Protein AF-0000000067923723 (afdb_homodimer)

Sequence (464 aa):
MADKTRFGLTALDTVPLHEKVYLELVRALMSGQLQPGQKLTSRKLAKELGTSDMPVRSAFMRLQALRALSPMPNGSVEVPLLSADRFQQLTAVRTVLEGTAAELATKRINGNNLRAIRRLCAELTQAARSGDIDAYLRKNHDFKFGVYRHCGNEQMIFLIETVWMQVGPFLRNLRIGFEDDLAGILGIDYHEEVVAAIEARDGERARAAIVRDIAEGATHILEQIKFPKQRHMADKTRFGLTALDTVPLHEKVYLELVRALMSGQLQPGQKLTSRKLAKELGTSDMPVRSAFMRLQALRALSPMPNGSVEVPLLSADRFQQLTAVRTVLEGTAAELATKRINGNNLRAIRRLCAELTQAARSGDIDAYLRKNHDFKFGVYRHCGNEQMIFLIETVWMQVGPFLRNLRIGFEDDLAGILGIDYHEEVVAAIEARDGERARAAIVRDIAEGATHILEQIKFPKQRH

Foldseek 3Di:
DPDQPPVNPPPPPDDPPLRVLLVVLLLCLLLQVDAAFDKDDLVVVCVVSVHDSVSSLVSQVVLVVLVLWDDDPPSIIGRHADFLVRLVVLLVVLLVLLLLLLLLLLQQQDPVLLVVLVVLVVQLLVCQQVQHLSSNSSSVSVNSCSRSVSSPDVVSVVVNSSSSSNCSNVLSLLCQVQNPGSSVSVVQAQSVQLSVCSVVSNSNSNSVSSSSSSVSSSVSSSVRDDGPDPPD/DPDQDPVNPPPPPDDPPLRVLLVVLLLCLLLQVDAAFDKDDLVVVCVVVVHDSVSSLVSQVVLVVLVLWDDDPPSIIGGHDDFLVRLVVLLVVLLVLLLLLLLLLLQQQDPVLLVVLVVLVVQLLVCQQVQHLSSNSSSVSVNSCSRSVSSPDVVSVVVNSSSSSNCSNVLSLLCQVQNPGSSVSVVQAQSVQLSVCSVVSNSNSNSVSSSSSSVSSSVSSSVRDDGPDPPD

Radius of gyration: 23.79 Å; Cα contacts (8 Å, |Δi|>4): 673; chains: 2; bounding box: 61×70×66 Å

Nearest PDB structures (foldseek):
  4p9f-assembly1_B  TM=8.944E-01  e=9.598E-11  Escherichia coli UMEA 3718-1
  7u5q-assembly2_B  TM=7.574E-01  e=1.714E-09  Brucella melitensis ATCC 23457
  7xp0-assembly1_A-2  TM=7.256E-01  e=1.348E-09  Pseudomonas aeruginosa PAO1
  6za7-assembly1_B  TM=6.908E-01  e=5.976E-09  Agrobacterium fabrum str. C58
  6za7-assembly1_A  TM=6.283E-01  e=1.798E-09  Agrobacterium fabrum str. C58

Organism: Mesorhizobium plurifarium (NCBI:txid69974)

Structure (mmCIF, N/CA/C/O backbone):
data_AF-0000000067923723-model_v1
#
loop_
_entity.id
_entity.type
_entity.pdbx_description
1 polymer 'Transcriptional regulator, GntR family'
#
loop_
_atom_site.group_PDB
_atom_site.id
_atom_site.type_symbol
_atom_site.label_atom_id
_atom_site.label_alt_id
_atom_site.label_comp_id
_atom_site.label_asym_id
_atom_site.label_entity_id
_atom_site.label_seq_id
_atom_site.pdbx_PDB_ins_code
_atom_site.Cartn_x
_atom_site.Cartn_y
_atom_site.Cartn_z
_atom_site.occupancy
_atom_site.B_iso_or_equiv
_atom_site.auth_seq_id
_atom_site.auth_comp_id
_atom_site.auth_asym_id
_atom_site.auth_atom_id
_atom_site.pdbx_PDB_model_num
ATOM 1 N N . MET A 1 1 ? 29.516 20.781 -25.953 1 24.84 1 MET A N 1
ATOM 2 C CA . MET A 1 1 ? 29.891 19.438 -26.359 1 24.84 1 MET A CA 1
ATOM 3 C C . MET A 1 1 ? 29.609 18.438 -25.234 1 24.84 1 MET A C 1
ATOM 5 O O . MET A 1 1 ? 30.219 18.516 -24.156 1 24.84 1 MET A O 1
ATOM 9 N N . ALA A 1 2 ? 28.375 17.984 -25 1 31.97 2 ALA A N 1
ATOM 10 C CA . ALA A 1 2 ? 27.875 17.188 -23.891 1 31.97 2 ALA A CA 1
ATOM 11 C C . ALA A 1 2 ? 28.719 15.93 -23.688 1 31.97 2 ALA A C 1
ATOM 13 O O . ALA A 1 2 ? 29 15.211 -24.656 1 31.97 2 ALA A O 1
ATOM 14 N N . ASP A 1 3 ? 29.578 15.789 -22.75 1 32.69 3 ASP A N 1
ATOM 15 C CA . ASP A 1 3 ? 30.797 14.969 -22.688 1 32.69 3 ASP A CA 1
ATOM 16 C C . ASP A 1 3 ? 30.469 13.492 -22.875 1 32.69 3 ASP A C 1
ATOM 18 O O . ASP A 1 3 ? 29.703 12.914 -22.094 1 32.69 3 ASP A O 1
ATOM 22 N N . LYS A 1 4 ? 30.359 12.82 -24.094 1 34.91 4 LYS A N 1
ATOM 23 C CA . LYS A 1 4 ? 30.5 11.422 -24.5 1 34.91 4 LYS A CA 1
ATOM 24 C C . LYS A 1 4 ? 31.578 10.711 -23.688 1 34.91 4 LYS A C 1
ATOM 26 O O . LYS A 1 4 ? 32.594 11.328 -23.312 1 34.91 4 LYS A O 1
ATOM 31 N N . THR A 1 5 ? 31.188 9.648 -22.797 1 37.78 5 THR A N 1
ATOM 32 C CA . THR A 1 5 ? 32.406 8.984 -22.312 1 37.78 5 THR A CA 1
ATOM 33 C C . THR A 1 5 ? 33.406 8.797 -23.438 1 37.78 5 THR A C 1
ATOM 35 O O . THR A 1 5 ? 33.062 8.906 -24.609 1 37.78 5 THR A O 1
ATOM 38 N N . ARG A 1 6 ? 34.562 8.664 -23.375 1 38.25 6 ARG A N 1
ATOM 39 C CA . ARG A 1 6 ? 35.625 8.609 -24.391 1 38.25 6 ARG A CA 1
ATOM 40 C C . ARG A 1 6 ? 35.25 7.664 -25.516 1 38.25 6 ARG A C 1
ATOM 42 O O . ARG A 1 6 ? 35.656 7.848 -26.656 1 38.25 6 ARG A O 1
ATOM 49 N N . PHE A 1 7 ? 34.969 6.32 -25.281 1 38.5 7 PHE A N 1
ATOM 50 C CA . PHE A 1 7 ? 34.812 5.316 -26.328 1 38.5 7 PHE A CA 1
ATOM 51 C C . PHE A 1 7 ? 33.438 5.434 -27 1 38.5 7 PHE A C 1
ATOM 53 O O . PHE A 1 7 ? 33.031 4.531 -27.734 1 38.5 7 PHE A O 1
ATOM 60 N N . GLY A 1 8 ? 32.781 6.535 -27.078 1 37.16 8 GLY A N 1
ATOM 61 C CA . GLY A 1 8 ? 31.547 6.754 -27.797 1 37.16 8 GLY A CA 1
ATOM 62 C C . GLY A 1 8 ? 30.359 6.07 -27.141 1 37.16 8 GLY A C 1
ATOM 63 O O . GLY A 1 8 ? 29.297 5.949 -27.75 1 37.16 8 GLY A O 1
ATOM 64 N N . LEU A 1 9 ? 30.734 4.945 -26.297 1 36.62 9 LEU A N 1
ATOM 65 C CA . LEU A 1 9 ? 29.594 4.227 -25.75 1 36.62 9 LEU A CA 1
ATOM 66 C C . LEU A 1 9 ? 28.688 5.172 -24.969 1 36.62 9 LEU A C 1
ATOM 68 O O . LEU A 1 9 ? 29.156 6.102 -24.312 1 36.62 9 LEU A O 1
ATOM 72 N N . THR A 1 10 ? 27.734 5.598 -25.609 1 36.81 10 THR A N 1
ATOM 73 C CA . THR A 1 10 ? 26.672 6.273 -24.875 1 36.81 10 THR A CA 1
ATOM 74 C C . THR A 1 10 ? 26.406 5.578 -23.531 1 36.81 10 THR A C 1
ATOM 76 O O . THR A 1 10 ? 26.375 4.348 -23.469 1 36.81 10 THR A O 1
ATOM 79 N N . ALA A 1 11 ? 26.781 6.098 -22.484 1 38.81 11 ALA A N 1
ATOM 80 C CA . ALA A 1 11 ? 26.422 5.488 -21.203 1 38.81 11 ALA A CA 1
ATOM 81 C C . ALA A 1 11 ? 25.078 4.785 -21.281 1 38.81 11 ALA A C 1
ATOM 83 O O . ALA A 1 11 ? 24.047 5.426 -21.516 1 38.81 11 ALA A O 1
ATOM 84 N N . LEU A 1 12 ? 24.766 3.738 -22.031 1 39.03 12 LEU A N 1
ATOM 85 C CA . LEU A 1 12 ? 23.547 2.934 -22.078 1 39.03 12 LEU A CA 1
ATOM 86 C C . LEU A 1 12 ? 22.766 3.039 -20.781 1 39.03 12 LEU A C 1
ATOM 88 O O . LEU A 1 12 ? 23.344 3.074 -19.703 1 39.03 12 LEU A O 1
ATOM 92 N N . ASP A 1 13 ? 21.594 3.736 -20.656 1 46.72 13 ASP A N 1
ATOM 93 C CA . ASP A 1 13 ? 20.547 3.938 -19.672 1 46.72 13 ASP A CA 1
ATOM 94 C C . ASP A 1 13 ? 20.359 2.693 -18.797 1 46.72 13 ASP A C 1
ATOM 96 O O . ASP A 1 13 ? 19.422 1.913 -19.016 1 46.72 13 ASP A O 1
ATOM 100 N N . THR A 1 14 ? 21.266 1.843 -18.484 1 60.44 14 THR A N 1
ATOM 101 C CA . THR A 1 14 ? 21.375 0.565 -17.797 1 60.44 14 THR A CA 1
ATOM 102 C C . THR A 1 14 ? 20.859 0.688 -16.359 1 60.44 14 THR A C 1
ATOM 104 O O . THR A 1 14 ? 21.219 1.621 -15.641 1 60.44 14 THR A O 1
ATOM 107 N N . VAL A 1 15 ? 19.672 0.18 -16.141 1 73.75 15 VAL A N 1
ATOM 108 C CA . VAL A 1 15 ? 19.172 0.048 -14.773 1 73.75 15 VAL A CA 1
ATOM 109 C C . VAL A 1 15 ? 20.297 -0.358 -13.836 1 73.75 15 VAL A C 1
ATOM 111 O O . VAL A 1 15 ? 21.016 -1.324 -14.102 1 73.75 15 VAL A O 1
ATOM 114 N N . PRO A 1 16 ? 20.562 0.562 -12.938 1 82.25 16 PRO A N 1
ATOM 115 C CA . PRO A 1 16 ? 21.594 0.184 -11.961 1 82.25 16 PRO A CA 1
ATOM 116 C C . PRO A 1 16 ? 21.406 -1.235 -11.43 1 82.25 16 PRO A C 1
ATOM 118 O O . PRO A 1 16 ? 20.281 -1.715 -11.32 1 82.25 16 PRO A O 1
ATOM 121 N N . LEU A 1 17 ? 22.438 -1.882 -11.297 1 82 17 LEU A N 1
ATOM 122 C CA . LEU A 1 17 ? 22.453 -3.283 -10.898 1 82 17 LEU A CA 1
ATOM 123 C C . LEU A 1 17 ? 21.562 -3.514 -9.672 1 82 17 LEU A C 1
ATOM 125 O O . LEU A 1 17 ? 20.859 -4.52 -9.594 1 82 17 LEU A O 1
ATOM 129 N N . HIS A 1 18 ? 21.609 -2.555 -8.703 1 84.81 18 HIS A N 1
ATOM 130 C CA . HIS A 1 18 ? 20.781 -2.689 -7.508 1 84.81 18 HIS A CA 1
ATOM 131 C C . HIS A 1 18 ? 19.297 -2.699 -7.863 1 84.81 18 HIS A C 1
ATOM 133 O O . HIS A 1 18 ? 18.516 -3.426 -7.254 1 84.81 18 HIS A O 1
ATOM 139 N N . GLU A 1 19 ? 18.984 -1.975 -8.875 1 91.12 19 GLU A N 1
ATOM 140 C CA . GLU A 1 19 ? 17.594 -1.941 -9.32 1 91.12 19 GLU A CA 1
ATOM 141 C C . GLU A 1 19 ? 17.219 -3.223 -10.062 1 91.12 19 GLU A C 1
ATOM 143 O O . GLU A 1 19 ? 16.109 -3.736 -9.906 1 91.12 19 GLU A O 1
ATOM 148 N N . LYS A 1 20 ? 18.109 -3.736 -10.812 1 92 20 LYS A N 1
ATOM 149 C CA . LYS A 1 20 ? 17.859 -4.984 -11.523 1 92 20 LYS A CA 1
ATOM 150 C C . LYS A 1 20 ? 17.625 -6.137 -10.555 1 92 20 LYS A C 1
ATOM 152 O O . LYS A 1 20 ? 16.688 -6.926 -10.734 1 92 20 LYS A O 1
ATOM 157 N N . VAL A 1 21 ? 18.484 -6.266 -9.531 1 93.88 21 VAL A N 1
ATOM 158 C CA . VAL A 1 21 ? 18.344 -7.309 -8.523 1 93.88 21 VAL A CA 1
ATOM 159 C C . VAL A 1 21 ? 17 -7.172 -7.812 1 93.88 21 VAL A C 1
ATOM 161 O O . VAL A 1 21 ? 16.281 -8.156 -7.637 1 93.88 21 VAL A O 1
ATOM 164 N N . TYR A 1 22 ? 16.734 -5.949 -7.457 1 95.81 22 TYR A N 1
ATOM 165 C CA . TYR A 1 22 ? 15.469 -5.672 -6.781 1 95.81 22 TYR A CA 1
ATOM 166 C C . TYR A 1 22 ? 14.289 -6.109 -7.633 1 95.81 22 TYR A C 1
ATOM 168 O O . TYR A 1 22 ? 13.414 -6.836 -7.164 1 95.81 22 TYR A O 1
ATOM 176 N N . LEU A 1 23 ? 14.289 -5.75 -8.891 1 96.12 23 LEU A N 1
ATOM 177 C CA . LEU A 1 23 ? 13.172 -6.043 -9.781 1 96.12 23 LEU A CA 1
ATOM 178 C C . LEU A 1 23 ? 13.031 -7.543 -10.008 1 96.12 23 LEU A C 1
ATOM 180 O O . LEU A 1 23 ? 11.922 -8.062 -10.125 1 96.12 23 LEU A O 1
ATOM 184 N N . GLU A 1 24 ? 14.102 -8.227 -10.086 1 94.75 24 GLU A N 1
ATOM 185 C CA . GLU A 1 24 ? 14.062 -9.672 -10.242 1 94.75 24 GLU A CA 1
ATOM 186 C C . GLU A 1 24 ? 13.438 -10.352 -9.031 1 94.75 24 GLU A C 1
ATOM 188 O O . GLU A 1 24 ? 12.648 -11.289 -9.172 1 94.75 24 GLU A O 1
ATOM 193 N N . LEU A 1 25 ? 13.812 -9.883 -7.863 1 96.88 25 LEU A N 1
ATOM 194 C CA . LEU A 1 25 ? 13.258 -10.445 -6.641 1 96.88 25 LEU A CA 1
ATOM 195 C C . LEU A 1 25 ? 11.773 -10.125 -6.52 1 96.88 25 LEU A C 1
ATOM 197 O O . LEU A 1 25 ? 10.977 -10.969 -6.094 1 96.88 25 LEU A O 1
ATOM 201 N N . VAL A 1 26 ? 11.445 -8.922 -6.926 1 98.06 26 VAL A N 1
ATOM 202 C CA . VAL A 1 26 ? 10.047 -8.508 -6.926 1 98.06 26 VAL A CA 1
ATOM 203 C C . VAL A 1 26 ? 9.227 -9.453 -7.809 1 98.06 26 VAL A C 1
ATOM 205 O O . VAL A 1 26 ? 8.195 -9.969 -7.379 1 98.06 26 VAL A O 1
ATOM 208 N N . ARG A 1 27 ? 9.727 -9.703 -8.992 1 97.44 27 ARG A N 1
ATOM 209 C CA . ARG A 1 27 ? 9.031 -10.586 -9.914 1 97.44 27 ARG A CA 1
ATOM 210 C C . ARG A 1 27 ? 8.93 -12 -9.359 1 97.44 27 ARG A C 1
ATOM 212 O O . ARG A 1 27 ? 7.883 -12.641 -9.469 1 97.44 27 ARG A O 1
ATOM 219 N N . ALA A 1 28 ? 9.992 -12.461 -8.781 1 97.38 28 ALA A N 1
ATOM 220 C CA . ALA A 1 28 ? 10.008 -13.812 -8.227 1 97.38 28 ALA A CA 1
ATOM 221 C C . ALA A 1 28 ? 9.016 -13.945 -7.074 1 97.38 28 ALA A C 1
ATOM 223 O O . ALA A 1 28 ? 8.312 -14.953 -6.969 1 97.38 28 ALA A O 1
ATOM 224 N N . LEU A 1 29 ? 8.953 -12.922 -6.258 1 98.44 29 LEU A N 1
ATOM 225 C CA . LEU A 1 29 ? 8.008 -12.914 -5.145 1 98.44 29 LEU A CA 1
ATOM 226 C C . LEU A 1 29 ? 6.57 -12.859 -5.648 1 98.44 29 LEU A C 1
ATOM 228 O O . LEU A 1 29 ? 5.754 -13.719 -5.309 1 98.44 29 LEU A O 1
ATOM 232 N N . MET A 1 30 ? 6.277 -11.961 -6.555 1 98.75 30 MET A N 1
ATOM 233 C CA . MET A 1 30 ? 4.91 -11.734 -7.012 1 98.75 30 MET A CA 1
ATOM 234 C C . MET A 1 30 ? 4.398 -12.922 -7.82 1 98.75 30 MET A C 1
ATOM 236 O O . MET A 1 30 ? 3.215 -13.258 -7.75 1 98.75 30 MET A O 1
ATOM 240 N N . SER A 1 31 ? 5.312 -13.578 -8.508 1 98.25 31 SER A N 1
ATOM 241 C CA . SER A 1 31 ? 4.898 -14.68 -9.375 1 98.25 31 SER A CA 1
ATOM 242 C C . SER A 1 31 ? 5.02 -16.016 -8.664 1 98.25 31 SER A C 1
ATOM 244 O O . SER A 1 31 ? 4.902 -17.078 -9.289 1 98.25 31 SER A O 1
ATOM 246 N N . GLY A 1 32 ? 5.336 -15.992 -7.406 1 97.94 32 GLY A N 1
ATOM 247 C CA . GLY A 1 32 ? 5.32 -17.203 -6.594 1 97.94 32 GLY A CA 1
ATOM 248 C C . GLY A 1 32 ? 6.492 -18.125 -6.871 1 97.94 32 GLY A C 1
ATOM 249 O O . GLY A 1 32 ? 6.371 -19.344 -6.738 1 97.94 32 GLY A O 1
ATOM 250 N N . GLN A 1 33 ? 7.574 -17.578 -7.324 1 97.19 33 GLN A N 1
ATOM 251 C CA . GLN A 1 33 ? 8.727 -18.406 -7.664 1 97.19 33 GLN A CA 1
ATOM 252 C C . GLN A 1 33 ? 9.625 -18.609 -6.449 1 97.19 33 GLN A C 1
ATOM 254 O O . GLN A 1 33 ? 10.562 -19.422 -6.496 1 97.19 33 GLN A O 1
ATOM 259 N N . LEU A 1 34 ? 9.398 -17.922 -5.332 1 97.25 34 LEU A N 1
ATOM 260 C CA . LEU A 1 34 ? 10.008 -18.172 -4.027 1 97.25 34 LEU A CA 1
ATOM 261 C C . LEU A 1 34 ? 9 -18.812 -3.08 1 97.25 34 LEU A C 1
ATOM 263 O O . LEU A 1 34 ? 7.816 -18.484 -3.092 1 97.25 34 LEU A O 1
ATOM 267 N N . GLN A 1 35 ? 9.477 -19.688 -2.25 1 95.88 35 GLN A N 1
ATOM 268 C CA . GLN A 1 35 ? 8.586 -20.469 -1.396 1 95.88 35 GLN A CA 1
ATOM 269 C C . GLN A 1 35 ? 8.422 -19.812 -0.026 1 95.88 35 GLN A C 1
ATOM 271 O O . GLN A 1 35 ? 9.375 -19.234 0.51 1 95.88 35 GLN A O 1
ATOM 276 N N . PRO A 1 36 ? 7.195 -19.953 0.518 1 95.44 36 PRO A N 1
ATOM 277 C CA . PRO A 1 36 ? 7.066 -19.531 1.912 1 95.44 36 PRO A CA 1
ATOM 278 C C . PRO A 1 36 ? 8.086 -20.188 2.832 1 95.44 36 PRO A C 1
ATOM 280 O O . PRO A 1 36 ? 8.328 -21.391 2.729 1 95.44 36 PRO A O 1
ATOM 283 N N . GLY A 1 37 ? 8.758 -19.422 3.637 1 96.06 37 GLY A N 1
ATOM 284 C CA . GLY A 1 37 ? 9.727 -19.938 4.586 1 96.06 37 GLY A CA 1
ATOM 285 C C . GLY A 1 37 ? 11.125 -20.062 4.004 1 96.06 37 GLY A C 1
ATOM 286 O O . GLY A 1 37 ? 12.086 -20.344 4.727 1 96.06 37 GLY A O 1
ATOM 287 N N . GLN A 1 38 ? 11.25 -19.828 2.73 1 96.88 38 GLN A N 1
ATOM 288 C CA . GLN A 1 38 ? 12.555 -19.938 2.076 1 96.88 38 GLN A CA 1
ATOM 289 C C . GLN A 1 38 ? 13.531 -18.906 2.617 1 96.88 38 GLN A C 1
ATOM 291 O O . GLN A 1 38 ? 13.203 -17.719 2.705 1 96.88 38 GLN A O 1
ATOM 296 N N . LYS A 1 39 ? 14.672 -19.312 2.959 1 96.81 39 LYS A N 1
ATOM 297 C CA . LYS A 1 39 ? 15.734 -18.438 3.428 1 96.81 39 LYS A CA 1
ATOM 298 C C . LYS A 1 39 ? 16.625 -18 2.275 1 96.81 39 LYS A C 1
ATOM 300 O O . LYS A 1 39 ? 16.953 -18.797 1.394 1 96.81 39 LYS A O 1
ATOM 305 N N . LEU A 1 40 ? 16.922 -16.766 2.266 1 96.31 40 LEU A N 1
ATOM 306 C CA . LEU A 1 40 ? 17.797 -16.188 1.249 1 96.31 40 LEU A CA 1
ATOM 307 C C . LEU A 1 40 ? 19.016 -15.516 1.889 1 96.31 40 LEU A C 1
ATOM 309 O O . LEU A 1 40 ? 18.859 -14.742 2.84 1 96.31 40 LEU A O 1
ATOM 313 N N . THR A 1 41 ? 20.125 -15.797 1.375 1 95.62 41 THR A N 1
ATOM 314 C CA . THR A 1 41 ? 21.344 -15.125 1.803 1 95.62 41 THR A CA 1
ATOM 315 C C . TH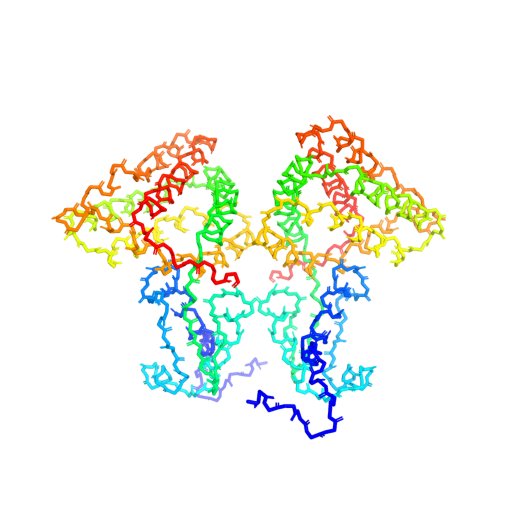R A 1 41 ? 21.891 -14.242 0.688 1 95.62 41 THR A C 1
ATOM 317 O O . THR A 1 41 ? 21.781 -14.578 -0.492 1 95.62 41 THR A O 1
ATOM 320 N N . SER A 1 42 ? 22.438 -13.109 1.127 1 94.44 42 SER A N 1
ATOM 321 C CA . SER A 1 42 ? 22.953 -12.156 0.146 1 94.44 42 SER A CA 1
ATOM 322 C C . SER A 1 42 ? 24.109 -12.75 -0.649 1 94.44 42 SER A C 1
ATOM 324 O O . SER A 1 42 ? 24.203 -12.555 -1.863 1 94.44 42 SER A O 1
ATOM 326 N N . ARG A 1 43 ? 24.922 -13.539 -0.058 1 93.12 43 ARG A N 1
ATOM 327 C CA . ARG A 1 43 ? 26.094 -14.109 -0.698 1 93.12 43 ARG A CA 1
ATOM 328 C C . ARG A 1 43 ? 25.703 -15.078 -1.805 1 93.12 43 ARG A C 1
ATOM 330 O O . ARG A 1 43 ? 26.203 -14.984 -2.93 1 93.12 43 ARG A O 1
ATOM 337 N N . LYS A 1 44 ? 24.859 -15.961 -1.497 1 92.56 44 LYS A N 1
ATOM 338 C CA . LYS A 1 44 ? 24.422 -16.953 -2.471 1 92.56 44 LYS A CA 1
ATOM 339 C C . LYS A 1 44 ? 23.719 -16.297 -3.652 1 92.56 44 LYS A C 1
ATOM 341 O O . LYS A 1 44 ? 23.984 -16.641 -4.809 1 92.56 44 LYS A O 1
ATOM 346 N N . LEU A 1 45 ? 22.844 -15.398 -3.357 1 92.75 45 LEU A N 1
ATOM 347 C CA . LEU A 1 45 ? 22.094 -14.742 -4.422 1 92.75 45 LEU A CA 1
ATOM 348 C C . LEU A 1 45 ? 23.016 -13.875 -5.281 1 92.75 45 LEU A C 1
ATOM 350 O O . LEU A 1 45 ? 22.844 -13.797 -6.5 1 92.75 45 LEU A O 1
ATOM 354 N N . ALA A 1 46 ? 23.906 -13.234 -4.629 1 93.62 46 ALA A N 1
ATOM 355 C CA . ALA A 1 46 ? 24.875 -12.43 -5.367 1 93.62 46 ALA A CA 1
ATOM 356 C C . ALA A 1 46 ? 25.656 -13.289 -6.367 1 93.62 46 ALA A C 1
ATOM 358 O O . ALA A 1 46 ? 25.828 -12.906 -7.523 1 93.62 46 ALA A O 1
ATOM 359 N N . LYS A 1 47 ? 26.031 -14.43 -5.938 1 92.69 47 LYS A N 1
ATOM 360 C CA . LYS A 1 47 ? 26.75 -15.367 -6.793 1 92.69 47 LYS A CA 1
ATOM 361 C C . LYS A 1 47 ? 25.875 -15.82 -7.961 1 92.69 47 LYS A C 1
ATOM 363 O O . LYS A 1 47 ? 26.328 -15.828 -9.109 1 92.69 47 LYS A O 1
ATOM 368 N N . GLU A 1 48 ? 24.672 -16.109 -7.645 1 88.81 48 GLU A N 1
ATOM 369 C CA . GLU A 1 48 ? 23.734 -16.578 -8.656 1 88.81 48 GLU A CA 1
ATOM 370 C C . GLU A 1 48 ? 23.453 -15.5 -9.695 1 88.81 48 GLU A C 1
ATOM 372 O O . GLU A 1 48 ? 23.234 -15.797 -10.875 1 88.81 48 GLU A O 1
ATOM 377 N N . LEU A 1 49 ? 23.5 -14.281 -9.234 1 87.88 49 LEU A N 1
ATOM 378 C CA . LEU A 1 49 ? 23.125 -13.18 -10.117 1 87.88 49 LEU A CA 1
ATOM 379 C C . LEU A 1 49 ? 24.359 -12.523 -10.727 1 87.88 49 LEU A C 1
ATOM 381 O O . LEU A 1 49 ? 24.234 -11.617 -11.555 1 87.88 49 LEU A O 1
ATOM 385 N N . GLY A 1 50 ? 25.5 -12.93 -10.367 1 88.25 50 GLY A N 1
ATOM 386 C CA . GLY A 1 50 ? 26.734 -12.391 -10.914 1 88.25 50 GLY A CA 1
ATOM 387 C C . GLY A 1 50 ? 26.984 -10.953 -10.5 1 88.25 50 GLY A C 1
ATOM 388 O O . GLY A 1 50 ? 27.375 -10.117 -11.328 1 88.25 50 GLY A O 1
ATOM 389 N N . THR A 1 51 ? 26.719 -10.625 -9.305 1 91.19 51 THR A N 1
ATOM 390 C CA . THR A 1 51 ? 26.906 -9.273 -8.789 1 91.19 51 THR A CA 1
ATOM 391 C C . THR A 1 51 ? 27.562 -9.305 -7.41 1 91.19 51 THR A C 1
ATOM 393 O O . THR A 1 51 ? 27.906 -10.375 -6.902 1 91.19 51 THR A O 1
ATOM 396 N N . SER A 1 52 ? 27.891 -8.18 -6.902 1 91.38 52 SER A N 1
ATOM 397 C 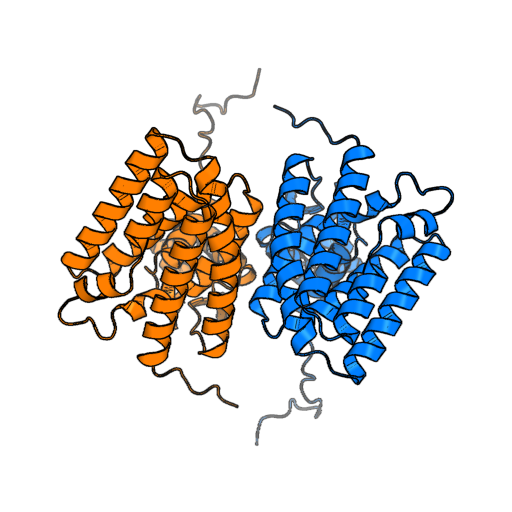CA . SER A 1 52 ? 28.438 -8.094 -5.551 1 91.38 52 SER A CA 1
ATOM 398 C C . SER A 1 52 ? 27.328 -8.195 -4.504 1 91.38 52 SER A C 1
ATOM 400 O O . SER A 1 52 ? 26.141 -8.164 -4.844 1 91.38 52 SER A O 1
ATOM 402 N N . ASP A 1 53 ? 27.734 -8.297 -3.264 1 92.88 53 ASP A N 1
ATOM 403 C CA . ASP A 1 53 ? 26.828 -8.484 -2.133 1 92.88 53 ASP A CA 1
ATOM 404 C C . ASP A 1 53 ? 26 -7.227 -1.878 1 92.88 53 ASP A C 1
ATOM 406 O O . ASP A 1 53 ? 24.828 -7.312 -1.485 1 92.88 53 ASP A O 1
ATOM 410 N N . MET A 1 54 ? 26.5 -6.121 -2.135 1 91.81 54 MET A N 1
ATOM 411 C CA . MET A 1 54 ? 25.922 -4.836 -1.744 1 91.81 54 MET A CA 1
ATOM 412 C C . MET A 1 54 ? 24.594 -4.602 -2.434 1 91.81 54 MET A C 1
ATOM 414 O O . MET A 1 54 ? 23.594 -4.262 -1.782 1 91.81 54 MET A O 1
ATOM 418 N N . PRO A 1 55 ? 24.453 -4.855 -3.777 1 93.81 55 PRO A N 1
ATOM 419 C CA . PRO A 1 55 ? 23.156 -4.645 -4.422 1 93.81 55 PRO A CA 1
ATOM 420 C C . PRO A 1 55 ? 22.078 -5.598 -3.9 1 93.81 55 PRO A C 1
ATOM 422 O O . PRO A 1 55 ? 20.906 -5.227 -3.832 1 93.81 55 PRO A O 1
ATOM 425 N N . VAL A 1 56 ? 22.484 -6.777 -3.512 1 95.38 56 VAL A N 1
ATOM 426 C CA . VAL A 1 56 ? 21.531 -7.754 -2.992 1 95.38 56 VAL A CA 1
ATOM 427 C C . VAL A 1 56 ? 21.047 -7.32 -1.607 1 95.38 56 VAL A C 1
ATOM 429 O O . VAL A 1 56 ? 19.859 -7.348 -1.319 1 95.38 56 VAL A O 1
ATOM 432 N N . ARG A 1 57 ? 21.953 -6.871 -0.815 1 93.56 57 ARG A N 1
ATOM 433 C CA . ARG A 1 57 ? 21.609 -6.406 0.523 1 93.56 57 ARG A CA 1
ATOM 434 C C . ARG A 1 57 ? 20.672 -5.195 0.456 1 93.56 57 ARG A C 1
ATOM 436 O O . ARG A 1 57 ? 19.75 -5.07 1.257 1 93.56 57 ARG A O 1
ATOM 443 N N . SER A 1 58 ? 20.938 -4.355 -0.499 1 93.19 58 SER A N 1
ATOM 444 C CA . SER A 1 58 ? 20.078 -3.199 -0.7 1 93.19 58 SER A CA 1
ATOM 445 C C . SER A 1 58 ? 18.672 -3.625 -1.085 1 93.19 58 SER A C 1
ATOM 447 O O . SER A 1 58 ? 17.688 -3.094 -0.555 1 93.19 58 SER A O 1
ATOM 449 N N . ALA A 1 59 ? 18.594 -4.582 -1.94 1 96.06 59 ALA A N 1
ATOM 450 C CA . ALA A 1 59 ? 17.297 -5.109 -2.354 1 96.06 59 ALA A CA 1
ATOM 451 C C . ALA A 1 59 ? 16.578 -5.754 -1.18 1 96.06 59 ALA A C 1
ATOM 453 O O . ALA A 1 59 ? 15.367 -5.559 -1.012 1 96.06 59 ALA A O 1
ATOM 454 N N . PHE A 1 60 ? 17.328 -6.457 -0.361 1 96.5 60 PHE A N 1
ATOM 455 C CA . PHE A 1 60 ? 16.75 -7.082 0.821 1 96.5 60 PHE A CA 1
ATOM 456 C C . PHE A 1 60 ? 16.156 -6.035 1.749 1 96.5 60 PHE A C 1
ATOM 458 O O . PHE A 1 60 ? 15.031 -6.203 2.244 1 96.5 60 PHE A O 1
ATOM 465 N N . MET A 1 61 ? 16.828 -4.965 1.927 1 94.56 61 MET A N 1
ATOM 466 C CA . MET A 1 61 ? 16.375 -3.91 2.822 1 94.56 61 MET A CA 1
ATOM 467 C C . MET A 1 61 ? 15.086 -3.273 2.293 1 94.56 61 MET A C 1
ATOM 469 O O . MET A 1 61 ? 14.148 -3.039 3.051 1 94.56 61 MET A O 1
ATOM 473 N N . ARG A 1 62 ? 15.07 -3.033 1.046 1 96.88 62 ARG A N 1
ATOM 474 C CA . ARG A 1 62 ? 13.875 -2.459 0.43 1 96.88 62 ARG A CA 1
ATOM 475 C C . ARG A 1 62 ? 12.68 -3.398 0.568 1 96.88 62 ARG A C 1
ATOM 477 O O . ARG A 1 62 ? 11.586 -2.969 0.931 1 96.88 62 ARG A O 1
ATOM 484 N N . LEU A 1 63 ? 12.93 -4.641 0.327 1 98.19 63 LEU A N 1
ATOM 485 C CA . LEU A 1 63 ? 11.852 -5.625 0.343 1 98.19 63 LEU A CA 1
ATOM 486 C C . LEU A 1 63 ? 11.383 -5.895 1.768 1 98.19 63 LEU A C 1
ATOM 488 O O . LEU A 1 63 ? 10.219 -6.246 1.985 1 98.19 63 LEU A O 1
ATOM 492 N N . GLN A 1 64 ? 12.273 -5.695 2.756 1 97.38 64 GLN A N 1
ATOM 493 C CA . GLN A 1 64 ? 11.867 -5.766 4.156 1 97.38 64 GLN A CA 1
ATOM 494 C C . GLN A 1 64 ? 10.961 -4.598 4.523 1 97.38 64 GLN A C 1
ATOM 496 O O . GLN A 1 64 ? 9.953 -4.781 5.207 1 97.38 64 GLN A O 1
ATOM 501 N N . ALA A 1 65 ? 11.312 -3.441 4.031 1 96.94 65 ALA A N 1
ATOM 502 C CA . ALA A 1 65 ? 10.508 -2.252 4.297 1 96.94 65 ALA A CA 1
ATOM 503 C C . ALA A 1 65 ? 9.094 -2.41 3.74 1 96.94 65 ALA A C 1
ATOM 505 O O . ALA A 1 65 ? 8.133 -1.882 4.305 1 96.94 65 ALA A O 1
ATOM 506 N N . LEU A 1 66 ? 9 -3.182 2.676 1 98.06 66 LEU A N 1
ATOM 507 C CA . LEU A 1 66 ? 7.727 -3.404 2 1 98.06 66 LEU A CA 1
ATOM 508 C C . LEU A 1 66 ? 7.031 -4.648 2.547 1 98.06 66 LEU A C 1
ATOM 510 O O . LEU A 1 66 ? 6.012 -5.082 2.006 1 98.06 66 LEU A O 1
ATOM 514 N N . ARG A 1 67 ? 7.59 -5.301 3.553 1 97.81 67 ARG A N 1
ATOM 515 C CA . ARG A 1 67 ? 7.059 -6.445 4.285 1 97.81 67 ARG A CA 1
ATOM 516 C C . ARG A 1 67 ? 7.027 -7.691 3.406 1 97.81 67 ARG A C 1
ATOM 518 O O . ARG A 1 67 ? 6.262 -8.617 3.664 1 97.81 67 ARG A O 1
ATOM 525 N N . ALA A 1 68 ? 7.836 -7.652 2.355 1 98.38 68 ALA A N 1
ATOM 526 C CA . ALA A 1 68 ? 7.898 -8.789 1.438 1 98.38 68 ALA A CA 1
ATOM 527 C C . ALA A 1 68 ? 8.836 -9.867 1.965 1 98.38 68 ALA A C 1
ATOM 529 O O . ALA A 1 68 ? 8.664 -11.055 1.661 1 98.38 68 ALA A O 1
ATOM 530 N N . LEU A 1 69 ? 9.852 -9.43 2.711 1 98.38 69 LEU A N 1
ATOM 531 C CA . LEU A 1 69 ? 10.82 -10.32 3.342 1 98.38 69 LEU A CA 1
ATOM 532 C C . LEU A 1 69 ? 10.969 -10 4.828 1 98.38 69 LEU A C 1
ATOM 534 O O . LEU A 1 69 ? 10.781 -8.852 5.242 1 98.38 69 LEU A O 1
ATOM 538 N N . SER A 1 70 ? 11.258 -10.977 5.633 1 97.5 70 SER A N 1
ATOM 539 C CA . SER A 1 70 ? 11.508 -10.812 7.059 1 97.5 70 SER A CA 1
ATOM 540 C C . SER A 1 70 ? 13 -10.898 7.367 1 97.5 70 SER A C 1
ATOM 542 O O . SER A 1 70 ? 13.711 -11.727 6.797 1 97.5 70 SER A O 1
ATOM 544 N N . PRO A 1 71 ? 13.406 -10.102 8.289 1 94.38 71 PRO A N 1
ATOM 545 C CA . PRO A 1 71 ? 14.828 -10.164 8.648 1 94.38 71 PRO A CA 1
ATOM 546 C C . PRO A 1 71 ? 15.18 -11.414 9.453 1 94.38 71 PRO A C 1
ATOM 548 O O . PRO A 1 71 ? 14.383 -11.867 10.273 1 94.38 71 PRO A O 1
ATOM 551 N N . MET A 1 72 ? 16.297 -11.938 9.172 1 93.31 72 MET A N 1
ATOM 552 C CA . MET A 1 72 ? 16.906 -13.031 9.93 1 93.31 72 MET A CA 1
ATOM 553 C C . MET A 1 72 ? 18.281 -12.617 10.461 1 93.31 72 MET A C 1
ATOM 555 O O . MET A 1 72 ? 18.828 -11.602 10.047 1 93.31 72 MET A O 1
ATOM 559 N N . PRO A 1 73 ? 18.734 -13.414 11.367 1 88 73 PRO A N 1
ATOM 560 C CA . PRO A 1 73 ? 20.109 -13.141 11.828 1 88 73 PRO A CA 1
ATOM 561 C C . PRO A 1 73 ? 21.125 -13.141 10.688 1 88 73 PRO A C 1
ATOM 563 O O . PRO A 1 73 ? 20.875 -13.758 9.641 1 88 73 PRO A O 1
ATOM 566 N N . ASN A 1 74 ? 22.203 -12.359 10.781 1 85.19 74 ASN A N 1
ATOM 567 C CA . ASN A 1 74 ? 23.375 -12.328 9.914 1 85.19 74 ASN A CA 1
ATOM 568 C C . ASN A 1 74 ? 23.047 -11.664 8.578 1 85.19 74 ASN A C 1
ATOM 570 O O . ASN A 1 74 ? 23.672 -11.984 7.559 1 85.19 74 ASN A O 1
ATOM 574 N N . GLY A 1 75 ? 21.906 -11 8.562 1 86.19 75 GLY A N 1
ATOM 575 C CA . GLY A 1 75 ? 21.609 -10.227 7.363 1 86.19 75 GLY A CA 1
ATOM 576 C C . GLY A 1 75 ? 20.844 -11.023 6.32 1 86.19 75 GLY A C 1
ATOM 577 O O . GLY A 1 75 ? 20.469 -10.492 5.273 1 86.19 75 GLY A O 1
ATOM 578 N N . SER A 1 76 ? 20.594 -12.289 6.629 1 93.81 76 SER A N 1
ATOM 579 C CA . SER A 1 76 ? 19.734 -13.078 5.758 1 93.81 76 SER A CA 1
ATOM 580 C C . SER A 1 76 ? 18.266 -12.672 5.914 1 93.81 76 SER A C 1
ATOM 582 O O . SER A 1 76 ? 17.938 -11.836 6.75 1 93.81 76 SER A O 1
ATOM 584 N N . VAL A 1 77 ? 17.531 -13.125 4.918 1 97.44 77 VAL A N 1
ATOM 585 C CA . VAL A 1 77 ? 16.109 -12.836 4.973 1 97.44 77 VAL A CA 1
ATOM 586 C C . VAL A 1 77 ? 15.305 -14.109 4.691 1 97.44 77 VAL A C 1
ATOM 588 O O . VAL A 1 77 ? 15.867 -15.117 4.242 1 97.44 77 VAL A O 1
ATOM 591 N N . GLU A 1 78 ? 14.078 -14.047 4.996 1 98.12 78 GLU A N 1
ATOM 592 C CA . GLU A 1 78 ? 13.18 -15.172 4.754 1 98.12 78 GLU A CA 1
ATOM 593 C C . GLU A 1 78 ? 11.875 -14.711 4.121 1 98.12 78 GLU A C 1
ATOM 595 O O . GLU A 1 78 ? 11.367 -13.633 4.445 1 98.12 78 GLU A O 1
ATOM 600 N N . VAL A 1 79 ? 11.391 -15.484 3.188 1 98.19 79 VAL A N 1
ATOM 601 C CA . VAL A 1 79 ? 10.016 -15.297 2.736 1 98.19 79 VAL A CA 1
ATOM 602 C C . VAL A 1 79 ? 9.047 -15.633 3.867 1 98.19 79 VAL A C 1
ATOM 604 O O . VAL A 1 79 ? 9.031 -16.766 4.363 1 98.19 79 VAL A O 1
ATOM 607 N N . PRO A 1 80 ? 8.219 -14.734 4.285 1 96.44 80 PRO A N 1
ATOM 608 C CA . PRO A 1 80 ? 7.414 -14.945 5.488 1 96.44 80 PRO A CA 1
ATOM 609 C C . PRO A 1 80 ? 6.391 -16.062 5.32 1 96.44 80 PRO A C 1
ATOM 611 O O . PRO A 1 80 ? 5.82 -16.234 4.242 1 96.44 80 PRO A O 1
ATOM 614 N N . LEU A 1 81 ? 6.199 -16.75 6.449 1 94.75 81 LEU A N 1
ATOM 615 C CA . LEU A 1 81 ? 5.008 -17.594 6.559 1 94.75 81 LEU A CA 1
ATOM 616 C C . LEU A 1 81 ? 3.791 -16.766 6.949 1 94.75 81 LEU A C 1
ATOM 618 O O . LEU A 1 81 ? 3.893 -15.859 7.781 1 94.75 81 LEU A O 1
ATOM 622 N N . LEU A 1 82 ? 2.773 -17.016 6.301 1 95.81 82 LEU A N 1
ATOM 623 C CA . LEU A 1 82 ? 1.575 -16.25 6.613 1 95.81 82 LEU A CA 1
ATOM 624 C C . LEU A 1 82 ? 0.654 -17.016 7.547 1 95.81 82 LEU A C 1
ATOM 626 O O . LEU A 1 82 ? 0.437 -18.219 7.359 1 95.81 82 LEU A O 1
ATOM 630 N N . SER A 1 83 ? 0.215 -16.312 8.609 1 96.19 83 SER A N 1
ATOM 631 C CA . SER A 1 83 ? -0.909 -16.844 9.375 1 96.19 83 SER A CA 1
ATOM 632 C C . SER A 1 83 ? -2.217 -16.703 8.609 1 96.19 83 SER A C 1
ATOM 634 O O . SER A 1 83 ? -2.287 -15.977 7.613 1 96.19 83 SER A O 1
ATOM 636 N N . ALA A 1 84 ? -3.264 -17.438 9.062 1 96.69 84 ALA A N 1
ATOM 637 C CA . ALA A 1 84 ? -4.586 -17.328 8.453 1 96.69 84 ALA A CA 1
ATOM 638 C C . ALA A 1 84 ? -5.098 -15.883 8.523 1 96.69 84 ALA A C 1
ATOM 640 O O . ALA A 1 84 ? -5.645 -15.367 7.547 1 96.69 84 ALA A O 1
ATOM 641 N N . ASP A 1 85 ? -4.828 -15.289 9.641 1 97.12 85 ASP A N 1
ATOM 642 C CA . ASP A 1 85 ? -5.297 -13.922 9.844 1 97.12 85 ASP A CA 1
ATOM 643 C C . ASP A 1 85 ? -4.602 -12.953 8.891 1 97.12 85 ASP A C 1
ATOM 645 O O . ASP A 1 85 ? -5.254 -12.117 8.258 1 97.12 85 ASP A O 1
ATOM 649 N N . ARG A 1 86 ? -3.311 -13.055 8.781 1 97.19 86 ARG A N 1
ATOM 650 C CA . ARG A 1 86 ? -2.568 -12.164 7.891 1 97.19 86 ARG A CA 1
ATOM 651 C C . ARG A 1 86 ? -2.965 -12.398 6.434 1 97.19 86 ARG A C 1
ATOM 653 O O . ARG A 1 86 ? -3.102 -11.445 5.668 1 97.19 86 ARG A O 1
ATOM 660 N N . PHE A 1 87 ? -3.158 -13.656 6.098 1 97.88 87 PHE A N 1
ATOM 661 C CA . PHE A 1 87 ? -3.57 -13.984 4.738 1 97.88 87 PHE A CA 1
ATOM 662 C C . PHE A 1 87 ? -4.938 -13.383 4.43 1 97.88 87 PHE A C 1
ATOM 664 O O . PHE A 1 87 ? -5.148 -12.828 3.35 1 97.88 87 PHE A O 1
ATOM 671 N N . GLN A 1 88 ? -5.848 -13.438 5.391 1 98.19 88 GLN A N 1
ATOM 672 C CA . GLN A 1 88 ? -7.18 -12.867 5.211 1 98.19 88 GLN A CA 1
ATOM 673 C C . GLN A 1 88 ? -7.113 -11.352 5.078 1 98.19 88 GLN A C 1
ATOM 675 O O . GLN A 1 88 ? -7.832 -10.758 4.27 1 98.19 88 GLN A O 1
ATOM 680 N N . GLN A 1 89 ? -6.301 -10.742 5.832 1 98.62 89 GLN A N 1
ATOM 681 C CA . GLN A 1 89 ? -6.137 -9.297 5.758 1 98.62 89 GLN A CA 1
ATOM 682 C C . GLN A 1 89 ? -5.57 -8.883 4.402 1 98.62 89 GLN A C 1
ATOM 684 O O . GLN A 1 89 ? -6.039 -7.91 3.799 1 98.62 89 GLN A O 1
ATOM 689 N N . LEU A 1 90 ? -4.586 -9.609 3.916 1 98.75 90 LEU A N 1
ATOM 690 C CA . LEU A 1 90 ? -4.02 -9.352 2.596 1 98.75 90 LEU A CA 1
ATOM 691 C C . LEU A 1 90 ? -5.07 -9.539 1.507 1 98.75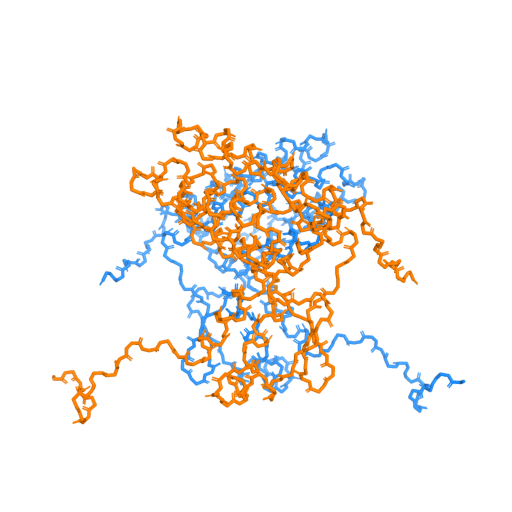 90 LEU A C 1
ATOM 693 O O . LEU A 1 90 ? -5.152 -8.742 0.573 1 98.75 90 LEU A O 1
ATOM 697 N N . THR A 1 91 ? -5.859 -10.578 1.639 1 98.75 91 THR A N 1
ATOM 698 C CA . THR A 1 91 ? -6.902 -10.867 0.664 1 98.75 91 THR A CA 1
ATOM 699 C C . THR A 1 91 ? -7.914 -9.719 0.599 1 98.75 91 THR A C 1
ATOM 701 O O . THR A 1 91 ? -8.289 -9.281 -0.489 1 98.75 91 THR A O 1
ATOM 704 N N . ALA A 1 92 ? -8.281 -9.211 1.77 1 98.75 92 ALA A N 1
ATOM 705 C CA . ALA A 1 92 ? -9.242 -8.109 1.823 1 98.75 92 ALA A CA 1
ATOM 706 C C . ALA A 1 92 ? -8.695 -6.871 1.12 1 98.75 92 ALA A C 1
ATOM 708 O O . ALA A 1 92 ? -9.414 -6.223 0.354 1 98.75 92 ALA A O 1
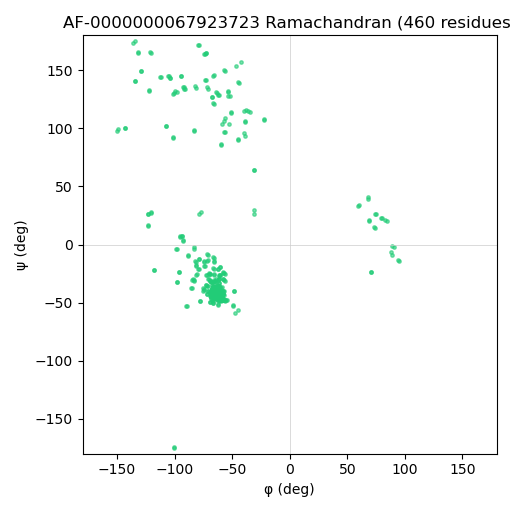ATOM 709 N N . VAL A 1 93 ? -7.48 -6.57 1.34 1 98.81 93 VAL A N 1
ATOM 710 C CA . VAL A 1 93 ? -6.863 -5.398 0.729 1 98.81 93 VAL A CA 1
ATOM 711 C C . VAL A 1 93 ? -6.738 -5.605 -0.779 1 98.81 93 VAL A C 1
ATOM 713 O O . VAL A 1 93 ? -6.941 -4.672 -1.56 1 98.81 93 VAL A O 1
ATOM 716 N N . ARG A 1 94 ? -6.391 -6.801 -1.228 1 98.94 94 ARG A N 1
ATOM 717 C CA . ARG A 1 94 ? -6.312 -7.109 -2.652 1 98.94 94 ARG A CA 1
ATOM 718 C C . ARG A 1 94 ? -7.637 -6.828 -3.348 1 98.94 94 ARG A C 1
ATOM 720 O O . ARG A 1 94 ? -7.672 -6.184 -4.398 1 98.94 94 ARG A O 1
ATOM 727 N N . THR A 1 95 ? -8.719 -7.328 -2.725 1 98.88 95 THR A N 1
ATOM 728 C CA . THR A 1 95 ? -10.016 -7.164 -3.381 1 98.88 95 THR A CA 1
ATOM 729 C C . THR A 1 95 ? -10.352 -5.684 -3.545 1 98.88 95 THR A C 1
ATOM 731 O O . THR A 1 95 ? -10.891 -5.277 -4.574 1 98.88 95 THR A O 1
ATOM 734 N N . VAL A 1 96 ? -9.969 -4.867 -2.57 1 98.88 96 VAL A N 1
ATOM 735 C CA . VAL A 1 96 ? -10.258 -3.439 -2.604 1 98.88 96 VAL A CA 1
ATOM 736 C C . VAL A 1 96 ? -9.438 -2.77 -3.703 1 98.88 96 VAL A C 1
ATOM 738 O O . VAL A 1 96 ? -9.984 -2.086 -4.57 1 98.88 96 VAL A O 1
ATOM 741 N N . LEU A 1 97 ? -8.188 -3.01 -3.74 1 98.94 97 LEU A N 1
ATOM 742 C CA . LEU A 1 97 ? -7.285 -2.318 -4.648 1 98.94 97 LEU A CA 1
ATOM 743 C C . LEU A 1 97 ? -7.391 -2.887 -6.059 1 98.94 97 LEU A C 1
ATOM 745 O O . LEU A 1 97 ? -7.52 -2.135 -7.027 1 98.94 97 LEU A O 1
ATOM 749 N N . GLU A 1 98 ? -7.332 -4.219 -6.164 1 98.94 98 GLU A N 1
ATOM 750 C CA . GLU A 1 98 ? -7.293 -4.855 -7.477 1 98.94 98 GLU A CA 1
ATOM 751 C C . GLU A 1 98 ? -8.641 -4.746 -8.18 1 98.94 98 GLU A C 1
ATOM 753 O O . GLU A 1 98 ? -8.695 -4.621 -9.406 1 98.94 98 GLU A O 1
ATOM 758 N N . GLY A 1 99 ? -9.758 -4.828 -7.352 1 98.94 99 GLY A N 1
ATOM 759 C CA . GLY A 1 99 ? -11.055 -4.551 -7.949 1 98.94 99 GLY A CA 1
ATOM 760 C C . GLY A 1 99 ? -11.148 -3.154 -8.531 1 98.94 99 GLY A C 1
ATOM 761 O O . GLY A 1 99 ? -11.625 -2.979 -9.656 1 98.94 99 GLY A O 1
ATOM 762 N N . THR A 1 100 ? -10.656 -2.176 -7.801 1 98.94 100 THR A N 1
ATOM 763 C CA . THR A 1 100 ? -10.68 -0.792 -8.258 1 98.94 100 THR A CA 1
ATOM 764 C C . THR A 1 100 ? -9.812 -0.623 -9.5 1 98.94 100 THR A C 1
ATOM 766 O O . THR A 1 100 ? -10.219 0.018 -10.477 1 98.94 100 THR A O 1
ATOM 769 N N . ALA A 1 101 ? -8.641 -1.21 -9.508 1 98.94 101 ALA A N 1
ATOM 770 C CA . ALA A 1 101 ? -7.73 -1.115 -10.641 1 98.94 101 ALA A CA 1
ATOM 771 C C . ALA A 1 101 ? -8.352 -1.713 -11.898 1 98.94 101 ALA A C 1
ATOM 773 O O . ALA A 1 101 ? -8.242 -1.143 -12.984 1 98.94 101 ALA A O 1
ATOM 774 N N . ALA A 1 102 ? -9.008 -2.844 -11.734 1 98.94 102 ALA A N 1
ATOM 775 C CA . ALA A 1 102 ? -9.641 -3.504 -12.875 1 98.94 102 ALA A CA 1
ATOM 776 C C . ALA A 1 102 ? -10.758 -2.645 -13.453 1 98.94 102 ALA A C 1
ATOM 778 O O . ALA A 1 102 ? -10.898 -2.533 -14.672 1 98.94 102 ALA A O 1
ATOM 779 N N . GLU A 1 103 ? -11.539 -2.051 -12.562 1 98.94 103 GLU A N 1
ATOM 780 C CA . GLU A 1 103 ? -12.625 -1.176 -13 1 98.94 103 GLU A CA 1
ATOM 781 C C . GLU A 1 103 ? -12.094 0.017 -13.789 1 98.94 103 GLU A C 1
ATOM 783 O O . GLU A 1 103 ? -12.586 0.328 -14.867 1 98.94 103 GLU A O 1
ATOM 788 N N . LEU A 1 104 ? -11.078 0.664 -13.258 1 98.81 104 LEU A N 1
ATOM 789 C CA . LEU A 1 104 ? -10.484 1.822 -13.914 1 98.81 104 LEU A CA 1
ATOM 790 C C . LEU A 1 104 ? -9.836 1.424 -15.234 1 98.81 104 LEU A C 1
ATOM 792 O O . LEU A 1 104 ? -9.945 2.141 -16.234 1 98.81 104 LEU A O 1
ATOM 796 N N . ALA A 1 105 ? -9.164 0.289 -15.258 1 98.88 105 ALA A N 1
ATOM 797 C CA . ALA A 1 105 ? -8.477 -0.193 -16.453 1 98.88 105 ALA A CA 1
ATOM 798 C C . ALA A 1 105 ? -9.461 -0.447 -17.594 1 98.88 105 ALA A C 1
ATOM 800 O O . ALA A 1 105 ? -9.148 -0.181 -18.75 1 98.88 105 ALA A O 1
ATOM 801 N N . THR A 1 106 ? -10.617 -0.988 -17.234 1 98.81 106 THR A N 1
ATOM 802 C CA . THR A 1 106 ? -11.625 -1.344 -18.219 1 98.81 106 THR A CA 1
ATOM 803 C C . THR A 1 106 ? -12.008 -0.13 -19.062 1 98.81 106 THR A C 1
ATOM 805 O O . THR A 1 106 ? -12.281 -0.256 -20.266 1 98.81 106 THR A O 1
ATOM 808 N N . LYS A 1 107 ? -11.945 1.047 -18.484 1 97.31 107 LYS A N 1
ATOM 809 C CA . LYS A 1 107 ? -12.312 2.283 -19.172 1 97.31 107 LYS A CA 1
ATOM 810 C C . LYS A 1 107 ? -11.195 2.748 -20.094 1 97.31 107 LYS A C 1
ATOM 812 O O . LYS A 1 107 ? -11.422 3.59 -20.969 1 97.31 107 LYS A O 1
ATOM 817 N N . ARG A 1 108 ? -10.016 2.166 -19.969 1 98.31 108 ARG A N 1
ATOM 818 C CA . ARG A 1 108 ? -8.844 2.707 -20.656 1 98.31 108 ARG A CA 1
ATOM 819 C C . ARG A 1 108 ? -8.281 1.701 -21.656 1 98.31 108 ARG A C 1
ATOM 821 O O . ARG A 1 108 ? -7.52 2.07 -22.562 1 98.31 108 ARG A O 1
ATOM 828 N N . ILE A 1 109 ? -8.562 0.455 -21.5 1 98.44 109 ILE A N 1
ATOM 829 C CA . ILE A 1 109 ? -8.031 -0.612 -22.328 1 98.44 109 ILE A CA 1
ATOM 830 C C . ILE A 1 109 ? -8.602 -0.488 -23.75 1 98.44 109 ILE A C 1
ATOM 832 O O . ILE A 1 109 ? -9.812 -0.388 -23.922 1 98.44 109 ILE A O 1
ATOM 836 N N . ASN A 1 110 ? -7.699 -0.463 -24.734 1 97.75 110 ASN A N 1
ATOM 837 C CA . ASN A 1 110 ? -8.102 -0.409 -26.141 1 97.75 110 ASN A CA 1
ATOM 838 C C . ASN A 1 110 ? -8.031 -1.783 -26.797 1 97.75 110 ASN A C 1
ATOM 840 O O . ASN A 1 110 ? -7.777 -2.785 -26.125 1 97.75 110 ASN A O 1
ATOM 844 N N . GLY A 1 111 ? -8.281 -1.816 -28.078 1 96.94 111 GLY A N 1
ATOM 845 C CA . GLY A 1 111 ? -8.336 -3.074 -28.812 1 96.94 111 GLY A CA 1
ATOM 846 C C . GLY A 1 111 ? -7.027 -3.842 -28.781 1 96.94 111 GLY A C 1
ATOM 847 O O . GLY A 1 111 ? -7.023 -5.062 -28.594 1 96.94 111 GLY A O 1
ATOM 848 N N . ASN A 1 112 ? -5.93 -3.152 -28.875 1 97.44 112 ASN A N 1
ATOM 849 C CA . ASN A 1 112 ? -4.625 -3.805 -28.844 1 97.44 112 ASN A CA 1
ATOM 850 C C . ASN A 1 112 ? -4.328 -4.379 -27.453 1 97.44 112 ASN A C 1
ATOM 852 O O . ASN A 1 112 ? -3.857 -5.516 -27.344 1 97.44 112 ASN A O 1
ATOM 856 N N . ASN A 1 113 ? -4.609 -3.604 -26.453 1 97.94 113 ASN A N 1
ATOM 857 C CA . ASN A 1 113 ? -4.453 -4.086 -25.078 1 97.94 113 ASN A CA 1
ATOM 858 C C . ASN A 1 113 ? -5.305 -5.324 -24.812 1 97.94 113 ASN A C 1
ATOM 860 O O . ASN A 1 113 ? -4.836 -6.289 -24.219 1 97.94 113 ASN A O 1
ATOM 864 N N . LEU A 1 114 ? -6.531 -5.238 -25.312 1 98.56 114 LEU A N 1
ATOM 865 C CA . LEU A 1 114 ? -7.461 -6.336 -25.078 1 98.56 114 LEU A CA 1
ATOM 866 C C . LEU A 1 114 ? -6.961 -7.621 -25.734 1 98.56 114 LEU A C 1
ATOM 868 O O . LEU A 1 114 ? -7.086 -8.703 -25.156 1 98.56 114 LEU A O 1
ATOM 872 N N . ARG A 1 115 ? -6.398 -7.578 -26.906 1 98.5 115 ARG A N 1
ATOM 873 C CA . ARG A 1 115 ? -5.844 -8.75 -27.578 1 98.5 115 ARG A CA 1
ATOM 874 C C . ARG A 1 115 ? -4.719 -9.367 -26.766 1 98.5 115 ARG A C 1
ATOM 876 O O . ARG A 1 115 ? -4.652 -10.594 -26.625 1 98.5 115 ARG A O 1
ATOM 883 N N . ALA A 1 116 ? -3.822 -8.516 -26.234 1 98.75 116 ALA A N 1
ATOM 884 C CA . ALA A 1 116 ? -2.725 -9 -25.391 1 98.75 116 ALA A CA 1
ATOM 885 C C . ALA A 1 116 ? -3.25 -9.648 -24.125 1 98.75 116 ALA A C 1
ATOM 887 O O . ALA A 1 116 ? -2.75 -10.695 -23.703 1 98.75 116 ALA A O 1
ATOM 888 N N . ILE A 1 117 ? -4.258 -9.062 -23.562 1 98.81 117 ILE A N 1
ATOM 889 C CA . ILE A 1 117 ? -4.844 -9.562 -22.328 1 98.81 117 ILE A CA 1
ATOM 890 C C . ILE A 1 117 ? -5.496 -10.922 -22.578 1 98.81 117 ILE A C 1
ATOM 892 O O . ILE A 1 117 ? -5.352 -11.852 -21.781 1 98.81 117 ILE A O 1
ATOM 896 N N . ARG A 1 118 ? -6.191 -11.062 -23.719 1 98.69 118 ARG A N 1
ATOM 897 C CA . ARG A 1 118 ? -6.801 -12.328 -24.094 1 98.69 118 ARG A CA 1
ATOM 898 C C . ARG A 1 118 ? -5.746 -13.422 -24.266 1 98.69 118 ARG A C 1
ATOM 900 O O . ARG A 1 118 ? -5.953 -14.562 -23.844 1 98.69 118 ARG A O 1
ATOM 907 N N . ARG A 1 119 ? -4.695 -13.023 -24.859 1 98.75 119 ARG A N 1
ATOM 908 C CA . ARG A 1 119 ? -3.602 -13.969 -25.031 1 98.75 119 ARG A CA 1
ATOM 909 C C . ARG A 1 119 ? -3.043 -14.43 -23.688 1 98.75 119 ARG A C 1
ATOM 911 O O . ARG A 1 119 ? -2.818 -15.625 -23.484 1 98.75 119 ARG A O 1
ATOM 918 N N . LEU A 1 120 ? -2.805 -13.516 -22.797 1 98.75 120 LEU A N 1
ATOM 919 C CA . LEU A 1 120 ? -2.303 -13.844 -21.469 1 98.75 120 LEU A CA 1
ATOM 920 C C . LEU A 1 120 ? -3.27 -14.773 -20.734 1 98.75 120 LEU A C 1
ATOM 922 O O . LEU A 1 120 ? -2.844 -15.711 -20.062 1 98.75 120 LEU A O 1
ATOM 926 N N . CYS A 1 121 ? -4.578 -14.508 -20.891 1 98.69 121 CYS A N 1
ATOM 927 C CA . CYS A 1 121 ? -5.594 -15.336 -20.266 1 98.69 121 CYS A CA 1
ATOM 928 C C . CYS A 1 121 ? -5.555 -16.766 -20.812 1 98.69 121 CYS A C 1
ATOM 930 O O . CYS A 1 121 ? -5.609 -17.719 -20.047 1 98.69 121 CYS A O 1
ATOM 932 N N . ALA A 1 122 ? -5.426 -16.875 -22.141 1 98.69 122 ALA A N 1
ATOM 933 C CA . ALA A 1 122 ? -5.34 -18.172 -22.781 1 98.69 122 ALA A CA 1
ATOM 934 C C . ALA A 1 122 ? -4.102 -18.938 -22.312 1 98.69 122 ALA A C 1
ATOM 936 O O . ALA A 1 122 ? -4.164 -20.141 -22.062 1 98.69 122 ALA A O 1
ATOM 937 N N . GLU A 1 123 ? -3.006 -18.266 -22.172 1 98.62 123 GLU A N 1
ATOM 938 C CA . GLU A 1 123 ? -1.767 -18.875 -21.688 1 98.62 123 GLU A CA 1
ATOM 939 C C . GLU A 1 123 ? -1.904 -19.359 -20.25 1 98.62 123 GLU A C 1
ATOM 941 O O . GLU A 1 123 ? -1.354 -20.406 -19.891 1 98.62 123 GLU A O 1
ATOM 946 N N . LEU A 1 124 ? -2.609 -18.594 -19.469 1 98.44 124 LEU A N 1
ATOM 947 C CA . LEU A 1 124 ? -2.875 -18.969 -18.078 1 98.44 124 LEU A CA 1
ATOM 948 C C . LEU A 1 124 ? -3.693 -20.25 -18.016 1 98.44 124 LEU A C 1
ATOM 950 O O . LEU A 1 124 ? -3.354 -21.172 -17.281 1 98.44 124 LEU A O 1
ATOM 954 N N . THR A 1 125 ? -4.73 -20.281 -18.844 1 98.12 125 THR A N 1
ATOM 955 C CA . THR A 1 125 ? -5.578 -21.469 -18.906 1 98.12 125 THR A CA 1
ATOM 956 C C . THR A 1 125 ? -4.77 -22.688 -19.359 1 98.12 125 THR A C 1
ATOM 958 O O . THR A 1 125 ? -4.895 -23.766 -18.766 1 98.12 125 THR A O 1
ATOM 961 N N . GLN A 1 126 ? -3.9 -22.516 -20.328 1 98.25 126 GLN A N 1
ATOM 962 C CA . GLN A 1 126 ? -3.068 -23.594 -20.828 1 98.25 126 GLN A CA 1
ATOM 963 C C . GLN A 1 126 ? -2.088 -24.078 -19.766 1 98.25 126 GLN A C 1
ATOM 965 O O . GLN A 1 126 ? -1.799 -25.266 -19.672 1 98.25 126 GLN A O 1
ATOM 970 N N . ALA A 1 127 ? -1.547 -23.172 -18.984 1 98.12 127 ALA A N 1
ATOM 971 C CA . ALA A 1 127 ? -0.632 -23.531 -17.906 1 98.12 127 ALA A CA 1
ATOM 972 C C . ALA A 1 127 ? -1.329 -24.406 -16.875 1 98.12 127 ALA A C 1
ATOM 974 O O . ALA A 1 127 ? -0.749 -25.375 -16.375 1 98.12 127 ALA A O 1
ATOM 975 N N . ALA A 1 128 ? -2.557 -24.062 -16.578 1 97.75 128 ALA A N 1
ATOM 976 C CA . ALA A 1 128 ? -3.328 -24.891 -15.656 1 97.75 128 ALA A CA 1
ATOM 977 C C . ALA A 1 128 ? -3.508 -26.297 -16.203 1 97.75 128 ALA A C 1
ATOM 979 O O . ALA A 1 128 ? -3.312 -27.281 -15.484 1 97.75 128 ALA A O 1
ATOM 980 N N . ARG A 1 129 ? -3.826 -26.422 -17.469 1 97.88 129 ARG A N 1
ATOM 981 C CA . ARG A 1 129 ? -4.098 -27.703 -18.109 1 97.88 129 ARG A CA 1
ATOM 982 C C . ARG A 1 129 ? -2.83 -28.547 -18.219 1 97.88 129 ARG A C 1
ATOM 984 O O . ARG A 1 129 ? -2.891 -29.766 -18.219 1 97.88 129 ARG A O 1
ATOM 991 N N . SER A 1 130 ? -1.716 -27.891 -18.234 1 97 130 SER A N 1
ATOM 992 C CA . SER A 1 130 ? -0.447 -28.609 -18.344 1 97 130 SER A CA 1
ATOM 993 C C . SER A 1 130 ? 0.002 -29.141 -16.984 1 97 130 SER A C 1
ATOM 995 O O . SER A 1 130 ? 0.957 -29.922 -16.906 1 97 130 SER A O 1
ATOM 997 N N . GLY A 1 131 ? -0.604 -28.672 -15.945 1 96.19 131 GLY A N 1
ATOM 998 C CA . GLY A 1 131 ? -0.325 -29.172 -14.609 1 96.19 131 GLY A CA 1
ATOM 999 C C . GLY A 1 131 ? 0.901 -28.547 -13.977 1 96.19 131 GLY A C 1
ATOM 1000 O O . GLY A 1 131 ? 1.464 -29.078 -13.023 1 96.19 131 GLY A O 1
ATOM 1001 N N . ASP A 1 132 ? 1.312 -27.406 -14.43 1 95.31 132 ASP A N 1
ATOM 1002 C CA . ASP A 1 132 ? 2.514 -26.734 -13.961 1 95.31 132 ASP A CA 1
ATOM 1003 C C . ASP A 1 132 ? 2.156 -25.516 -13.109 1 95.31 132 ASP A C 1
ATOM 1005 O O . ASP A 1 132 ? 1.897 -24.422 -13.648 1 95.31 132 ASP A O 1
ATOM 1009 N N . ILE A 1 133 ? 2.268 -25.719 -11.789 1 97.19 133 ILE A N 1
ATOM 1010 C CA . ILE A 1 133 ? 1.833 -24.656 -10.883 1 97.19 133 ILE A CA 1
ATOM 1011 C C . ILE A 1 133 ? 2.748 -23.453 -11.023 1 97.19 133 ILE A C 1
ATOM 1013 O O . ILE A 1 133 ? 2.297 -22.297 -10.906 1 97.19 133 ILE A O 1
ATOM 1017 N N . ASP A 1 134 ? 4.023 -23.625 -11.258 1 97.5 134 ASP A N 1
ATOM 1018 C CA . ASP A 1 134 ? 4.945 -22.516 -11.445 1 97.5 134 ASP A CA 1
ATOM 1019 C C . ASP A 1 134 ? 4.57 -21.703 -12.68 1 97.5 134 ASP A C 1
ATOM 1021 O O . ASP A 1 134 ? 4.52 -20.469 -12.625 1 97.5 134 ASP A O 1
ATOM 1025 N N . ALA A 1 135 ? 4.273 -22.422 -13.734 1 97.94 135 ALA A N 1
ATOM 1026 C CA . ALA A 1 135 ? 3.85 -21.734 -14.953 1 97.94 135 ALA A CA 1
ATOM 1027 C C . ALA A 1 135 ? 2.516 -21.031 -14.75 1 97.94 135 ALA A C 1
ATOM 1029 O O . ALA A 1 135 ? 2.334 -19.891 -15.203 1 97.94 135 ALA A O 1
ATOM 1030 N N . TYR A 1 136 ? 1.601 -21.656 -14.055 1 98.31 136 TYR A N 1
ATOM 1031 C CA . TYR A 1 136 ? 0.299 -21.062 -13.789 1 98.31 136 TYR A CA 1
ATOM 1032 C C . TYR A 1 136 ? 0.449 -19.766 -13.008 1 98.31 136 TYR A C 1
ATOM 1034 O O . TYR A 1 136 ? -0.157 -18.75 -13.359 1 98.31 136 TYR A O 1
ATOM 1042 N N . LEU A 1 137 ? 1.298 -19.797 -11.977 1 98.5 137 LEU A N 1
ATOM 1043 C CA . LEU A 1 137 ? 1.476 -18.625 -11.133 1 98.5 137 LEU A CA 1
ATOM 1044 C C . LEU A 1 137 ? 2.143 -17.5 -11.914 1 98.5 137 LEU A C 1
ATOM 1046 O O . LEU A 1 137 ? 1.785 -16.328 -11.75 1 98.5 137 LEU A O 1
ATOM 1050 N N . ARG A 1 138 ? 3.117 -17.781 -12.789 1 98.56 138 ARG A N 1
ATOM 1051 C CA . ARG A 1 138 ? 3.729 -16.781 -13.648 1 98.56 138 ARG A CA 1
ATOM 1052 C C . ARG A 1 138 ? 2.689 -16.125 -14.562 1 98.56 138 ARG A C 1
ATOM 1054 O O . ARG A 1 138 ? 2.641 -14.906 -14.688 1 98.56 138 ARG A O 1
ATOM 1061 N N . LYS A 1 139 ? 1.866 -16.938 -15.141 1 98.69 139 LYS A N 1
ATOM 1062 C CA . LYS A 1 139 ? 0.866 -16.438 -16.078 1 98.69 139 LYS A CA 1
ATOM 1063 C C . LYS A 1 139 ? -0.242 -15.688 -15.352 1 98.69 139 LYS A C 1
ATOM 1065 O O . LYS A 1 139 ? -0.793 -14.719 -15.891 1 98.69 139 LYS A O 1
ATOM 1070 N N . ASN A 1 140 ? -0.569 -16.156 -14.148 1 98.75 140 ASN A N 1
ATOM 1071 C CA . ASN A 1 140 ? -1.526 -15.438 -13.312 1 98.75 140 ASN A CA 1
ATOM 1072 C C . ASN A 1 140 ? -1.058 -14.016 -13.023 1 98.75 140 ASN A C 1
ATOM 1074 O O . ASN A 1 140 ? -1.828 -13.062 -13.156 1 98.75 140 ASN A O 1
ATOM 1078 N N . HIS A 1 141 ? 0.167 -13.922 -12.648 1 98.69 141 HIS A N 1
ATOM 1079 C CA . HIS A 1 141 ? 0.778 -12.617 -12.422 1 98.69 141 HIS A CA 1
ATOM 1080 C C . HIS A 1 141 ? 0.757 -11.773 -13.695 1 98.69 141 HIS A C 1
ATOM 1082 O O . HIS A 1 141 ? 0.345 -10.609 -13.664 1 98.69 141 HIS A O 1
ATOM 1088 N N . ASP A 1 142 ? 1.171 -12.359 -14.805 1 98.81 142 ASP A N 1
ATOM 1089 C CA . ASP A 1 142 ? 1.24 -11.633 -16.078 1 98.81 142 ASP A CA 1
ATOM 1090 C C . ASP A 1 142 ? -0.138 -11.133 -16.5 1 98.81 142 ASP A C 1
ATOM 1092 O O . ASP A 1 142 ? -0.278 -9.992 -16.938 1 98.81 142 ASP A O 1
ATOM 1096 N N . PHE A 1 143 ? -1.121 -12 -16.375 1 98.94 143 PHE A N 1
ATOM 1097 C CA . PHE A 1 143 ? -2.48 -11.633 -16.75 1 98.94 143 PHE A CA 1
ATOM 1098 C C . PHE A 1 143 ? -3 -10.492 -15.891 1 98.94 143 PHE A C 1
ATOM 1100 O O . PHE A 1 143 ? -3.463 -9.477 -16.422 1 98.94 143 PHE A O 1
ATOM 1107 N N . LYS A 1 144 ? -2.895 -10.656 -14.578 1 98.81 144 LYS A N 1
ATOM 1108 C CA . LYS A 1 144 ? -3.457 -9.688 -13.648 1 98.81 144 LYS A CA 1
ATOM 1109 C C . LYS A 1 144 ? -2.814 -8.312 -13.828 1 98.81 144 LYS A C 1
ATOM 1111 O O . LYS A 1 144 ? -3.516 -7.309 -13.969 1 98.81 144 LYS A O 1
ATOM 1116 N N . PHE A 1 145 ? -1.518 -8.289 -13.938 1 98.75 145 PHE A N 1
ATOM 1117 C CA . PHE A 1 145 ? -0.836 -7.008 -14.07 1 98.75 145 PHE A CA 1
ATOM 1118 C C . PHE A 1 145 ? -0.93 -6.488 -15.5 1 98.75 145 PHE A C 1
ATOM 1120 O O . PHE A 1 145 ? -0.795 -5.289 -15.742 1 98.75 145 PHE A O 1
ATOM 1127 N N . GLY A 1 146 ? -1.194 -7.434 -16.5 1 98.75 146 GLY A N 1
ATOM 1128 C CA . GLY A 1 146 ? -1.55 -6.977 -17.844 1 98.75 146 GLY A CA 1
ATOM 1129 C C . GLY A 1 146 ? -2.816 -6.145 -17.875 1 98.75 146 GLY A C 1
ATOM 1130 O O . GLY A 1 146 ? -2.984 -5.293 -18.75 1 98.75 146 GLY A O 1
ATOM 1131 N N . VAL A 1 147 ? -3.676 -6.383 -16.891 1 98.94 147 VAL A N 1
ATOM 1132 C CA . VAL A 1 147 ? -4.914 -5.617 -16.766 1 98.94 147 VAL A CA 1
ATOM 1133 C C . VAL A 1 147 ? -4.668 -4.391 -15.891 1 98.94 147 VAL A C 1
ATOM 1135 O O . VAL A 1 147 ? -4.914 -3.258 -16.312 1 98.94 147 VAL A O 1
ATOM 1138 N N . TYR A 1 148 ? -4.113 -4.551 -14.68 1 98.88 148 TYR A N 1
ATOM 1139 C CA . TYR A 1 148 ? -4.039 -3.52 -13.648 1 98.88 148 TYR A CA 1
ATOM 1140 C C . TYR A 1 148 ? -3.24 -2.316 -14.141 1 98.88 148 TYR A C 1
ATOM 1142 O O . TYR A 1 148 ? -3.543 -1.177 -13.781 1 98.88 148 TYR A O 1
ATOM 1150 N N . ARG A 1 149 ? -2.221 -2.539 -14.906 1 98.44 149 ARG A N 1
ATOM 1151 C CA . ARG A 1 149 ? -1.291 -1.479 -15.281 1 98.44 149 ARG A CA 1
ATOM 1152 C C . ARG A 1 149 ? -1.973 -0.448 -16.172 1 98.44 149 ARG A C 1
ATOM 1154 O O . ARG A 1 149 ? -1.438 0.64 -16.406 1 98.44 149 ARG A O 1
ATOM 1161 N N . HIS A 1 150 ? -3.17 -0.763 -16.641 1 98.75 150 HIS A N 1
ATOM 1162 C CA . HIS A 1 150 ? -3.916 0.169 -17.469 1 98.75 150 HIS A CA 1
ATOM 1163 C C . HIS A 1 150 ? -4.863 1.024 -16.641 1 98.75 150 HIS A C 1
ATOM 1165 O O . HIS A 1 150 ? -5.652 1.797 -17.172 1 98.75 150 HIS A O 1
ATOM 1171 N N . CYS A 1 151 ? -4.82 0.963 -15.344 1 98.69 151 CYS A N 1
ATOM 1172 C CA . CYS A 1 151 ? -5.789 1.652 -14.5 1 98.69 151 CYS A CA 1
ATOM 1173 C C . CYS A 1 151 ? -5.516 3.15 -14.461 1 98.69 151 CYS A C 1
ATOM 1175 O O . CYS A 1 151 ? -6.352 3.928 -14 1 98.69 151 CYS A O 1
ATOM 1177 N N . GLY A 1 152 ? -4.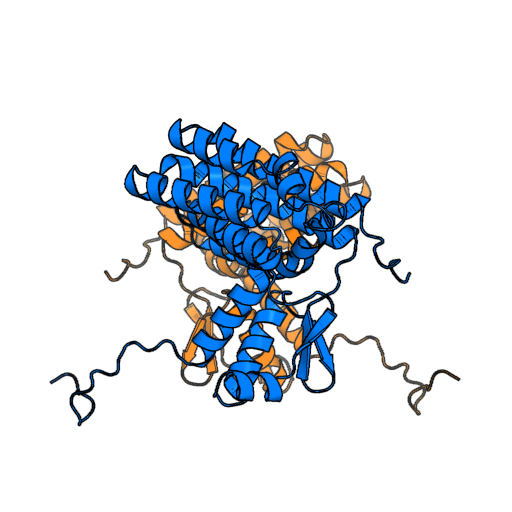316 3.639 -14.914 1 98.31 152 GLY A N 1
ATOM 1178 C CA . GLY A 1 152 ? -3.998 5.055 -14.984 1 98.31 152 GLY A CA 1
ATOM 1179 C C . GLY A 1 152 ? -3.596 5.637 -13.641 1 98.31 152 GLY A C 1
ATOM 1180 O O . GLY A 1 152 ? -3.715 6.844 -13.422 1 98.31 152 GLY A O 1
ATOM 1181 N N . ASN A 1 153 ? -3.141 4.832 -12.75 1 98.75 153 ASN A N 1
ATOM 1182 C CA . ASN A 1 153 ? -2.742 5.258 -11.414 1 98.75 153 ASN A CA 1
ATOM 1183 C C . ASN A 1 153 ? -1.523 4.484 -10.914 1 98.75 153 ASN A C 1
ATOM 1185 O O . ASN A 1 153 ? -1.658 3.393 -10.359 1 98.75 153 ASN A O 1
ATOM 1189 N N . GLU A 1 154 ? -0.344 5.062 -10.992 1 98.38 154 GLU A N 1
ATOM 1190 C CA . GLU A 1 154 ? 0.916 4.402 -10.656 1 98.38 154 GLU A CA 1
ATOM 1191 C C . GLU A 1 154 ? 1.03 4.168 -9.148 1 98.38 154 GLU A C 1
ATOM 1193 O O . GLU A 1 154 ? 1.68 3.219 -8.711 1 98.38 154 GLU A O 1
ATOM 1198 N N . GLN A 1 155 ? 0.404 5.047 -8.375 1 98.5 155 GLN A N 1
ATOM 1199 C CA . GLN A 1 155 ? 0.41 4.844 -6.934 1 98.5 155 GLN A CA 1
ATOM 1200 C C . GLN A 1 155 ? -0.396 3.607 -6.547 1 98.5 155 GLN A C 1
ATOM 1202 O O . GLN A 1 155 ? -0.005 2.861 -5.648 1 98.5 155 GLN A O 1
ATOM 1207 N N . MET A 1 156 ? -1.518 3.387 -7.227 1 98.81 156 MET A N 1
ATOM 1208 C CA . MET A 1 156 ? -2.324 2.193 -6.996 1 98.81 156 MET A CA 1
ATOM 1209 C C . MET A 1 156 ? -1.553 0.933 -7.371 1 98.81 156 MET A C 1
ATOM 1211 O O . MET A 1 156 ? -1.565 -0.053 -6.629 1 98.81 156 MET A O 1
ATOM 1215 N N . ILE A 1 157 ? -0.822 0.984 -8.5 1 98.88 157 ILE A N 1
ATOM 1216 C CA . ILE A 1 157 ? -0.036 -0.159 -8.953 1 98.88 157 ILE A CA 1
ATOM 1217 C C . ILE A 1 157 ? 1.056 -0.469 -7.93 1 98.88 157 ILE A C 1
ATOM 1219 O O . ILE A 1 157 ? 1.289 -1.634 -7.594 1 98.88 157 ILE A O 1
ATOM 1223 N N . PHE A 1 158 ? 1.653 0.595 -7.383 1 98.75 158 PHE A N 1
ATOM 1224 C CA . PHE A 1 158 ? 2.689 0.422 -6.371 1 98.75 158 PHE A CA 1
ATOM 1225 C C . PHE A 1 158 ? 2.143 -0.315 -5.156 1 98.75 158 PHE A C 1
ATOM 1227 O O . PHE A 1 158 ? 2.781 -1.238 -4.645 1 98.75 158 PHE A O 1
ATOM 1234 N N . LEU A 1 159 ? 0.986 0.007 -4.695 1 98.88 159 LEU A N 1
ATOM 1235 C CA . LEU A 1 159 ? 0.399 -0.629 -3.521 1 98.88 159 LEU A CA 1
ATOM 1236 C C . LEU A 1 159 ? -0.016 -2.064 -3.83 1 98.88 159 LEU A C 1
ATOM 1238 O O . LEU A 1 159 ? 0.161 -2.957 -3 1 98.88 159 LEU A O 1
ATOM 1242 N N . ILE A 1 160 ? -0.57 -2.26 -5.023 1 98.94 160 ILE A N 1
ATOM 1243 C CA . ILE A 1 160 ? -0.937 -3.613 -5.426 1 98.94 160 ILE A CA 1
ATOM 1244 C C . ILE A 1 160 ? 0.307 -4.5 -5.453 1 98.94 160 ILE A C 1
ATOM 1246 O O . ILE A 1 160 ? 0.285 -5.625 -4.945 1 98.94 160 ILE A O 1
ATOM 1250 N N . GLU A 1 161 ? 1.417 -3.998 -6.023 1 98.81 161 GLU A N 1
ATOM 1251 C CA . GLU A 1 161 ? 2.67 -4.746 -6.043 1 98.81 161 GLU A CA 1
ATOM 1252 C C . GLU A 1 161 ? 3.158 -5.043 -4.629 1 98.81 161 GLU A C 1
ATOM 1254 O O . GLU A 1 161 ? 3.643 -6.141 -4.352 1 98.81 161 GLU A O 1
ATOM 1259 N N . THR A 1 162 ? 3.023 -4.047 -3.754 1 98.75 162 THR A N 1
ATOM 1260 C CA . THR A 1 162 ? 3.432 -4.207 -2.363 1 98.75 162 THR A CA 1
ATOM 1261 C C . THR A 1 162 ? 2.693 -5.375 -1.715 1 98.75 162 THR A C 1
ATOM 1263 O O . THR A 1 162 ? 3.299 -6.188 -1.013 1 98.75 162 THR A O 1
ATOM 1266 N N . VAL A 1 163 ? 1.443 -5.547 -1.999 1 98.88 163 VAL A N 1
ATOM 1267 C CA . VAL A 1 163 ? 0.635 -6.629 -1.442 1 98.88 163 VAL A CA 1
ATOM 1268 C C . VAL A 1 163 ? 0.993 -7.945 -2.123 1 98.88 163 VAL A C 1
ATOM 1270 O O . VAL A 1 163 ? 1.142 -8.977 -1.46 1 98.88 163 VAL A O 1
ATOM 1273 N N . TRP A 1 164 ? 1.21 -7.887 -3.439 1 98.88 164 TRP A N 1
ATOM 1274 C CA . TRP A 1 164 ? 1.482 -9.094 -4.211 1 98.88 164 TRP A CA 1
ATOM 1275 C C . TRP A 1 164 ? 2.826 -9.703 -3.82 1 98.88 164 TRP A C 1
ATOM 1277 O O . TRP A 1 164 ? 2.996 -10.922 -3.844 1 98.88 164 TRP A O 1
ATOM 1287 N N . MET A 1 165 ? 3.773 -8.891 -3.439 1 98.69 165 MET A N 1
ATOM 1288 C CA . MET A 1 165 ? 5.074 -9.406 -3.018 1 98.69 165 MET A CA 1
ATOM 1289 C C . MET A 1 165 ? 4.945 -10.219 -1.733 1 98.69 165 MET A C 1
ATOM 1291 O O . MET A 1 165 ? 5.758 -11.109 -1.473 1 98.69 165 MET A O 1
ATOM 1295 N N . GLN A 1 166 ? 3.922 -9.883 -0.969 1 98.5 166 GLN A N 1
ATOM 1296 C CA . GLN A 1 166 ? 3.695 -10.602 0.282 1 98.5 166 GLN A CA 1
ATOM 1297 C C . GLN A 1 166 ? 2.893 -11.875 0.049 1 98.5 166 GLN A C 1
ATOM 1299 O O . GLN A 1 166 ? 3.209 -12.93 0.61 1 98.5 166 GLN A O 1
ATOM 1304 N N . VAL A 1 167 ? 1.919 -11.844 -0.856 1 98.38 167 VAL A N 1
ATOM 1305 C CA . VAL A 1 167 ? 0.971 -12.945 -0.972 1 98.38 167 VAL A CA 1
ATOM 1306 C C . VAL A 1 167 ? 1.422 -13.906 -2.074 1 98.38 167 VAL A C 1
ATOM 1308 O O . VAL A 1 167 ? 1.04 -15.078 -2.08 1 98.38 167 VAL A O 1
ATOM 1311 N N . GLY A 1 168 ? 2.227 -13.43 -3.055 1 98.38 168 GLY A N 1
ATOM 1312 C CA . GLY A 1 168 ? 2.629 -14.195 -4.223 1 98.38 168 GLY A CA 1
ATOM 1313 C C . GLY A 1 168 ? 3.158 -15.578 -3.873 1 98.38 168 GLY A C 1
ATOM 1314 O O . GLY A 1 168 ? 2.654 -16.578 -4.375 1 98.38 168 GLY A O 1
ATOM 1315 N N . PRO A 1 169 ? 4.121 -15.633 -2.979 1 97.81 169 PRO A N 1
ATOM 1316 C CA . PRO A 1 169 ? 4.676 -16.938 -2.6 1 97.81 169 PRO A CA 1
ATOM 1317 C C . PRO A 1 169 ? 3.617 -17.891 -2.049 1 97.81 169 PRO A C 1
ATOM 1319 O O . PRO A 1 169 ? 3.693 -19.094 -2.277 1 97.81 169 PRO A O 1
ATOM 1322 N N . PHE A 1 170 ? 2.629 -17.375 -1.452 1 96.75 170 PHE A N 1
ATOM 1323 C CA . PHE A 1 170 ? 1.628 -18.188 -0.763 1 96.75 170 PHE A CA 1
ATOM 1324 C C . PHE A 1 170 ? 0.603 -18.734 -1.748 1 96.75 170 PHE A C 1
ATOM 1326 O O . PHE A 1 170 ? -0.106 -19.688 -1.442 1 96.75 170 PHE A O 1
ATOM 1333 N N . LEU A 1 171 ? 0.495 -18.172 -2.934 1 97.5 171 LEU A N 1
ATOM 1334 C CA . LEU A 1 171 ? -0.516 -18.547 -3.914 1 97.5 171 LEU A CA 1
ATOM 1335 C C . LEU A 1 171 ? -0.211 -19.922 -4.508 1 97.5 171 LEU A C 1
ATOM 1337 O O . LEU A 1 171 ? -1.078 -20.547 -5.125 1 97.5 171 LEU A O 1
ATOM 1341 N N . ARG A 1 172 ? 1.006 -20.438 -4.297 1 96.25 172 ARG A N 1
ATOM 1342 C CA . ARG A 1 172 ? 1.336 -21.781 -4.758 1 96.25 172 ARG A CA 1
ATOM 1343 C C . ARG A 1 172 ? 0.463 -22.828 -4.074 1 96.25 172 ARG A C 1
ATOM 1345 O O . ARG A 1 172 ? 0.297 -23.938 -4.586 1 96.25 172 ARG A O 1
ATOM 1352 N N . ASN A 1 173 ? -0.099 -22.469 -2.947 1 95.75 173 ASN A N 1
ATOM 1353 C CA . ASN A 1 173 ? -0.957 -23.375 -2.197 1 95.75 173 ASN A CA 1
ATOM 1354 C C . ASN A 1 173 ? -2.297 -23.594 -2.896 1 95.75 173 ASN A C 1
ATOM 1356 O O . ASN A 1 173 ? -3.068 -24.469 -2.516 1 95.75 173 ASN A O 1
ATOM 1360 N N . LEU A 1 174 ? -2.564 -22.844 -3.926 1 96.69 174 LEU A N 1
ATOM 1361 C CA . LEU A 1 174 ? -3.738 -23.094 -4.758 1 96.69 174 LEU A CA 1
ATOM 1362 C C . LEU A 1 174 ? -3.73 -24.516 -5.309 1 96.69 174 LEU A C 1
ATOM 1364 O O . LEU A 1 174 ? -4.785 -25.062 -5.613 1 96.69 174 LEU A O 1
ATOM 1368 N N . ARG A 1 175 ? -2.582 -25.078 -5.414 1 96.19 175 ARG A N 1
ATOM 1369 C CA . ARG A 1 175 ? -2.439 -26.406 -6.02 1 96.19 175 ARG A CA 1
ATOM 1370 C C . ARG A 1 175 ? -3.037 -27.484 -5.125 1 96.19 175 ARG A C 1
ATOM 1372 O O . ARG A 1 175 ? -3.367 -28.578 -5.594 1 96.19 175 ARG A O 1
ATOM 1379 N N . ILE A 1 176 ? -3.09 -27.156 -3.822 1 94.75 176 ILE A N 1
ATOM 1380 C CA . ILE A 1 176 ? -3.553 -28.172 -2.881 1 94.75 176 ILE A CA 1
ATOM 1381 C C . ILE A 1 176 ? -4.992 -28.547 -3.209 1 94.75 176 ILE A C 1
ATOM 1383 O O . ILE A 1 176 ? -5.852 -27.688 -3.383 1 94.75 176 ILE A O 1
ATOM 1387 N N . GLY A 1 177 ? -5.289 -29.844 -3.357 1 93.5 177 GLY A N 1
ATOM 1388 C CA . GLY A 1 177 ? -6.598 -30.328 -3.773 1 93.5 177 GLY A CA 1
ATOM 1389 C C . GLY A 1 177 ? -6.695 -30.578 -5.266 1 93.5 177 GLY A C 1
ATOM 1390 O O . GLY A 1 177 ? -7.621 -31.25 -5.73 1 93.5 177 GLY A O 1
ATOM 1391 N N . PHE A 1 178 ? -5.641 -30 -5.977 1 95.44 178 PHE A N 1
ATOM 1392 C CA . PHE A 1 178 ? -5.617 -30.188 -7.422 1 95.44 178 PHE A CA 1
ATOM 1393 C C . PHE A 1 178 ? -4.34 -30.906 -7.855 1 95.44 178 PHE A C 1
ATOM 1395 O O . PHE A 1 178 ? -3.838 -30.672 -8.953 1 95.44 178 PHE A O 1
ATOM 1402 N N . GLU A 1 179 ? -3.762 -31.703 -7.039 1 90.56 179 GLU A N 1
ATOM 1403 C CA . GLU A 1 179 ? -2.467 -32.344 -7.273 1 90.56 179 GLU A CA 1
ATOM 1404 C C . GLU A 1 179 ? -2.518 -33.281 -8.469 1 90.56 179 GLU A C 1
ATOM 1406 O O . GLU A 1 179 ? -1.557 -33.375 -9.234 1 90.56 179 GLU A O 1
ATOM 1411 N N . ASP A 1 180 ? -3.633 -33.906 -8.641 1 93.38 180 ASP A N 1
ATOM 1412 C CA . ASP A 1 180 ? -3.752 -34.906 -9.711 1 93.38 180 ASP A CA 1
ATOM 1413 C C . ASP A 1 180 ? -4.113 -34.25 -11.031 1 93.38 180 ASP A C 1
ATOM 1415 O O . ASP A 1 180 ? -3.773 -34.75 -12.102 1 93.38 180 ASP A O 1
ATOM 1419 N N . ASP A 1 181 ? -4.855 -33.125 -10.914 1 96.5 181 ASP A N 1
ATOM 1420 C CA . ASP A 1 181 ? -5.281 -32.406 -12.102 1 96.5 181 ASP A CA 1
ATOM 1421 C C . ASP A 1 181 ? -5.406 -30.906 -11.797 1 96.5 181 ASP A C 1
ATOM 1423 O O . ASP A 1 181 ? -6.473 -30.438 -11.391 1 96.5 181 ASP A O 1
ATOM 1427 N N . LEU A 1 182 ? -4.352 -30.156 -12.148 1 97.31 182 LEU A N 1
ATOM 1428 C CA . LEU A 1 182 ? -4.301 -28.734 -11.836 1 97.31 182 LEU A CA 1
ATOM 1429 C C . LEU A 1 182 ? -5.379 -27.969 -12.602 1 97.31 182 LEU A C 1
ATOM 1431 O O . LEU A 1 182 ? -5.777 -26.875 -12.195 1 97.31 182 LEU A O 1
ATOM 1435 N N . ALA A 1 183 ? -5.879 -28.547 -13.688 1 97.44 183 ALA A N 1
ATOM 1436 C CA . ALA A 1 183 ? -6.918 -27.875 -14.469 1 97.44 183 ALA A CA 1
ATOM 1437 C C . ALA A 1 183 ? -8.156 -27.625 -13.617 1 97.44 183 ALA A C 1
ATOM 1439 O O . ALA A 1 183 ? -8.984 -26.766 -13.953 1 97.44 183 ALA A O 1
ATOM 1440 N N . GLY A 1 184 ? -8.297 -28.359 -12.508 1 97.38 184 GLY A N 1
ATOM 1441 C CA . GLY A 1 184 ? -9.398 -28.141 -11.578 1 97.38 184 GLY A CA 1
ATOM 1442 C C . GLY A 1 184 ? -9.445 -26.734 -11.031 1 97.38 184 GLY A C 1
ATOM 1443 O O . GLY A 1 184 ? -10.508 -26.25 -10.633 1 97.38 184 GLY A O 1
ATOM 1444 N N . ILE A 1 185 ? -8.305 -26.031 -11.023 1 97.25 185 ILE A N 1
ATOM 1445 C CA . ILE A 1 185 ? -8.211 -24.656 -10.516 1 97.25 185 ILE A CA 1
ATOM 1446 C C . ILE A 1 185 ? -9.117 -23.75 -11.336 1 97.25 185 ILE A C 1
ATOM 1448 O O . ILE A 1 185 ? -9.586 -22.719 -10.844 1 97.25 185 ILE A O 1
ATOM 1452 N N . LEU A 1 186 ? -9.359 -24.125 -12.57 1 97.56 186 LEU A N 1
ATOM 1453 C CA . LEU A 1 186 ? -10.156 -23.297 -13.477 1 97.56 186 LEU A CA 1
ATOM 1454 C C . LEU A 1 186 ? -11.602 -23.188 -12.992 1 97.56 186 LEU A C 1
ATOM 1456 O O . LEU A 1 186 ? -12.344 -22.312 -13.43 1 97.56 186 LEU A O 1
ATOM 1460 N N . GLY A 1 187 ? -11.953 -24.047 -12.055 1 97.31 187 GLY A N 1
ATOM 1461 C CA . GLY A 1 187 ? -13.273 -23.984 -11.445 1 97.31 187 GLY A CA 1
ATOM 1462 C C . GLY A 1 187 ? -13.422 -22.828 -10.477 1 97.31 187 GLY A C 1
ATOM 1463 O O . GLY A 1 187 ? -14.539 -22.453 -10.109 1 97.31 187 GLY A O 1
ATOM 1464 N N . ILE A 1 188 ? -12.336 -22.281 -10.023 1 96.94 188 ILE A N 1
ATOM 1465 C CA . ILE A 1 188 ? -12.367 -21.141 -9.102 1 96.94 188 ILE A CA 1
ATOM 1466 C C . ILE A 1 188 ? -11.578 -19.984 -9.695 1 96.94 188 ILE A C 1
ATOM 1468 O O . ILE A 1 188 ? -11.117 -19.109 -8.961 1 96.94 188 ILE A O 1
ATOM 1472 N N . ASP A 1 189 ? -11.312 -20.016 -10.93 1 95.25 189 ASP A N 1
ATOM 1473 C CA . ASP A 1 189 ? -10.641 -19 -11.734 1 95.25 189 ASP A CA 1
ATOM 1474 C C . ASP A 1 189 ? -11.656 -18.188 -12.539 1 95.25 189 ASP A C 1
ATOM 1476 O O . ASP A 1 189 ? -12.539 -18.766 -13.18 1 95.25 189 ASP A O 1
ATOM 1480 N N . TYR A 1 190 ? -11.617 -16.875 -12.5 1 98.5 190 TYR A N 1
ATOM 1481 C CA . TYR A 1 190 ? -12.609 -16.031 -13.164 1 98.5 190 TYR A CA 1
ATOM 1482 C C . TYR A 1 190 ? -11.938 -15.078 -14.141 1 98.5 190 TYR A C 1
ATOM 1484 O O . TYR A 1 190 ? -12.422 -13.961 -14.359 1 98.5 190 TYR A O 1
ATOM 1492 N N . HIS A 1 191 ? -10.789 -15.438 -14.656 1 98.69 191 HIS A N 1
ATOM 1493 C CA . HIS A 1 191 ? -10.023 -14.586 -15.555 1 98.69 191 HIS A CA 1
ATOM 1494 C C . HIS A 1 191 ? -10.758 -14.375 -16.875 1 98.69 191 HIS A C 1
ATOM 1496 O O . HIS A 1 191 ? -10.742 -13.281 -17.438 1 98.69 191 HIS A O 1
ATOM 1502 N N . GLU A 1 192 ? -11.438 -15.398 -17.359 1 98.62 192 GLU A N 1
ATOM 1503 C CA . GLU A 1 192 ? -12.219 -15.242 -18.578 1 98.62 192 GLU A CA 1
ATOM 1504 C C . GLU A 1 192 ? -13.375 -14.273 -18.375 1 98.62 192 GLU A C 1
ATOM 1506 O O . GLU A 1 192 ? -13.727 -13.523 -19.297 1 98.62 192 GLU A O 1
ATOM 1511 N N . GLU A 1 193 ? -13.977 -14.312 -17.219 1 98.81 193 GLU A N 1
ATOM 1512 C CA . GLU A 1 193 ? -15.039 -13.367 -16.891 1 98.81 193 GLU A CA 1
ATOM 1513 C C . GLU A 1 193 ? -14.516 -11.93 -16.859 1 98.81 193 GLU A C 1
ATOM 1515 O O . GLU A 1 193 ? -15.219 -11 -17.266 1 98.81 193 GLU A O 1
ATOM 1520 N N . VAL A 1 194 ? -13.305 -11.766 -16.391 1 98.94 194 VAL A N 1
ATOM 1521 C CA . VAL A 1 194 ? -12.672 -10.453 -16.391 1 98.94 194 VAL A CA 1
ATOM 1522 C C . VAL A 1 194 ? -12.492 -9.969 -17.828 1 98.94 194 VAL A C 1
ATOM 1524 O O . VAL A 1 194 ? -12.852 -8.836 -18.156 1 98.94 194 VAL A O 1
ATOM 1527 N N . VAL A 1 195 ? -11.977 -10.859 -18.688 1 98.88 195 VAL A N 1
ATOM 1528 C CA . VAL A 1 195 ? -11.75 -10.508 -20.094 1 98.88 195 VAL A CA 1
ATOM 1529 C C . VAL A 1 195 ? -13.07 -10.125 -20.75 1 98.88 195 VAL A C 1
ATOM 1531 O O . VAL A 1 195 ? -13.156 -9.109 -21.453 1 98.88 195 VAL A O 1
ATOM 1534 N N . ALA A 1 196 ? -14.125 -10.906 -20.484 1 98.88 196 ALA A N 1
ATOM 1535 C CA . ALA A 1 196 ? -15.445 -10.641 -21.062 1 98.88 196 ALA A CA 1
ATOM 1536 C C . ALA A 1 196 ? -15.984 -9.289 -20.609 1 98.88 196 ALA A C 1
ATOM 1538 O O . ALA A 1 196 ? -16.578 -8.547 -21.406 1 98.88 196 ALA A O 1
ATOM 1539 N N . ALA A 1 197 ? -15.773 -8.992 -19.359 1 98.94 197 ALA A N 1
ATOM 1540 C CA . ALA A 1 197 ? -16.234 -7.715 -18.812 1 98.94 197 ALA A CA 1
ATOM 1541 C C . ALA A 1 197 ? -15.484 -6.547 -19.438 1 98.94 197 ALA A C 1
ATOM 1543 O O . ALA A 1 197 ? -16.094 -5.523 -19.781 1 98.94 197 ALA A O 1
ATOM 1544 N N . ILE A 1 198 ? -14.172 -6.688 -19.656 1 98.88 198 ILE A N 1
ATOM 1545 C CA . ILE A 1 198 ? -13.359 -5.652 -20.281 1 98.88 198 ILE A CA 1
ATOM 1546 C C . ILE A 1 198 ? -13.805 -5.453 -21.719 1 98.88 198 ILE A C 1
ATOM 1548 O O . ILE A 1 198 ? -13.938 -4.316 -22.188 1 98.88 198 ILE A O 1
ATOM 1552 N N . GLU A 1 199 ? -14.023 -6.5 -22.406 1 98.62 199 GLU A N 1
ATOM 1553 C CA . GLU A 1 199 ? -14.484 -6.438 -23.781 1 98.62 199 GLU A CA 1
ATOM 1554 C C . GLU A 1 199 ? -15.805 -5.691 -23.891 1 98.62 199 GLU A C 1
ATOM 1556 O O . GLU A 1 199 ? -16.031 -4.934 -24.844 1 98.62 199 GLU A O 1
ATOM 1561 N N . ALA A 1 200 ? -16.656 -5.879 -22.906 1 98.62 200 ALA A N 1
ATOM 1562 C CA . ALA A 1 200 ? -17.969 -5.242 -22.875 1 98.62 200 ALA A CA 1
ATOM 1563 C C . ALA A 1 200 ? -17.875 -3.824 -22.328 1 98.62 200 ALA A C 1
ATOM 1565 O O . ALA A 1 200 ? -18.891 -3.135 -22.188 1 98.62 200 ALA A O 1
ATOM 1566 N N . ARG A 1 201 ? -16.719 -3.432 -21.922 1 98.56 201 ARG A N 1
ATOM 1567 C CA . ARG A 1 201 ? -16.469 -2.127 -21.312 1 98.56 201 ARG A CA 1
ATOM 1568 C C . ARG A 1 201 ? -17.297 -1.948 -20.047 1 98.56 201 ARG A C 1
ATOM 1570 O O . ARG A 1 201 ? -17.812 -0.86 -19.781 1 98.56 201 ARG A O 1
ATOM 1577 N N . ASP A 1 202 ? -17.484 -3.004 -19.391 1 98.81 202 ASP A N 1
ATOM 1578 C CA . ASP A 1 202 ? -18.25 -3.006 -18.141 1 98.81 202 ASP A CA 1
ATOM 1579 C C . ASP A 1 202 ? -17.328 -3.053 -16.922 1 98.81 202 ASP A C 1
ATOM 1581 O O . ASP A 1 202 ? -17.016 -4.133 -16.422 1 98.81 202 ASP A O 1
ATOM 1585 N N . GLY A 1 203 ? -16.984 -1.9 -16.438 1 98.81 203 GLY A N 1
ATOM 1586 C CA . GLY A 1 203 ? -16.031 -1.788 -15.336 1 98.81 203 GLY A CA 1
ATOM 1587 C C . GLY A 1 203 ? -16.516 -2.434 -14.055 1 98.81 203 GLY A C 1
ATOM 1588 O O . GLY A 1 203 ? -15.734 -3.057 -13.328 1 98.81 203 GLY A O 1
ATOM 1589 N N . GLU A 1 204 ? -17.781 -2.285 -13.758 1 98.81 204 GLU A N 1
ATOM 1590 C CA . GLU A 1 204 ? -18.344 -2.875 -12.547 1 98.81 204 GLU A CA 1
ATOM 1591 C C . GLU A 1 204 ? -18.266 -4.398 -12.586 1 98.81 204 GLU A C 1
ATOM 1593 O O . GLU A 1 204 ? -17.938 -5.035 -11.586 1 98.81 204 GLU A O 1
ATOM 1598 N N . ARG A 1 205 ? -18.562 -4.957 -13.703 1 98.88 205 ARG A N 1
ATOM 1599 C CA . ARG A 1 205 ? -18.484 -6.406 -13.859 1 98.88 205 ARG A CA 1
ATOM 1600 C C . ARG A 1 205 ? -17.031 -6.883 -13.789 1 98.88 205 ARG A C 1
ATOM 1602 O O . ARG A 1 205 ? -16.766 -7.965 -13.258 1 98.88 205 ARG A O 1
ATOM 1609 N N . ALA A 1 206 ? -16.062 -6.141 -14.328 1 98.94 206 ALA A N 1
ATOM 1610 C CA . ALA A 1 206 ? -14.641 -6.492 -14.234 1 98.94 206 ALA A CA 1
ATOM 1611 C C . ALA A 1 206 ? -14.18 -6.508 -12.781 1 98.94 206 ALA A C 1
ATOM 1613 O O . ALA A 1 206 ? -13.492 -7.441 -12.352 1 98.94 206 ALA A O 1
ATOM 1614 N N . ARG A 1 207 ? -14.617 -5.508 -12.047 1 98.94 207 ARG A N 1
ATOM 1615 C CA . ARG A 1 207 ? -14.32 -5.457 -10.625 1 98.94 207 ARG A CA 1
ATOM 1616 C C . ARG A 1 207 ? -14.875 -6.68 -9.898 1 98.94 207 ARG A C 1
ATOM 1618 O O . ARG A 1 207 ? -14.164 -7.34 -9.141 1 98.94 207 ARG A O 1
ATOM 1625 N N . ALA A 1 208 ? -16.078 -6.961 -10.164 1 98.94 208 ALA A N 1
ATOM 1626 C CA . ALA A 1 208 ? -16.734 -8.078 -9.484 1 98.94 208 ALA A CA 1
ATOM 1627 C C . ALA A 1 208 ? -16.031 -9.398 -9.805 1 98.94 208 ALA A C 1
ATOM 1629 O O . ALA A 1 208 ? -15.883 -10.258 -8.93 1 98.94 208 ALA A O 1
ATOM 1630 N N . ALA A 1 209 ? -15.594 -9.57 -11.047 1 98.94 209 ALA A N 1
ATOM 1631 C CA . ALA A 1 209 ? -14.922 -10.797 -11.461 1 98.94 209 ALA A CA 1
ATOM 1632 C C . ALA A 1 209 ? -13.57 -10.938 -10.773 1 98.94 209 ALA A C 1
ATOM 1634 O O . ALA A 1 209 ? -13.211 -12.023 -10.312 1 98.94 209 ALA A O 1
ATOM 1635 N N . ILE A 1 210 ? -12.805 -9.844 -10.68 1 98.94 210 ILE A N 1
ATOM 1636 C CA . ILE A 1 210 ? -11.516 -9.867 -10 1 98.94 210 ILE A CA 1
ATOM 1637 C C . ILE A 1 210 ? -11.719 -10.18 -8.523 1 98.94 210 ILE A C 1
ATOM 1639 O O . ILE A 1 210 ? -11.008 -11.016 -7.953 1 98.94 210 ILE A O 1
ATOM 1643 N N . VAL A 1 211 ? -12.68 -9.555 -7.914 1 98.94 211 VAL A N 1
ATOM 1644 C CA . VAL A 1 211 ? -12.953 -9.742 -6.492 1 98.94 211 VAL A CA 1
ATOM 1645 C C . VAL A 1 211 ? -13.344 -11.195 -6.227 1 98.94 211 VAL A C 1
ATOM 1647 O O . VAL A 1 211 ? -12.852 -11.812 -5.277 1 98.94 211 VAL A O 1
ATOM 1650 N N . ARG A 1 212 ? -14.188 -11.727 -7.062 1 98.88 212 ARG A N 1
ATOM 1651 C CA . ARG A 1 212 ? -14.602 -13.117 -6.914 1 98.88 212 ARG A CA 1
ATOM 1652 C C . ARG A 1 212 ? -13.422 -14.07 -7.098 1 98.88 212 ARG A C 1
ATOM 1654 O O . ARG A 1 212 ? -13.273 -15.031 -6.344 1 98.88 212 ARG A O 1
ATOM 1661 N N . ASP A 1 213 ? -12.602 -13.828 -8.117 1 98.88 213 ASP A N 1
ATOM 1662 C CA . ASP A 1 213 ? -11.414 -14.633 -8.383 1 98.88 213 ASP A CA 1
ATOM 1663 C C . ASP A 1 213 ? -10.508 -14.703 -7.156 1 98.88 213 ASP A C 1
ATOM 1665 O O . ASP A 1 213 ? -10.102 -15.789 -6.742 1 98.88 213 ASP A O 1
ATOM 1669 N N . ILE A 1 214 ? -10.25 -13.555 -6.559 1 98.88 214 ILE A N 1
ATOM 1670 C CA . ILE A 1 214 ? -9.367 -13.445 -5.398 1 98.88 214 ILE A CA 1
ATOM 1671 C C . ILE A 1 214 ? -10.023 -14.125 -4.195 1 98.88 214 ILE A C 1
ATOM 1673 O O . ILE A 1 214 ? -9.375 -14.906 -3.492 1 98.88 214 ILE A O 1
ATOM 1677 N N . ALA A 1 215 ? -11.297 -13.898 -3.986 1 98.75 215 ALA A N 1
ATOM 1678 C CA . ALA A 1 215 ? -12.008 -14.398 -2.811 1 98.75 215 ALA A CA 1
ATOM 1679 C C . ALA A 1 215 ? -12.133 -15.922 -2.85 1 98.75 215 ALA A C 1
ATOM 1681 O O . ALA A 1 215 ? -11.914 -16.594 -1.84 1 98.75 215 ALA A O 1
ATOM 1682 N N . GLU A 1 216 ? -12.508 -16.469 -3.988 1 98.5 216 GLU A N 1
ATOM 1683 C CA . GLU A 1 216 ? -12.688 -17.906 -4.086 1 98.5 216 GLU A CA 1
ATOM 1684 C C . GLU A 1 216 ? -11.344 -18.641 -3.988 1 98.5 216 GLU A C 1
ATOM 1686 O O . GLU A 1 216 ? -11.25 -19.703 -3.383 1 98.5 216 GLU A O 1
ATOM 1691 N N . GLY A 1 217 ? -10.305 -18.062 -4.652 1 98.19 217 GLY A N 1
ATOM 1692 C CA . GLY A 1 217 ? -8.977 -18.625 -4.457 1 98.19 217 GLY A CA 1
ATOM 1693 C C . GLY A 1 217 ? -8.539 -18.625 -3.004 1 98.19 217 GLY A C 1
ATOM 1694 O O . GLY A 1 217 ? -8 -19.625 -2.516 1 98.19 217 GLY A O 1
ATOM 1695 N N . ALA A 1 218 ? -8.805 -17.531 -2.297 1 98.19 218 ALA A N 1
ATOM 1696 C CA . ALA A 1 218 ? -8.43 -17.422 -0.888 1 98.19 218 ALA A CA 1
ATOM 1697 C C . ALA A 1 218 ? -9.211 -18.422 -0.038 1 98.19 218 ALA A C 1
ATOM 1699 O O . ALA A 1 218 ? -8.648 -19.062 0.859 1 98.19 218 ALA A O 1
ATOM 1700 N N . THR A 1 219 ? -10.477 -18.547 -0.31 1 98 219 THR A N 1
ATOM 1701 C CA . THR A 1 219 ? -11.305 -19.5 0.405 1 98 219 THR A CA 1
ATOM 1702 C C . THR A 1 219 ? -10.758 -20.922 0.236 1 98 219 THR A C 1
ATOM 1704 O O . THR A 1 219 ? -10.656 -21.672 1.207 1 98 219 THR A O 1
ATOM 1707 N N . HIS A 1 220 ? -10.398 -21.281 -1.01 1 97.62 220 HIS A N 1
ATOM 1708 C CA . HIS A 1 220 ? -9.836 -22.594 -1.296 1 97.62 220 HIS A CA 1
ATOM 1709 C C . HIS A 1 220 ? -8.578 -22.844 -0.468 1 97.62 220 HIS A C 1
ATOM 1711 O O . HIS A 1 220 ? -8.461 -23.875 0.184 1 97.62 220 HIS A O 1
ATOM 1717 N N . ILE A 1 221 ? -7.68 -21.875 -0.44 1 97.12 221 ILE A N 1
ATOM 1718 C CA . ILE A 1 221 ? -6.426 -22 0.291 1 97.12 221 ILE A CA 1
ATOM 1719 C C . ILE A 1 221 ? -6.711 -22.156 1.784 1 97.12 221 ILE A C 1
ATOM 1721 O O . ILE A 1 221 ? -6.156 -23.031 2.447 1 97.12 221 ILE A O 1
ATOM 1725 N N . LEU A 1 222 ? -7.57 -21.328 2.35 1 96.69 222 LEU A N 1
ATOM 1726 C CA . LEU A 1 222 ? -7.871 -21.328 3.777 1 96.69 222 LEU A CA 1
ATOM 1727 C C . LEU A 1 222 ? -8.492 -22.656 4.207 1 96.69 222 LEU A C 1
ATOM 1729 O O . LEU A 1 222 ? -8.266 -23.109 5.332 1 96.69 222 LEU A O 1
ATOM 1733 N N . GLU A 1 223 ? -9.203 -23.297 3.324 1 95.38 223 GLU A N 1
ATOM 1734 C CA . GLU A 1 223 ? -9.867 -24.562 3.637 1 95.38 223 GLU A CA 1
ATOM 1735 C C . GLU A 1 223 ? -8.898 -25.734 3.557 1 95.38 223 GLU A C 1
ATOM 1737 O O . GLU A 1 223 ? -9.109 -26.766 4.191 1 95.38 223 GLU A O 1
ATOM 1742 N N . GLN A 1 224 ? -7.875 -25.594 2.785 1 90.94 224 GLN A N 1
ATOM 1743 C CA . GLN A 1 224 ? -6.996 -26.719 2.508 1 90.94 224 GLN A CA 1
ATOM 1744 C C . GLN A 1 224 ? -5.758 -26.688 3.4 1 90.94 224 GLN A C 1
ATOM 1746 O O . GLN A 1 224 ? -5.191 -27.734 3.719 1 90.94 224 GLN A O 1
ATOM 1751 N N . ILE A 1 225 ? -5.301 -25.516 3.752 1 85.06 225 ILE A N 1
ATOM 1752 C CA . ILE A 1 225 ? -4.027 -25.391 4.449 1 85.06 225 ILE A CA 1
ATOM 1753 C C . ILE A 1 225 ? -4.258 -25.422 5.961 1 85.06 225 ILE A C 1
ATOM 1755 O O . ILE A 1 225 ? -5.227 -24.844 6.461 1 85.06 225 ILE A O 1
ATOM 1759 N N . LYS A 1 226 ? -3.428 -26.219 6.574 1 77.5 226 LYS A N 1
ATOM 1760 C CA . LYS A 1 226 ? -3.309 -26.125 8.023 1 77.5 226 LYS A CA 1
ATOM 1761 C C . LYS A 1 226 ? -2.344 -25 8.43 1 77.5 226 LYS A C 1
ATOM 1763 O O . LYS A 1 226 ? -1.137 -25.109 8.203 1 77.5 226 LYS A O 1
ATOM 1768 N N . PHE A 1 227 ? -2.861 -23.906 8.766 1 76.06 227 PHE A N 1
ATOM 1769 C CA . PHE A 1 227 ? -2.055 -22.75 9.141 1 76.06 227 PHE A CA 1
ATOM 1770 C C . PHE A 1 227 ? -1.399 -22.969 10.5 1 76.06 227 PHE A C 1
ATOM 1772 O O . PHE A 1 227 ? -1.949 -23.672 11.352 1 76.06 227 PHE A O 1
ATOM 1779 N N . PRO A 1 228 ? -0.123 -22.625 10.555 1 63.47 228 PRO A N 1
ATOM 1780 C CA . PRO A 1 228 ? 0.518 -22.75 11.867 1 63.47 228 PRO A CA 1
ATOM 1781 C C . PRO A 1 228 ? -0.247 -22 12.961 1 63.47 228 PRO A C 1
ATOM 1783 O O . PRO A 1 228 ? -0.915 -21 12.688 1 63.47 228 PRO A O 1
ATOM 1786 N N . LYS A 1 229 ? -0.552 -22.75 14.078 1 53.03 229 LYS A N 1
ATOM 1787 C CA . LYS A 1 229 ? -1.187 -22.125 15.234 1 53.03 229 LYS A CA 1
ATOM 1788 C C . LYS A 1 229 ? -0.426 -20.875 15.672 1 53.03 229 LYS A C 1
ATOM 1790 O O . LYS A 1 229 ? 0.802 -20.812 15.578 1 53.03 229 LYS A O 1
ATOM 1795 N N . GLN A 1 230 ? -1.019 -19.719 15.562 1 48.62 230 GLN A N 1
ATOM 1796 C CA . GLN A 1 230 ? -0.422 -18.531 16.141 1 48.62 230 GLN A CA 1
ATOM 1797 C C . GLN A 1 230 ? 0.208 -18.844 17.5 1 48.62 230 GLN A C 1
ATOM 1799 O O . GLN A 1 230 ? -0.423 -19.453 18.359 1 48.62 230 GLN A O 1
ATOM 1804 N N . ARG A 1 231 ? 1.467 -19.109 17.578 1 36.94 231 ARG A N 1
ATOM 1805 C CA . ARG A 1 231 ? 1.939 -19.25 18.953 1 36.94 231 ARG A CA 1
ATOM 1806 C C . ARG A 1 231 ? 1.398 -18.141 19.828 1 36.94 231 ARG A C 1
ATOM 1808 O O . ARG A 1 231 ? 1.582 -16.953 19.531 1 36.94 231 ARG A O 1
ATOM 1815 N N . HIS A 1 232 ? 0.286 -18.281 20.469 1 32.09 232 HIS A N 1
ATOM 1816 C CA . HIS A 1 232 ? -0.044 -17.391 21.578 1 32.09 232 HIS A CA 1
ATOM 1817 C C . HIS A 1 232 ? 1.113 -17.297 22.562 1 32.09 232 HIS A C 1
ATOM 1819 O O . HIS A 1 232 ? 1.819 -18.281 22.797 1 32.09 232 HIS A O 1
ATOM 1825 N N . MET B 1 1 ? 16.781 -21.562 33.719 1 25.19 1 MET B N 1
ATOM 1826 C CA . MET B 1 1 ? 16.969 -20.25 34.344 1 25.19 1 MET B CA 1
ATOM 1827 C C . MET B 1 1 ? 17.156 -19.172 33.281 1 25.19 1 MET B C 1
ATOM 1829 O O . MET B 1 1 ? 18.109 -19.234 32.5 1 25.19 1 MET B O 1
ATOM 1833 N N . ALA B 1 2 ? 16.109 -18.484 32.75 1 31.73 2 ALA B N 1
ATOM 1834 C CA . ALA B 1 2 ? 16.141 -17.625 31.562 1 31.73 2 ALA B CA 1
ATOM 1835 C C . ALA B 1 2 ? 17.188 -16.531 31.703 1 31.73 2 ALA B C 1
ATOM 1837 O O . ALA B 1 2 ? 17.281 -15.883 32.75 1 31.73 2 ALA B O 1
ATOM 1838 N N . ASP B 1 3 ? 18.266 -16.5 31.062 1 32.16 3 ASP B N 1
ATOM 1839 C CA . ASP B 1 3 ? 19.516 -15.836 31.422 1 32.16 3 ASP B CA 1
ATOM 1840 C C . ASP B 1 3 ? 19.312 -14.328 31.594 1 32.16 3 ASP B C 1
ATOM 1842 O O . ASP B 1 3 ? 18.875 -13.648 30.672 1 32.16 3 ASP B O 1
ATOM 1846 N N . LYS B 1 4 ? 18.891 -13.695 32.75 1 34.41 4 LYS B N 1
ATOM 1847 C CA . LYS B 1 4 ? 18.969 -12.344 33.281 1 34.41 4 LYS B CA 1
ATOM 1848 C C . LYS B 1 4 ? 20.297 -11.688 32.906 1 34.41 4 LYS B C 1
ATOM 1850 O O . LYS B 1 4 ? 21.344 -12.344 32.938 1 34.41 4 LYS B O 1
ATOM 1855 N N . THR B 1 5 ? 20.25 -10.562 32.031 1 38.75 5 THR B N 1
ATOM 1856 C CA . THR B 1 5 ? 21.578 -9.945 31.953 1 38.75 5 THR B CA 1
ATOM 1857 C C . THR B 1 5 ? 22.172 -9.789 33.344 1 38.75 5 THR B C 1
ATOM 1859 O O . THR B 1 5 ? 21.469 -9.891 34.344 1 38.75 5 THR B O 1
ATOM 1862 N N . ARG B 1 6 ? 23.297 -9.75 33.656 1 39.62 6 ARG B N 1
ATOM 1863 C CA . ARG B 1 6 ? 24 -9.711 34.938 1 39.62 6 ARG B CA 1
ATOM 1864 C C . ARG B 1 6 ? 23.344 -8.711 35.906 1 39.62 6 ARG B C 1
ATOM 1866 O O . ARG B 1 6 ? 23.422 -8.875 37.125 1 39.62 6 ARG B O 1
ATOM 1873 N N . PHE B 1 7 ? 23.188 -7.406 35.562 1 38.97 7 PHE B N 1
ATOM 1874 C CA . PHE B 1 7 ? 22.766 -6.379 36.5 1 38.97 7 PHE B CA 1
ATOM 1875 C C . PHE B 1 7 ? 21.266 -6.426 36.719 1 38.97 7 PHE B C 1
ATOM 1877 O O . PHE B 1 7 ? 20.688 -5.508 37.312 1 38.97 7 PHE B O 1
ATOM 1884 N N . GLY B 1 8 ? 20.594 -7.516 36.562 1 37.69 8 GLY B N 1
ATOM 1885 C CA . GLY B 1 8 ? 19.188 -7.648 36.844 1 37.69 8 GLY B CA 1
ATOM 1886 C C . GLY B 1 8 ? 18.281 -6.91 35.875 1 37.69 8 GLY B C 1
ATOM 1887 O O . GLY B 1 8 ? 17.094 -6.738 36.125 1 37.69 8 GLY B O 1
ATOM 1888 N N . LEU B 1 9 ? 18.984 -5.816 35.219 1 37 9 LEU B N 1
ATOM 1889 C CA . LEU B 1 9 ? 18.125 -5.043 34.344 1 37 9 LEU B CA 1
ATOM 1890 C C . LEU B 1 9 ? 17.469 -5.941 33.281 1 37 9 LEU B C 1
ATOM 1892 O O . LEU B 1 9 ? 18.094 -6.906 32.844 1 37 9 LEU B O 1
ATOM 1896 N N . THR B 1 10 ? 16.344 -6.297 33.562 1 37.03 10 THR B N 1
ATOM 1897 C CA . THR B 1 10 ? 15.562 -6.922 32.5 1 37.03 10 THR B CA 1
ATOM 1898 C C . THR B 1 10 ? 15.805 -6.227 31.156 1 37.03 10 THR B C 1
ATOM 1900 O O . THR B 1 10 ? 15.891 -4.996 31.094 1 37.03 10 THR B O 1
ATOM 1903 N N . ALA B 1 11 ? 16.5 -6.754 30.266 1 39.06 11 ALA B N 1
ATOM 1904 C CA . ALA B 1 11 ? 16.641 -6.141 28.953 1 39.06 11 ALA B CA 1
ATOM 1905 C C . ALA B 1 11 ? 15.375 -5.371 28.578 1 39.06 11 ALA B C 1
ATOM 1907 O O . ALA B 1 11 ? 14.289 -5.957 28.469 1 39.06 11 ALA B O 1
ATOM 1908 N N . LEU B 1 12 ? 14.883 -4.309 29.188 1 39.03 12 LEU B N 1
ATOM 1909 C CA . LEU B 1 12 ? 13.75 -3.447 28.828 1 39.03 12 LEU B CA 1
ATOM 1910 C C . LEU B 1 12 ? 13.445 -3.529 27.344 1 39.03 12 LEU B C 1
ATOM 1912 O O . LEU B 1 12 ? 14.359 -3.605 26.516 1 39.03 12 LEU B O 1
ATOM 1916 N N . ASP B 1 13 ? 12.367 -4.145 26.828 1 47 13 ASP B N 1
ATOM 1917 C CA . ASP B 1 13 ? 11.68 -4.285 25.547 1 47 13 ASP B CA 1
ATOM 1918 C C . ASP B 1 13 ? 11.836 -3.027 24.688 1 47 13 ASP B C 1
ATOM 1920 O O . ASP B 1 13 ? 10.914 -2.221 24.578 1 47 13 ASP B O 1
ATOM 1924 N N . THR B 1 14 ? 12.82 -2.18 24.766 1 60.66 14 THR B N 1
ATOM 1925 C CA . THR B 1 14 ? 13.18 -0.896 24.172 1 60.66 14 THR B CA 1
ATOM 1926 C C . THR B 1 14 ? 13.227 -0.999 22.641 1 60.66 14 THR B C 1
ATOM 1928 O O . THR B 1 14 ? 13.789 -1.948 22.094 1 60.66 14 THR B O 1
ATOM 1931 N N . VAL B 1 15 ? 12.242 -0.446 22.016 1 73.88 15 VAL B N 1
ATOM 1932 C CA . VAL B 1 15 ? 12.281 -0.297 20.562 1 73.88 15 VAL B CA 1
ATOM 1933 C C . VAL B 1 15 ? 13.688 0.084 20.125 1 73.88 15 VAL B C 1
ATOM 1935 O O . VAL B 1 15 ? 14.281 1.031 20.641 1 73.88 15 VAL B O 1
ATOM 1938 N N . PRO B 1 16 ? 14.25 -0.839 19.391 1 82.19 16 PRO B N 1
ATOM 1939 C CA . PRO B 1 16 ? 15.578 -0.49 18.875 1 82.19 16 PRO B CA 1
ATOM 1940 C C . PRO B 1 16 ? 15.641 0.932 18.328 1 82.19 16 PRO B C 1
ATOM 1942 O O . PRO B 1 16 ? 14.641 1.439 17.797 1 82.19 16 PRO B O 1
ATOM 1945 N N . LEU B 1 17 ? 16.656 1.554 18.594 1 82.06 17 LEU B N 1
ATOM 1946 C CA . LEU B 1 17 ? 16.859 2.953 18.234 1 82.06 17 LEU B CA 1
ATOM 1947 C C . LEU B 1 17 ? 16.516 3.197 16.766 1 82.06 17 LEU B C 1
ATOM 1949 O O . LEU B 1 17 ? 15.906 4.223 16.438 1 82.06 17 LEU B O 1
ATOM 1953 N N . HIS B 1 18 ? 16.891 2.246 15.875 1 84.88 18 HIS B N 1
ATOM 1954 C CA . HIS B 1 18 ? 16.578 2.395 14.453 1 84.88 18 HIS B CA 1
ATOM 1955 C C . HIS B 1 18 ? 15.062 2.443 14.227 1 84.88 18 HIS B C 1
ATOM 1957 O O . HIS B 1 18 ? 14.586 3.186 13.367 1 84.88 18 HIS B O 1
ATOM 1963 N N . GLU B 1 19 ? 14.383 1.728 15.047 1 91.19 19 GLU B N 1
ATOM 1964 C CA . GLU B 1 19 ? 12.922 1.733 14.938 1 91.19 19 GLU B CA 1
ATOM 1965 C C . GLU B 1 19 ? 12.336 3.027 15.484 1 91.19 19 GLU B C 1
ATOM 1967 O O . GLU B 1 19 ? 11.375 3.568 14.93 1 91.19 19 GLU B O 1
ATOM 1972 N N . LYS B 1 20 ? 12.883 3.523 16.531 1 91.88 20 LYS B N 1
ATOM 1973 C CA . LYS B 1 20 ? 12.414 4.785 17.094 1 91.88 20 LYS B CA 1
ATOM 1974 C C . LYS B 1 20 ? 12.594 5.934 16.109 1 91.88 20 LYS B C 1
ATOM 1976 O O . LYS B 1 20 ? 11.688 6.746 15.93 1 91.88 20 LYS B O 1
ATOM 1981 N N . VAL B 1 21 ? 13.781 6.035 15.484 1 93.75 21 VAL B N 1
ATOM 1982 C CA . VAL B 1 21 ? 14.062 7.07 14.5 1 93.75 21 VAL B CA 1
ATOM 1983 C C . VAL B 1 21 ? 13.086 6.965 13.336 1 93.75 21 VAL B C 1
ATOM 1985 O O . VAL B 1 21 ? 12.508 7.969 12.898 1 93.75 21 VAL B O 1
ATOM 1988 N N . TYR B 1 22 ? 12.93 5.746 12.906 1 95.81 22 TYR B N 1
ATOM 1989 C CA . TYR B 1 22 ? 12.008 5.492 11.805 1 95.81 22 TYR B CA 1
ATOM 1990 C C . TYR B 1 22 ? 10.602 5.965 12.148 1 95.81 22 TYR B C 1
ATOM 1992 O O . TYR B 1 22 ? 9.984 6.715 11.391 1 95.81 22 TYR B O 1
ATOM 2000 N N . LEU B 1 23 ? 10.125 5.621 13.32 1 96.06 23 LEU B N 1
ATOM 2001 C CA . LEU B 1 23 ? 8.758 5.945 13.727 1 96.06 23 LEU B CA 1
ATOM 2002 C C . LEU B 1 23 ? 8.586 7.453 13.891 1 96.06 23 LEU B C 1
ATOM 2004 O O . LEU B 1 23 ? 7.527 8 13.57 1 96.06 23 LEU B O 1
ATOM 2008 N N . GLU B 1 24 ? 9.57 8.102 14.359 1 94.62 24 GLU B N 1
ATOM 2009 C CA . GLU B 1 24 ? 9.516 9.555 14.508 1 94.62 24 GLU B CA 1
ATOM 2010 C C . GLU B 1 24 ? 9.414 10.242 13.148 1 94.62 24 GLU B C 1
ATOM 2012 O O . GLU B 1 24 ? 8.656 11.195 12.984 1 94.62 24 GLU B O 1
ATOM 2017 N N . LEU B 1 25 ? 10.188 9.758 12.203 1 96.75 25 LEU B N 1
ATOM 2018 C CA . LEU B 1 25 ? 10.141 10.328 10.859 1 96.75 25 LEU B CA 1
ATOM 2019 C C . LEU B 1 25 ? 8.805 10.039 10.188 1 96.75 25 LEU B C 1
ATOM 2021 O O . LEU B 1 25 ? 8.25 10.906 9.5 1 96.75 25 LEU B O 1
ATOM 2025 N N . VAL B 1 26 ? 8.32 8.852 10.445 1 98.06 26 VAL B N 1
ATOM 2026 C CA . VAL B 1 26 ? 7.012 8.477 9.914 1 98.06 26 VAL B CA 1
ATOM 2027 C C . VAL B 1 26 ? 5.945 9.445 10.422 1 98.06 26 VAL B C 1
ATOM 2029 O O . VAL B 1 26 ? 5.164 9.984 9.641 1 98.06 26 VAL B O 1
ATOM 2032 N N . ARG B 1 27 ? 5.965 9.688 11.711 1 97.38 27 ARG B N 1
ATOM 2033 C CA . ARG B 1 27 ? 4.988 10.594 12.305 1 97.38 27 ARG B CA 1
ATOM 2034 C C . ARG B 1 27 ? 5.145 12 11.758 1 97.38 27 ARG B C 1
ATOM 2036 O O . ARG B 1 27 ? 4.148 12.672 11.469 1 97.38 27 ARG B O 1
ATOM 2043 N N . ALA B 1 28 ? 6.363 12.438 11.625 1 97.38 28 ALA B N 1
ATOM 2044 C CA . ALA B 1 28 ? 6.629 13.781 11.125 1 97.38 28 ALA B CA 1
ATOM 2045 C C . ALA B 1 28 ? 6.141 13.938 9.688 1 97.38 28 ALA B C 1
ATOM 2047 O O . ALA B 1 28 ? 5.559 14.961 9.328 1 97.38 28 ALA B O 1
ATOM 2048 N N . LEU B 1 29 ? 6.355 12.906 8.898 1 98.44 29 LEU B N 1
ATOM 2049 C CA . LEU B 1 29 ? 5.902 12.922 7.512 1 98.44 29 LEU B CA 1
ATOM 2050 C C . LEU B 1 29 ? 4.379 12.906 7.438 1 98.44 29 LEU B C 1
ATOM 2052 O O . LEU B 1 29 ? 3.771 13.789 6.824 1 98.44 29 LEU B O 1
ATOM 2056 N N . MET B 1 30 ? 3.75 12.016 8.164 1 98.75 30 MET B N 1
ATOM 2057 C CA . MET B 1 30 ? 2.305 11.82 8.07 1 98.75 30 MET B CA 1
ATOM 2058 C C . MET B 1 30 ? 1.56 13.031 8.633 1 98.75 30 MET B C 1
ATOM 2060 O O . MET B 1 30 ? 0.5 13.406 8.125 1 98.75 30 MET B O 1
ATOM 2064 N N . SER B 1 31 ? 2.16 13.68 9.625 1 98.25 31 SER B N 1
ATOM 2065 C CA . SER B 1 31 ? 1.479 14.789 10.273 1 98.25 31 SER B CA 1
ATOM 2066 C C . SER B 1 31 ? 1.9 16.125 9.672 1 98.25 31 SER B C 1
ATOM 2068 O O . SER B 1 31 ? 1.591 17.188 10.219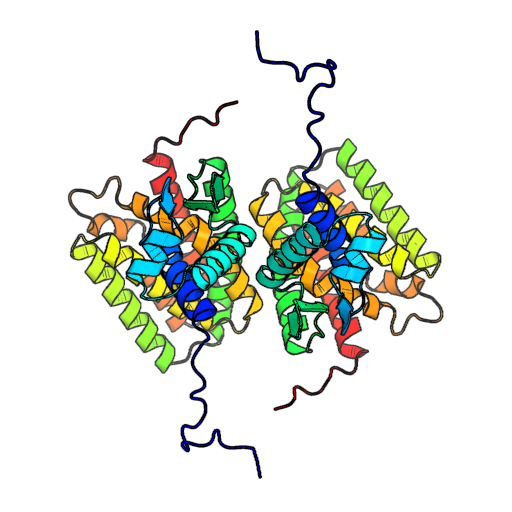 1 98.25 31 SER B O 1
ATOM 2070 N N . GLY B 1 32 ? 2.662 16.094 8.617 1 97.94 32 GLY B N 1
ATOM 2071 C CA . GLY B 1 32 ? 2.986 17.297 7.863 1 97.94 32 GLY B CA 1
ATOM 2072 C C . GLY B 1 32 ? 3.988 18.188 8.562 1 97.94 32 GLY B C 1
ATOM 2073 O O . GLY B 1 32 ? 3.957 19.406 8.406 1 97.94 32 GLY B O 1
ATOM 2074 N N . GLN B 1 33 ? 4.809 17.609 9.391 1 97.19 33 GLN B N 1
ATOM 2075 C CA . GLN B 1 33 ? 5.77 18.406 10.148 1 97.19 33 GLN B CA 1
ATOM 2076 C C . GLN B 1 33 ? 7.066 18.594 9.367 1 97.19 33 GLN B C 1
ATOM 2078 O O . GLN B 1 33 ? 7.938 19.375 9.766 1 97.19 33 GLN B O 1
ATOM 2083 N N . LEU B 1 34 ? 7.258 17.891 8.242 1 97.19 34 LEU B N 1
ATOM 2084 C CA . LEU B 1 34 ? 8.32 18.125 7.266 1 97.19 34 LEU B CA 1
ATOM 2085 C C . LEU B 1 34 ? 7.77 18.797 6.016 1 97.19 34 LEU B C 1
ATOM 2087 O O . LEU B 1 34 ? 6.656 18.484 5.578 1 97.19 34 LEU B O 1
ATOM 2091 N N . GLN B 1 35 ? 8.547 19.641 5.43 1 95.94 35 GLN B N 1
ATOM 2092 C CA . GLN B 1 35 ? 8.07 20.438 4.305 1 95.94 35 GLN B CA 1
ATOM 2093 C C . GLN B 1 35 ? 8.414 19.781 2.973 1 95.94 35 GLN B C 1
ATOM 2095 O O . GLN B 1 35 ? 9.484 19.172 2.832 1 95.94 35 GLN B O 1
ATOM 2100 N N . PRO B 1 36 ? 7.484 19.953 2.006 1 95.5 36 PRO B N 1
ATOM 2101 C CA . PRO B 1 36 ? 7.879 19.516 0.662 1 95.5 36 PRO B CA 1
ATOM 2102 C C . PRO B 1 36 ? 9.188 20.141 0.199 1 95.5 36 PRO B C 1
ATOM 2104 O O . PRO B 1 36 ? 9.406 21.344 0.394 1 95.5 36 PRO B O 1
ATOM 2107 N N . GLY B 1 37 ? 10.086 19.359 -0.306 1 96.06 37 GLY B N 1
ATOM 2108 C CA . GLY B 1 37 ? 11.352 19.859 -0.813 1 96.06 37 GLY B CA 1
ATOM 2109 C C . GLY B 1 37 ? 12.43 19.922 0.251 1 96.06 37 GLY B C 1
ATOM 2110 O O . GLY B 1 37 ? 13.602 20.172 -0.057 1 96.06 37 GLY B O 1
ATOM 2111 N N . GLN B 1 38 ? 12.062 19.703 1.479 1 96.88 38 GLN B N 1
ATOM 2112 C CA . GLN B 1 38 ? 13.023 19.781 2.572 1 96.88 38 GLN B CA 1
ATOM 2113 C C . GLN B 1 38 ? 14.109 18.719 2.436 1 96.88 38 GLN B C 1
ATOM 2115 O O . GLN B 1 38 ? 13.805 17.531 2.221 1 96.88 38 GLN B O 1
ATOM 2120 N N . LYS B 1 39 ? 15.289 19.094 2.545 1 96.75 39 LYS B N 1
ATOM 2121 C CA . LYS B 1 39 ? 16.438 18.188 2.506 1 96.75 39 LYS B CA 1
ATOM 2122 C C . LYS B 1 39 ? 16.812 17.734 3.91 1 96.75 39 LYS B C 1
ATOM 2124 O O . LYS B 1 39 ? 16.797 18.516 4.855 1 96.75 39 LYS B O 1
ATOM 2129 N N . LEU B 1 40 ? 17.062 16.484 4.027 1 96.19 40 LEU B N 1
ATOM 2130 C CA . LEU B 1 40 ? 17.469 15.891 5.293 1 96.19 40 LEU B CA 1
ATOM 2131 C C . LEU B 1 40 ? 18.812 15.188 5.152 1 96.19 40 LEU B C 1
ATOM 2133 O O . LEU B 1 40 ? 19.016 14.414 4.211 1 96.19 40 LEU B O 1
ATOM 2137 N N . THR B 1 41 ? 19.672 15.445 6.047 1 95.56 41 THR B N 1
ATOM 2138 C CA . THR B 1 41 ? 20.938 14.734 6.105 1 95.56 41 THR B CA 1
ATOM 2139 C C . THR B 1 41 ? 21 13.836 7.34 1 95.56 41 THR B C 1
ATOM 2141 O O . THR B 1 41 ? 20.469 14.188 8.398 1 95.56 41 THR B O 1
ATOM 2144 N N . SER B 1 42 ? 21.641 12.68 7.129 1 94.31 42 SER B N 1
ATOM 2145 C CA . SER B 1 42 ? 21.719 11.719 8.219 1 94.31 42 SER B CA 1
ATOM 2146 C C . SER B 1 42 ? 22.516 12.281 9.398 1 94.31 42 SER B C 1
ATOM 2148 O O . SER B 1 42 ? 22.141 12.086 10.555 1 94.31 42 SER B O 1
ATOM 2150 N N . ARG B 1 43 ? 23.516 13.039 9.156 1 93.06 43 ARG B N 1
ATOM 2151 C CA . ARG B 1 43 ? 24.375 13.578 10.195 1 93.06 43 ARG B CA 1
ATOM 2152 C C . ARG B 1 43 ? 23.625 14.57 11.078 1 93.06 43 ARG B C 1
ATOM 2154 O O . ARG B 1 43 ? 23.672 14.469 12.305 1 93.06 43 ARG B O 1
ATOM 2161 N N . LYS B 1 44 ? 22.984 15.477 10.477 1 92.69 44 LYS B N 1
ATOM 2162 C CA . LYS B 1 44 ? 22.25 16.484 11.219 1 92.69 44 LYS B CA 1
ATOM 2163 C C . LYS B 1 44 ? 21.125 15.867 12.047 1 92.69 44 LYS B C 1
ATOM 2165 O O . LYS B 1 44 ? 20.953 16.203 13.219 1 92.69 44 LYS B O 1
ATOM 2170 N N . LEU B 1 45 ? 20.422 14.984 11.445 1 92.75 45 LEU B N 1
ATOM 2171 C CA . LEU B 1 45 ? 19.297 14.352 12.148 1 92.75 45 LEU B CA 1
ATOM 2172 C C . LEU B 1 45 ? 19.797 13.469 13.289 1 92.75 45 LEU B C 1
ATOM 2174 O O . LEU B 1 45 ? 19.188 13.406 14.352 1 92.75 45 LEU B O 1
ATOM 2178 N N . ALA B 1 46 ? 20.859 12.789 13.008 1 93.5 46 ALA B N 1
ATOM 2179 C CA . ALA B 1 46 ? 21.453 11.969 14.055 1 93.5 46 ALA B CA 1
ATOM 2180 C C . ALA B 1 46 ? 21.812 12.812 15.273 1 93.5 46 ALA B C 1
ATOM 2182 O O . ALA B 1 46 ? 21.531 12.43 16.406 1 93.5 46 ALA B O 1
ATOM 2183 N N . LYS B 1 47 ? 22.375 13.938 15.023 1 92.62 47 LYS B N 1
ATOM 2184 C CA . LYS B 1 47 ? 22.734 14.867 16.094 1 92.62 47 LYS B CA 1
ATOM 2185 C C . LYS B 1 47 ? 21.5 15.352 16.844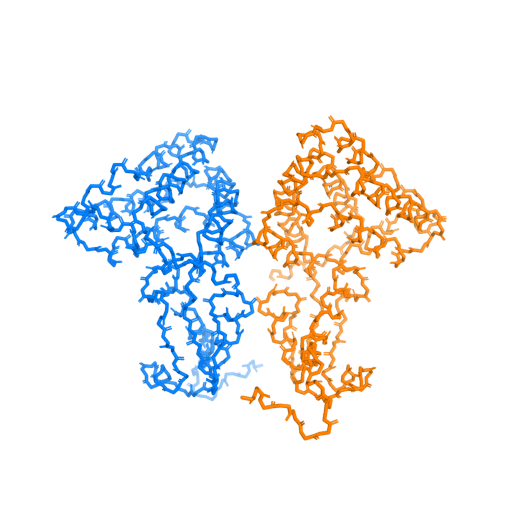 1 92.62 47 LYS B C 1
ATOM 2187 O O . LYS B 1 47 ? 21.484 15.352 18.078 1 92.62 47 LYS B O 1
ATOM 2192 N N . GLU B 1 48 ? 20.516 15.664 16.109 1 88.88 48 GLU B N 1
ATOM 2193 C CA . GLU B 1 48 ? 19.281 16.172 16.703 1 88.88 48 GLU B CA 1
ATOM 2194 C C . GLU B 1 48 ? 18.594 15.117 17.547 1 88.88 48 GLU B C 1
ATOM 2196 O O . GLU B 1 48 ? 17.969 15.438 18.562 1 88.88 48 GLU B O 1
ATOM 2201 N N . LEU B 1 49 ? 18.781 13.898 17.141 1 87.88 49 LEU B N 1
ATOM 2202 C CA . LEU B 1 49 ? 18.062 12.82 17.812 1 87.88 49 LEU B CA 1
ATOM 2203 C C . LEU B 1 49 ? 18.953 12.133 18.844 1 87.88 49 LEU B C 1
ATOM 2205 O O . LEU B 1 49 ? 18.5 11.242 19.562 1 87.88 49 LEU B O 1
ATOM 2209 N N . GLY B 1 50 ? 20.172 12.508 18.938 1 88.19 50 GLY B N 1
ATOM 2210 C CA . GLY B 1 50 ? 21.094 11.93 19.906 1 88.19 50 GLY B CA 1
ATOM 2211 C C . GLY B 1 50 ? 21.438 10.484 19.609 1 88.19 50 GLY B C 1
ATOM 2212 O O . GLY B 1 50 ? 21.453 9.648 20.516 1 88.19 50 GLY B O 1
ATOM 2213 N N . THR B 1 51 ? 21.609 10.156 18.391 1 91.12 51 THR B N 1
ATOM 2214 C CA . THR B 1 51 ? 21.953 8.797 17.984 1 91.12 51 THR B CA 1
ATOM 2215 C C . THR B 1 51 ? 23.078 8.805 16.953 1 91.12 51 THR B C 1
ATOM 2217 O O . THR B 1 51 ? 23.609 9.859 16.625 1 91.12 51 THR B O 1
ATOM 2220 N N . SER B 1 52 ? 23.531 7.664 16.594 1 91.31 52 SER B N 1
ATOM 2221 C CA . SER B 1 52 ? 24.547 7.555 15.547 1 91.31 52 SER B CA 1
ATOM 2222 C C . SER B 1 52 ? 23.922 7.676 14.164 1 91.31 52 SER B C 1
ATOM 2224 O O . SER B 1 52 ? 22.703 7.68 14.023 1 91.31 52 SER B O 1
ATOM 2226 N N . ASP B 1 53 ? 24.766 7.766 13.164 1 92.88 53 ASP B N 1
ATOM 2227 C CA . ASP B 1 53 ? 24.359 7.969 11.781 1 92.88 53 ASP B CA 1
ATOM 2228 C C . ASP B 1 53 ? 23.641 6.73 11.227 1 92.88 53 ASP B C 1
ATOM 2230 O O . ASP B 1 53 ? 22.719 6.848 10.422 1 92.88 53 ASP B O 1
ATOM 2234 N N . MET B 1 54 ? 23.984 5.617 11.648 1 91.81 54 MET B N 1
ATOM 2235 C CA . MET B 1 54 ? 23.562 4.344 11.07 1 91.81 54 MET B CA 1
ATOM 2236 C C . MET B 1 54 ? 22.062 4.152 11.203 1 91.81 54 MET B C 1
ATOM 2238 O O . MET B 1 54 ? 21.375 3.836 10.227 1 91.81 54 MET B O 1
ATOM 2242 N N . PRO B 1 55 ? 21.438 4.41 12.398 1 93.69 55 PRO B N 1
ATOM 2243 C CA . PRO B 1 55 ? 19.984 4.242 12.508 1 93.69 55 PRO B CA 1
ATOM 2244 C C . PRO B 1 55 ? 19.219 5.219 11.625 1 93.69 55 PRO B C 1
ATOM 2246 O O . PRO B 1 55 ? 18.141 4.879 11.117 1 93.69 55 PRO B O 1
ATOM 2249 N N . VAL B 1 56 ? 19.766 6.387 11.414 1 95.38 56 VAL B N 1
ATOM 2250 C CA . VAL B 1 56 ? 19.109 7.383 10.578 1 95.38 56 VAL B CA 1
ATOM 2251 C C . VAL B 1 56 ? 19.172 6.957 9.117 1 95.38 56 VAL B C 1
ATOM 2253 O O . VAL B 1 56 ? 18.172 7.02 8.398 1 95.38 56 VAL B O 1
ATOM 2256 N N . ARG B 1 57 ? 20.281 6.484 8.711 1 93.5 57 ARG B N 1
ATOM 2257 C CA . ARG B 1 57 ? 20.453 6.023 7.34 1 93.5 57 ARG B CA 1
ATOM 2258 C C . ARG B 1 57 ? 19.531 4.836 7.047 1 93.5 57 ARG B C 1
ATOM 2260 O O . ARG B 1 57 ? 18.969 4.734 5.953 1 93.5 57 ARG B O 1
ATOM 2267 N N . SER B 1 58 ? 19.406 3.994 8.031 1 93.12 58 SER B N 1
ATOM 2268 C CA . SER B 1 58 ? 18.5 2.859 7.883 1 93.12 58 SER B CA 1
ATOM 2269 C C . SER B 1 58 ? 17.062 3.324 7.711 1 93.12 58 SER B C 1
ATOM 2271 O O . SER B 1 58 ? 16.344 2.816 6.848 1 93.12 58 SER B O 1
ATOM 2273 N N . ALA B 1 59 ? 16.703 4.285 8.484 1 96 59 ALA B N 1
ATOM 2274 C CA . ALA B 1 59 ? 15.359 4.852 8.383 1 96 59 ALA B CA 1
ATOM 2275 C C . ALA B 1 59 ? 15.141 5.508 7.023 1 96 59 ALA B C 1
ATOM 2277 O O . ALA B 1 59 ? 14.078 5.348 6.41 1 96 59 ALA B O 1
ATOM 2278 N N . PHE B 1 60 ? 16.172 6.18 6.551 1 96.44 60 PHE B N 1
ATOM 2279 C CA . PHE B 1 60 ? 16.094 6.816 5.242 1 96.44 60 PHE B CA 1
ATOM 2280 C C . PHE B 1 60 ? 15.859 5.781 4.148 1 96.44 60 PHE B C 1
ATOM 2282 O O . PHE B 1 60 ? 15.023 5.977 3.271 1 96.44 60 PHE B O 1
ATOM 2289 N N . MET B 1 61 ? 16.531 4.688 4.242 1 94.56 61 MET B N 1
ATOM 2290 C CA . MET B 1 61 ? 16.406 3.643 3.23 1 94.56 61 MET B CA 1
ATOM 2291 C C . MET B 1 61 ? 15.008 3.041 3.236 1 94.56 61 MET B C 1
ATOM 2293 O O . MET B 1 61 ? 14.414 2.83 2.178 1 94.56 61 MET B O 1
ATOM 2297 N N . ARG B 1 62 ? 14.516 2.814 4.387 1 96.81 62 ARG B N 1
ATOM 2298 C CA . ARG B 1 62 ? 13.164 2.277 4.508 1 96.81 62 ARG B CA 1
ATOM 2299 C C . ARG B 1 62 ? 12.133 3.246 3.934 1 96.81 62 ARG B C 1
ATOM 2301 O O . ARG B 1 62 ? 11.242 2.844 3.18 1 96.81 62 ARG B O 1
ATOM 2308 N N . LEU B 1 63 ? 12.305 4.492 4.254 1 98.19 63 LEU B N 1
ATOM 2309 C CA . LEU B 1 63 ? 11.344 5.504 3.84 1 98.19 63 LEU B CA 1
ATOM 2310 C C . LEU B 1 63 ? 11.445 5.777 2.344 1 98.19 63 LEU B C 1
ATOM 2312 O O . LEU B 1 63 ? 10.461 6.156 1.707 1 98.19 63 LEU B O 1
ATOM 2316 N N . GLN B 1 64 ? 12.633 5.547 1.759 1 97.31 64 GLN B N 1
ATOM 2317 C CA . GLN B 1 64 ? 12.781 5.621 0.31 1 97.31 64 GLN B CA 1
ATOM 2318 C C . GLN B 1 64 ? 12.055 4.473 -0.381 1 97.31 64 GLN B C 1
ATOM 2320 O O . GLN B 1 64 ? 11.383 4.68 -1.394 1 97.31 64 GLN B O 1
ATOM 2325 N N . ALA B 1 65 ? 12.156 3.316 0.199 1 96.94 65 ALA B N 1
ATOM 2326 C CA . ALA B 1 65 ? 11.477 2.148 -0.356 1 96.94 65 ALA B CA 1
ATOM 2327 C C . ALA B 1 65 ? 9.969 2.346 -0.368 1 96.94 65 ALA B C 1
ATOM 2329 O O . ALA B 1 65 ? 9.273 1.843 -1.257 1 96.94 65 ALA B O 1
ATOM 2330 N N . LEU B 1 66 ? 9.508 3.129 0.595 1 98.06 66 LEU B N 1
ATOM 2331 C CA . LEU B 1 66 ? 8.078 3.389 0.744 1 98.06 66 LEU B CA 1
ATOM 2332 C C . LEU B 1 66 ? 7.668 4.648 -0.014 1 98.06 66 LEU B C 1
ATOM 2334 O O . LEU B 1 66 ? 6.531 5.109 0.105 1 98.06 66 LEU B O 1
ATOM 2338 N N . ARG B 1 67 ? 8.578 5.285 -0.739 1 97.81 67 ARG B N 1
ATOM 2339 C CA . ARG B 1 67 ? 8.391 6.438 -1.613 1 97.81 67 ARG B CA 1
ATOM 2340 C C . ARG B 1 67 ? 8.07 7.691 -0.805 1 97.81 67 ARG B C 1
ATOM 2342 O O . ARG B 1 67 ? 7.488 8.641 -1.33 1 97.81 67 ARG B O 1
ATOM 2349 N N . ALA B 1 68 ? 8.438 7.633 0.472 1 98.38 68 ALA B N 1
ATOM 2350 C CA . ALA B 1 68 ? 8.18 8.773 1.352 1 98.38 68 ALA B CA 1
ATOM 2351 C C . ALA B 1 68 ? 9.281 9.82 1.224 1 98.38 68 ALA B C 1
ATOM 2353 O O . ALA B 1 68 ? 9.039 11.008 1.447 1 98.38 68 ALA B O 1
ATOM 2354 N N . LEU B 1 69 ? 10.484 9.352 0.904 1 98.38 69 LEU B N 1
ATOM 2355 C CA . LEU B 1 69 ? 11.641 10.211 0.692 1 98.38 69 LEU B CA 1
ATOM 2356 C C . LEU B 1 69 ? 12.328 9.875 -0.63 1 98.38 69 LEU B C 1
ATOM 2358 O O . LEU B 1 69 ? 12.281 8.734 -1.088 1 98.38 69 LEU B O 1
ATOM 2362 N N . SER B 1 70 ? 12.93 10.844 -1.254 1 97.5 70 SER B N 1
ATOM 2363 C CA . SER B 1 70 ? 13.695 10.664 -2.482 1 97.5 70 SER B CA 1
ATOM 2364 C C . SER B 1 70 ? 15.195 10.711 -2.209 1 97.5 70 SER B C 1
ATOM 2366 O O . SER B 1 70 ? 15.664 11.523 -1.409 1 97.5 70 SER B O 1
ATOM 2368 N N . PRO B 1 71 ? 15.898 9.898 -2.914 1 94.38 71 PRO B N 1
ATOM 2369 C CA . PRO B 1 71 ? 17.344 9.922 -2.723 1 94.38 71 PRO B CA 1
ATOM 2370 C C . PRO B 1 71 ? 18 11.156 -3.326 1 94.38 71 PRO B C 1
ATOM 2372 O O . PRO B 1 71 ? 17.578 11.633 -4.383 1 94.38 71 PRO B O 1
ATOM 2375 N N . MET B 1 72 ? 18.938 11.656 -2.654 1 93.19 72 MET B N 1
ATOM 2376 C CA . MET B 1 72 ? 19.828 12.727 -3.117 1 93.19 72 MET B CA 1
ATOM 2377 C C . MET B 1 72 ? 21.281 12.281 -3.105 1 93.19 72 MET B C 1
ATOM 2379 O O . MET B 1 72 ? 21.609 11.242 -2.531 1 93.19 72 MET B O 1
ATOM 2383 N N . PRO B 1 73 ? 22.062 13.062 -3.779 1 87.88 73 PRO B N 1
ATOM 2384 C CA . PRO B 1 73 ? 23.5 12.742 -3.693 1 87.88 73 PRO B CA 1
ATOM 2385 C C . PRO B 1 73 ? 24.016 12.734 -2.256 1 87.88 73 PRO B C 1
ATOM 2387 O O . PRO B 1 73 ? 23.406 13.359 -1.376 1 87.88 73 PRO B O 1
ATOM 2390 N N . ASN B 1 74 ? 25.031 11.938 -1.95 1 85.12 74 ASN B N 1
ATOM 2391 C CA . ASN B 1 74 ? 25.797 11.883 -0.706 1 85.12 74 ASN B CA 1
ATOM 2392 C C . ASN B 1 74 ? 24.984 11.234 0.415 1 85.12 74 ASN B C 1
ATOM 2394 O O . ASN B 1 74 ? 25.188 11.539 1.591 1 85.12 74 ASN B O 1
ATOM 2398 N N . GLY B 1 75 ? 23.906 10.578 0.009 1 85.94 75 GLY B N 1
ATOM 2399 C CA . GLY B 1 75 ? 23.156 9.82 1 1 85.94 75 GLY B CA 1
ATOM 2400 C C . GLY B 1 75 ? 22.078 10.633 1.688 1 85.94 75 GLY B C 1
ATOM 2401 O O . GLY B 1 75 ? 21.328 10.109 2.516 1 85.94 75 GLY B O 1
ATOM 2402 N N . SER B 1 76 ? 21.984 11.906 1.321 1 93.75 76 SER B N 1
ATOM 2403 C CA . SER B 1 76 ? 20.875 12.719 1.814 1 93.75 76 SER B CA 1
ATOM 2404 C C . SER B 1 76 ? 19.578 12.352 1.119 1 93.75 76 SER B C 1
ATOM 2406 O O . SER B 1 76 ? 19.562 11.516 0.211 1 93.75 76 SER B O 1
ATOM 2408 N N . VAL B 1 77 ? 18.531 12.82 1.776 1 97.38 77 VAL B N 1
ATOM 2409 C CA . VAL B 1 77 ? 17.219 12.57 1.189 1 97.38 77 VAL B CA 1
ATOM 2410 C C . VAL B 1 77 ? 16.406 13.867 1.158 1 97.38 77 VAL B C 1
ATOM 2412 O O . VAL B 1 77 ? 16.781 14.852 1.793 1 97.38 77 VAL B O 1
ATOM 2415 N N . GLU B 1 78 ? 15.383 13.844 0.414 1 98.06 78 GLU B N 1
ATOM 2416 C CA . GLU B 1 78 ? 14.492 14.992 0.31 1 98.06 78 GLU B CA 1
ATOM 2417 C C . GLU B 1 78 ? 13.023 14.57 0.399 1 98.06 78 GLU B C 1
ATOM 2419 O O . GLU B 1 78 ? 12.648 13.508 -0.101 1 98.06 78 GLU B O 1
ATOM 2424 N N . VAL B 1 79 ? 12.25 15.359 1.075 1 98.19 79 VAL B N 1
ATOM 2425 C CA . VAL B 1 79 ? 10.805 15.203 0.976 1 98.19 79 VAL B CA 1
ATOM 2426 C C . VAL B 1 79 ? 10.336 15.562 -0.434 1 98.19 79 VAL B C 1
ATOM 2428 O O . VAL B 1 79 ? 10.539 16.688 -0.892 1 98.19 79 VAL B O 1
ATOM 2431 N N . PRO B 1 80 ? 9.703 14.688 -1.127 1 96.44 80 PRO B N 1
ATOM 2432 C CA . PRO B 1 80 ? 9.414 14.922 -2.543 1 96.44 80 PRO B CA 1
ATOM 2433 C C . PRO B 1 80 ? 8.438 16.078 -2.768 1 96.44 80 PRO B C 1
ATOM 2435 O O . PRO B 1 80 ? 7.504 16.266 -1.979 1 96.44 80 PRO B O 1
ATOM 2438 N N . LEU B 1 81 ? 8.703 16.75 -3.881 1 94.81 81 LEU B N 1
ATOM 2439 C CA . LEU B 1 81 ? 7.668 17.625 -4.426 1 94.81 81 LEU B CA 1
ATOM 2440 C C . LEU B 1 81 ? 6.664 16.828 -5.254 1 94.81 81 LEU B C 1
ATOM 2442 O O . LEU B 1 81 ? 7.051 15.93 -5.996 1 94.81 81 LEU B O 1
ATOM 2446 N N . LEU B 1 82 ? 5.484 17.125 -5.047 1 95.88 82 LEU B N 1
ATOM 2447 C CA . LEU B 1 82 ? 4.473 16.375 -5.789 1 95.88 82 LEU B CA 1
ATOM 2448 C C . LEU B 1 82 ? 3.99 17.172 -7 1 95.88 82 LEU B C 1
ATOM 2450 O O . LEU B 1 82 ? 3.748 18.375 -6.898 1 95.88 82 LEU B O 1
ATOM 2454 N N . SER B 1 83 ? 3.963 16.484 -8.141 1 96.25 83 SER B N 1
ATOM 2455 C CA . SER B 1 83 ? 3.225 17.031 -9.273 1 96.25 83 SER B CA 1
ATOM 2456 C C . SER B 1 83 ? 1.719 16.938 -9.055 1 96.25 83 SER B C 1
ATOM 2458 O O . SER B 1 83 ? 1.261 16.219 -8.164 1 96.25 83 SER B O 1
ATOM 2460 N N . ALA B 1 84 ? 0.938 17.688 -9.867 1 96.75 84 ALA B N 1
ATOM 2461 C CA . ALA B 1 84 ? -0.52 17.609 -9.797 1 96.75 84 ALA B CA 1
ATOM 2462 C C . ALA B 1 84 ? -1.008 16.188 -10.062 1 96.75 84 ALA B C 1
ATOM 2464 O O . ALA B 1 84 ? -1.896 15.695 -9.367 1 96.75 84 ALA B O 1
ATOM 2465 N N . ASP B 1 85 ? -0.36 15.578 -11.008 1 97.19 85 ASP B N 1
ATOM 2466 C CA . ASP B 1 85 ? -0.757 14.227 -11.375 1 97.19 85 ASP B CA 1
ATOM 2467 C C . ASP B 1 85 ? -0.494 13.242 -10.242 1 97.19 85 ASP B C 1
ATOM 2469 O O . ASP B 1 85 ? -1.355 12.422 -9.906 1 97.19 85 ASP B O 1
ATOM 2473 N N . ARG B 1 86 ? 0.663 13.305 -9.648 1 97.25 86 ARG B N 1
ATOM 2474 C CA . ARG B 1 86 ? 0.989 12.406 -8.547 1 97.25 86 ARG B CA 1
ATOM 2475 C C . ARG B 1 86 ? 0.079 12.648 -7.352 1 97.25 86 ARG B C 1
ATOM 2477 O O . ARG B 1 86 ? -0.365 11.703 -6.695 1 97.25 86 ARG B O 1
ATOM 2484 N N . PHE B 1 87 ? -0.188 13.93 -7.102 1 97.88 87 PHE B N 1
ATOM 2485 C CA . PHE B 1 87 ? -1.075 14.266 -5.996 1 97.88 87 PHE B CA 1
ATOM 2486 C C . PHE B 1 87 ? -2.473 13.711 -6.23 1 97.88 87 PHE B C 1
ATOM 2488 O O . PHE B 1 87 ? -3.094 13.172 -5.312 1 97.88 87 PHE B O 1
ATOM 2495 N N . GLN B 1 88 ? -2.949 13.773 -7.461 1 98.19 88 GLN B N 1
ATOM 2496 C CA . GLN B 1 88 ? -4.262 13.242 -7.801 1 98.19 88 GLN B CA 1
ATOM 2497 C C . GLN B 1 88 ? -4.293 11.719 -7.66 1 98.19 88 GLN B C 1
ATOM 2499 O O . GLN B 1 88 ? -5.281 11.156 -7.184 1 98.19 88 GLN B O 1
ATOM 2504 N N . GLN B 1 89 ? -3.273 11.086 -8.055 1 98.62 89 GLN B N 1
ATOM 2505 C CA . GLN B 1 89 ? -3.188 9.641 -7.926 1 98.62 89 GLN B CA 1
ATOM 2506 C C . GLN B 1 89 ? -3.186 9.211 -6.461 1 98.62 89 GLN B C 1
ATOM 2508 O O . GLN B 1 89 ? -3.871 8.258 -6.086 1 98.62 89 GLN B O 1
ATOM 2513 N N . LEU B 1 90 ? -2.436 9.914 -5.641 1 98.75 90 LEU B N 1
ATOM 2514 C CA . LEU B 1 90 ? -2.414 9.648 -4.207 1 98.75 90 LEU B CA 1
ATOM 2515 C C . LEU B 1 90 ? -3.791 9.875 -3.59 1 98.75 90 LEU B C 1
ATOM 2517 O O . LEU B 1 90 ? -4.238 9.078 -2.756 1 98.75 90 LEU B O 1
ATOM 2521 N N . THR B 1 91 ? -4.441 10.93 -4.004 1 98.75 91 THR B N 1
ATOM 2522 C CA . THR B 1 91 ? -5.77 11.25 -3.492 1 98.75 91 THR B CA 1
ATOM 2523 C C . THR B 1 91 ? -6.762 10.141 -3.818 1 98.75 91 THR B C 1
ATOM 2525 O O . THR B 1 91 ? -7.531 9.711 -2.955 1 98.75 91 THR B O 1
ATOM 2528 N N . ALA B 1 92 ? -6.68 9.625 -5.043 1 98.75 92 ALA B N 1
ATOM 2529 C CA . ALA B 1 92 ? -7.582 8.555 -5.457 1 98.75 92 ALA B CA 1
ATOM 2530 C C . ALA B 1 92 ? -7.375 7.301 -4.605 1 98.75 92 ALA B C 1
ATOM 2532 O O . ALA B 1 92 ? -8.344 6.676 -4.168 1 98.75 92 ALA B O 1
ATOM 2533 N N . VAL B 1 93 ? -6.172 6.973 -4.352 1 98.81 93 VAL B N 1
ATOM 2534 C CA . VAL B 1 93 ? -5.863 5.785 -3.559 1 98.81 93 VAL B CA 1
ATOM 2535 C C . VAL B 1 93 ? -6.309 6 -2.113 1 98.81 93 VAL B C 1
ATOM 2537 O O . VAL B 1 93 ? -6.812 5.078 -1.47 1 98.81 93 VAL B O 1
ATOM 2540 N N . ARG B 1 94 ? -6.121 7.188 -1.562 1 98.94 94 ARG B N 1
ATOM 2541 C CA . ARG B 1 94 ? -6.574 7.5 -0.21 1 98.94 94 ARG B CA 1
ATOM 2542 C C . ARG B 1 94 ? -8.07 7.258 -0.067 1 98.94 94 ARG B C 1
ATOM 2544 O O . ARG B 1 94 ? -8.516 6.625 0.893 1 98.94 94 ARG B O 1
ATOM 2551 N N . THR B 1 95 ? -8.836 7.793 -1.048 1 98.88 95 THR B N 1
ATOM 2552 C CA . THR B 1 95 ? -10.281 7.664 -0.924 1 98.88 95 THR B CA 1
ATOM 2553 C C . THR B 1 95 ? -10.695 6.191 -0.906 1 98.88 95 THR B C 1
ATOM 2555 O O . THR B 1 95 ? -11.594 5.805 -0.154 1 98.88 95 THR B O 1
ATOM 2558 N N . VAL B 1 96 ? -9.992 5.359 -1.672 1 98.88 96 VAL B N 1
ATOM 2559 C CA . VAL B 1 96 ? -10.312 3.938 -1.758 1 98.88 96 VAL B CA 1
ATOM 2560 C C . VAL B 1 96 ? -9.984 3.252 -0.433 1 98.88 96 VAL B C 1
ATOM 2562 O O . VAL B 1 96 ? -10.844 2.588 0.158 1 98.88 96 VAL B O 1
ATOM 2565 N N . LEU B 1 97 ? -8.836 3.461 0.07 1 98.94 97 LEU B N 1
ATOM 2566 C CA . LEU B 1 97 ? -8.359 2.748 1.25 1 98.94 97 LEU B CA 1
ATOM 2567 C C . LEU B 1 97 ? -8.969 3.326 2.52 1 98.94 97 LEU B C 1
ATOM 2569 O O . LEU B 1 97 ? -9.477 2.582 3.363 1 98.94 97 LEU B O 1
ATOM 2573 N N . GLU B 1 98 ? -8.922 4.656 2.646 1 98.94 98 GLU B N 1
ATOM 2574 C CA . GLU B 1 98 ? -9.359 5.297 3.881 1 98.94 98 GLU B CA 1
ATOM 2575 C C . GLU B 1 98 ? -10.875 5.227 4.031 1 98.94 98 GLU B C 1
ATOM 2577 O O . GLU B 1 98 ? -11.391 5.109 5.145 1 98.94 98 GLU B O 1
ATOM 2582 N N . GLY B 1 99 ? -11.602 5.344 2.846 1 98.94 99 GLY B N 1
ATOM 2583 C CA . GLY B 1 99 ? -13.031 5.102 2.912 1 98.94 99 GLY B CA 1
ATOM 2584 C C . GLY B 1 99 ? -13.383 3.713 3.41 1 98.94 99 GLY B C 1
ATOM 2585 O O . GLY B 1 99 ? -14.25 3.557 4.273 1 98.94 99 GLY B O 1
ATOM 2586 N N . THR B 1 100 ? -12.672 2.707 2.898 1 98.94 100 THR B N 1
ATOM 2587 C CA . THR B 1 100 ? -12.906 1.328 3.314 1 98.94 100 THR B CA 1
ATOM 2588 C C . THR B 1 100 ? -12.57 1.144 4.789 1 98.94 100 THR B C 1
ATOM 2590 O O . THR B 1 100 ? -13.336 0.521 5.531 1 98.94 100 THR B O 1
ATOM 2593 N N . ALA B 1 101 ? -11.477 1.701 5.234 1 98.94 101 ALA B N 1
ATOM 2594 C CA . ALA B 1 101 ? -11.062 1.589 6.629 1 98.94 101 ALA B CA 1
ATOM 2595 C C . ALA B 1 101 ? -12.102 2.209 7.562 1 98.94 101 ALA B C 1
ATOM 2597 O O . ALA B 1 101 ? -12.414 1.642 8.609 1 98.94 101 ALA B O 1
ATOM 2598 N N . ALA B 1 102 ? -12.609 3.355 7.172 1 98.94 102 ALA B N 1
ATOM 2599 C CA . ALA B 1 102 ? -13.602 4.035 7.996 1 98.94 102 ALA B CA 1
ATOM 2600 C C . ALA B 1 102 ? -14.883 3.211 8.109 1 98.94 102 ALA B C 1
ATOM 2602 O O . ALA B 1 102 ? -15.477 3.107 9.188 1 98.94 102 ALA B O 1
ATOM 2603 N N . GLU B 1 103 ? -15.281 2.627 6.98 1 98.94 103 GLU B N 1
ATOM 2604 C CA . GLU B 1 103 ? -16.469 1.782 6.973 1 98.94 103 GLU B CA 1
ATOM 2605 C C . GLU B 1 103 ? -16.297 0.58 7.898 1 98.94 103 GLU B C 1
ATOM 2607 O O . GLU B 1 103 ? -17.188 0.284 8.711 1 98.94 103 GLU B O 1
ATOM 2612 N N . LEU B 1 104 ? -15.195 -0.093 7.785 1 98.81 104 LEU B N 1
ATOM 2613 C CA . LEU B 1 104 ? -14.914 -1.263 8.609 1 98.81 104 LEU B CA 1
ATOM 2614 C C . LEU B 1 104 ? -14.797 -0.874 10.078 1 98.81 104 LEU B C 1
ATOM 2616 O O . LEU B 1 104 ? -15.305 -1.583 10.953 1 98.81 104 LEU B O 1
ATOM 2620 N N . ALA B 1 105 ? -14.164 0.247 10.367 1 98.88 105 ALA B N 1
ATOM 2621 C CA . ALA B 1 105 ? -13.961 0.717 11.734 1 98.88 105 ALA B CA 1
ATOM 2622 C C . ALA B 1 105 ? -15.297 1 12.414 1 98.88 105 ALA B C 1
ATOM 2624 O O . ALA B 1 105 ? -15.461 0.728 13.609 1 98.88 105 ALA B O 1
ATOM 2625 N N . THR B 1 106 ? -16.219 1.568 11.656 1 98.81 106 THR B N 1
ATOM 2626 C CA . THR B 1 106 ? -17.516 1.956 12.203 1 98.81 106 THR B CA 1
ATOM 2627 C C . THR B 1 106 ? -18.219 0.756 12.828 1 98.81 106 THR B C 1
ATOM 2629 O O . THR B 1 106 ? -18.906 0.896 13.836 1 98.81 106 THR B O 1
ATOM 2632 N N . LYS B 1 107 ? -17.969 -0.43 12.305 1 97.38 107 LYS B N 1
ATOM 2633 C CA . LYS B 1 107 ? -18.594 -1.653 12.797 1 97.38 107 LYS B CA 1
ATOM 2634 C C . LYS B 1 107 ? -17.922 -2.143 14.07 1 97.38 107 LYS B C 1
ATOM 2636 O O . LYS B 1 107 ? -18.469 -2.977 14.789 1 97.38 107 LYS B O 1
ATOM 2641 N N . ARG B 1 108 ? -16.766 -1.59 14.406 1 98.31 108 ARG B N 1
ATOM 2642 C CA . ARG B 1 108 ? -15.953 -2.16 15.477 1 98.31 108 ARG B CA 1
ATOM 2643 C C . ARG B 1 108 ? -15.781 -1.168 16.625 1 98.31 108 ARG B C 1
ATOM 2645 O O . ARG B 1 108 ? -15.422 -1.554 17.734 1 98.31 108 ARG B O 1
ATOM 2652 N N . ILE B 1 109 ? -15.953 0.09 16.375 1 98.44 109 ILE B N 1
ATOM 2653 C CA . ILE B 1 109 ? -15.75 1.146 17.359 1 98.44 109 ILE B CA 1
ATOM 2654 C C . ILE B 1 109 ? -16.797 1.045 18.453 1 98.44 109 ILE B C 1
ATOM 2656 O O . ILE B 1 109 ? -18 0.975 18.172 1 98.44 109 ILE B O 1
ATOM 2660 N N . ASN B 1 110 ? -16.344 1 19.703 1 97.75 110 ASN B N 1
ATOM 2661 C CA . ASN B 1 110 ? -17.25 0.966 20.844 1 97.75 110 ASN B CA 1
ATOM 2662 C C . ASN B 1 110 ? -17.391 2.342 21.484 1 97.75 110 ASN B C 1
ATOM 2664 O O . ASN B 1 110 ? -16.875 3.332 20.969 1 97.75 110 ASN B O 1
ATOM 2668 N N . GLY B 1 111 ? -18.094 2.395 22.594 1 96.88 111 GLY B N 1
ATOM 2669 C CA . GLY B 1 111 ? -18.391 3.658 23.266 1 96.88 111 GLY B CA 1
ATOM 2670 C C . GLY B 1 111 ? -17.141 4.391 23.719 1 96.88 111 GLY B C 1
ATOM 2671 O O . GLY B 1 111 ? -17.031 5.609 23.562 1 96.88 111 GLY B O 1
ATOM 2672 N N . ASN B 1 112 ? -16.188 3.678 24.219 1 97.38 112 ASN B N 1
ATOM 2673 C CA . ASN B 1 112 ? -14.953 4.293 24.672 1 97.38 112 ASN B CA 1
ATOM 2674 C C . ASN B 1 112 ? -14.141 4.852 23.516 1 97.38 112 ASN B C 1
ATOM 2676 O O . ASN B 1 112 ? -13.633 5.973 23.594 1 97.38 112 ASN B O 1
ATOM 2680 N N . ASN B 1 113 ? -14.039 4.074 22.453 1 97.94 113 ASN B N 1
ATOM 2681 C CA . ASN B 1 113 ? -13.367 4.543 21.25 1 97.94 113 ASN B CA 1
ATOM 2682 C C . ASN B 1 113 ? -14.023 5.801 20.703 1 97.94 113 ASN B C 1
ATOM 2684 O O . ASN B 1 113 ? -13.336 6.75 20.312 1 97.94 113 ASN B O 1
ATOM 2688 N N . LEU B 1 114 ? -15.359 5.754 20.703 1 98.56 114 LEU B N 1
ATOM 2689 C CA . LEU B 1 114 ? -16.094 6.875 20.141 1 98.56 114 LEU B CA 1
ATOM 2690 C C . LEU B 1 114 ? -15.852 8.148 20.938 1 98.56 114 LEU B C 1
ATOM 2692 O O . LEU B 1 114 ? -15.727 9.234 20.359 1 98.56 114 LEU B O 1
ATOM 2696 N N . ARG B 1 115 ? -15.758 8.102 22.234 1 98.5 115 ARG B N 1
ATOM 2697 C CA . ARG B 1 115 ? -15.469 9.258 23.078 1 98.5 115 ARG B CA 1
ATOM 2698 C C . ARG B 1 115 ? -14.102 9.852 22.734 1 98.5 115 ARG B C 1
ATOM 2700 O O . ARG B 1 115 ? -13.953 11.07 22.641 1 98.5 115 ARG B O 1
ATOM 2707 N N . ALA B 1 116 ? -13.094 8.969 22.578 1 98.75 116 ALA B N 1
ATOM 2708 C CA . ALA B 1 116 ? -11.75 9.414 22.219 1 98.75 116 ALA B CA 1
ATOM 2709 C C . ALA B 1 116 ? -11.734 10.07 20.844 1 98.75 116 ALA B C 1
ATOM 2711 O O . ALA B 1 116 ? -11.086 11.102 20.641 1 98.75 116 ALA B O 1
ATOM 2712 N N . ILE B 1 117 ? -12.477 9.5 19.938 1 98.81 117 ILE B N 1
ATOM 2713 C CA . ILE B 1 117 ? -12.539 10.016 18.578 1 98.81 117 ILE B CA 1
ATOM 2714 C C . ILE B 1 117 ? -13.203 11.391 18.578 1 98.81 117 ILE B C 1
ATOM 2716 O O . ILE B 1 117 ? -12.742 12.312 17.891 1 98.81 117 ILE B O 1
ATOM 2720 N N . ARG B 1 118 ? -14.273 11.555 19.375 1 98.69 118 ARG B N 1
ATOM 2721 C CA . ARG B 1 118 ? -14.945 12.844 19.5 1 98.69 118 ARG B CA 1
ATOM 2722 C C . ARG B 1 118 ? -14 13.906 20.062 1 98.69 118 ARG B C 1
ATOM 2724 O O . ARG B 1 118 ? -14.008 15.047 19.594 1 98.69 118 ARG B O 1
ATOM 2731 N N . ARG B 1 119 ? -13.266 13.484 20.984 1 98.75 119 ARG B N 1
ATOM 2732 C CA . ARG B 1 119 ? -12.297 14.406 21.578 1 98.75 119 ARG B CA 1
ATOM 2733 C C . ARG B 1 119 ? -11.258 14.836 20.547 1 98.75 119 ARG B C 1
ATOM 2735 O O . ARG B 1 119 ? -10.938 16.031 20.438 1 98.75 119 ARG B O 1
ATOM 2742 N N . LEU B 1 120 ? -10.727 13.914 19.797 1 98.75 120 LEU B N 1
ATOM 2743 C CA . LEU B 1 120 ? -9.75 14.227 18.75 1 98.75 120 LEU B CA 1
ATOM 2744 C C . LEU B 1 120 ? -10.352 15.172 17.719 1 98.75 120 LEU B C 1
ATOM 2746 O O . LEU B 1 120 ? -9.68 16.094 17.266 1 98.75 120 LEU B O 1
ATOM 2750 N N . CYS B 1 121 ? -11.625 14.945 17.375 1 98.69 121 CYS B N 1
ATOM 2751 C CA . CYS B 1 121 ? -12.305 15.797 16.422 1 98.69 121 CYS B CA 1
ATOM 2752 C C . CYS B 1 121 ? -12.438 17.219 16.938 1 98.69 121 CYS B C 1
ATOM 2754 O O . CYS B 1 121 ? -12.18 18.188 16.219 1 98.69 121 CYS B O 1
ATOM 2756 N N . ALA B 1 122 ? -12.805 17.344 18.234 1 98.69 122 ALA B N 1
ATOM 2757 C CA . ALA B 1 122 ? -12.93 18.656 18.859 1 98.69 122 ALA B CA 1
ATOM 2758 C C . ALA B 1 122 ? -11.586 19.375 18.891 1 98.69 122 ALA B C 1
ATOM 2760 O O . ALA B 1 122 ? -11.516 20.578 18.656 1 98.69 122 ALA B O 1
ATOM 2761 N N . GLU B 1 123 ? -10.539 18.656 19.172 1 98.56 123 GLU B N 1
ATOM 2762 C CA . GLU B 1 123 ? -9.203 19.234 19.203 1 98.56 123 GLU B CA 1
ATOM 2763 C C . GLU B 1 123 ? -8.773 19.719 17.812 1 98.56 123 GLU B C 1
ATOM 2765 O O . GLU B 1 123 ? -8.102 20.75 17.688 1 98.56 123 GLU B O 1
ATOM 2770 N N . LEU B 1 124 ? -9.148 18.969 16.812 1 98.44 124 LEU B N 1
ATOM 2771 C CA . LEU B 1 124 ? -8.859 19.344 15.438 1 98.44 124 LEU B CA 1
ATOM 2772 C C . LEU B 1 124 ? -9.562 20.656 15.078 1 98.44 124 LEU B C 1
ATOM 2774 O O . LEU B 1 124 ? -8.945 21.562 14.523 1 98.44 124 LEU B O 1
ATOM 2778 N N . THR B 1 125 ? -10.836 20.719 15.445 1 98.06 125 THR B N 1
ATOM 2779 C CA . THR B 1 125 ? -11.617 21.922 15.203 1 98.06 125 THR B CA 1
ATOM 2780 C C . THR B 1 125 ? -11 23.125 15.922 1 98.06 125 THR B C 1
ATOM 2782 O O . THR B 1 125 ? -10.875 24.203 15.344 1 98.06 125 THR B O 1
ATOM 2785 N N . GLN B 1 126 ? -10.57 22.922 17.156 1 98.25 126 GLN B N 1
ATOM 2786 C CA . GLN B 1 126 ? -9.953 24 17.938 1 98.25 126 GLN B CA 1
ATOM 2787 C C . GLN B 1 126 ? -8.633 24.438 17.312 1 98.25 126 GLN B C 1
ATOM 2789 O O . GLN B 1 126 ? -8.297 25.625 17.344 1 98.25 126 GLN B O 1
ATOM 2794 N N . ALA B 1 127 ? -7.863 23.516 16.797 1 98.06 127 ALA B N 1
ATOM 2795 C CA . ALA B 1 127 ? -6.602 23.844 16.156 1 98.06 127 ALA B CA 1
ATOM 2796 C C . ALA B 1 127 ? -6.828 24.734 14.922 1 98.06 127 ALA B C 1
ATOM 2798 O O . ALA B 1 127 ? -6.074 25.672 14.68 1 98.06 127 ALA B O 1
ATOM 2799 N N . ALA B 1 128 ? -7.863 24.422 14.188 1 97.75 128 ALA B N 1
ATOM 2800 C CA . ALA B 1 128 ? -8.211 25.25 13.047 1 97.75 128 ALA B CA 1
ATOM 2801 C C . ALA B 1 128 ? -8.539 26.672 13.492 1 97.75 128 ALA B C 1
ATOM 2803 O O . ALA B 1 128 ? -8.062 27.641 12.898 1 97.75 128 ALA B O 1
ATOM 2804 N N . ARG B 1 129 ? -9.305 26.812 14.531 1 97.88 129 ARG B N 1
ATOM 2805 C CA . ARG B 1 129 ? -9.766 28.109 15.023 1 97.88 129 ARG B CA 1
ATOM 2806 C C . ARG B 1 129 ? -8.609 28.906 15.609 1 97.88 129 ARG B C 1
ATOM 2808 O O . ARG B 1 129 ? -8.625 30.141 15.586 1 97.88 129 ARG B O 1
ATOM 2815 N N . SER B 1 130 ? -7.609 28.234 16.047 1 97 130 SER B N 1
ATOM 2816 C CA . SER B 1 130 ? -6.457 28.906 16.625 1 97 130 SER B CA 1
ATOM 2817 C C . SER B 1 130 ? -5.516 29.422 15.547 1 97 130 SER B C 1
ATOM 2819 O O . SER B 1 130 ? -4.582 30.172 15.836 1 97 130 SER B O 1
ATOM 2821 N N . GLY B 1 131 ? -5.688 28.953 14.359 1 96.12 131 GLY B N 1
ATOM 2822 C CA . GLY B 1 131 ? -4.914 29.453 13.227 1 96.12 131 GLY B CA 1
ATOM 2823 C C . GLY B 1 131 ? -3.559 28.781 13.094 1 96.12 131 GLY B C 1
ATOM 2824 O O . GLY B 1 131 ? -2.67 29.297 12.414 1 96.12 131 GLY B O 1
ATOM 2825 N N . ASP B 1 132 ? -3.373 27.656 13.656 1 95.31 132 ASP B N 1
ATOM 2826 C CA . ASP B 1 132 ? -2.104 26.938 13.664 1 95.31 132 ASP B CA 1
ATOM 2827 C C . ASP B 1 132 ? -2.152 25.719 12.734 1 95.31 132 ASP B C 1
ATOM 2829 O O . ASP B 1 132 ? -2.619 24.641 13.133 1 95.31 132 ASP B O 1
ATOM 2833 N N . ILE B 1 133 ? -1.549 25.906 11.562 1 97.19 133 ILE B N 1
ATOM 2834 C CA . ILE B 1 133 ? -1.64 24.859 10.547 1 97.19 133 ILE B CA 1
ATOM 2835 C C . ILE B 1 133 ? -0.879 23.625 11.023 1 97.19 133 ILE B C 1
ATOM 2837 O O . ILE B 1 133 ? -1.288 22.484 10.742 1 97.19 133 ILE B O 1
ATOM 2841 N N . ASP B 1 134 ? 0.217 23.781 11.719 1 97.5 134 ASP B N 1
ATOM 2842 C CA . ASP B 1 134 ? 0.966 22.641 12.242 1 97.5 134 ASP B CA 1
ATOM 2843 C C . ASP B 1 134 ? 0.132 21.844 13.242 1 97.5 134 ASP B C 1
ATOM 2845 O O . ASP B 1 134 ? 0.076 20.609 13.172 1 97.5 134 ASP B O 1
ATOM 2849 N N . ALA B 1 135 ? -0.513 22.578 14.109 1 97.94 135 ALA B N 1
ATOM 2850 C CA . ALA B 1 135 ? -1.383 21.922 15.078 1 97.94 135 ALA B CA 1
ATOM 2851 C C . ALA B 1 135 ? -2.559 21.234 14.383 1 97.94 135 ALA B C 1
ATOM 2853 O O . ALA B 1 135 ? -2.93 20.109 14.734 1 97.94 135 ALA B O 1
ATOM 2854 N N . TYR B 1 136 ? -3.133 21.891 13.406 1 98.31 136 TYR B N 1
ATOM 2855 C CA . TYR B 1 136 ? -4.254 21.328 12.664 1 98.31 136 TYR B CA 1
ATOM 2856 C C . TYR B 1 136 ? -3.857 20.016 11.992 1 98.31 136 TYR B C 1
ATOM 2858 O O . TYR B 1 136 ? -4.578 19.016 12.086 1 98.31 136 TYR B O 1
ATOM 2866 N N . LEU B 1 137 ? -2.686 20.031 11.352 1 98.44 137 LEU B N 1
ATOM 2867 C CA . LEU B 1 137 ? -2.238 18.844 10.633 1 98.44 137 LEU B CA 1
ATOM 2868 C C . LEU B 1 137 ? -1.946 17.703 11.609 1 98.44 137 LEU B C 1
ATOM 2870 O O . LEU B 1 137 ? -2.248 16.547 11.32 1 98.44 137 LEU B O 1
ATOM 2874 N N . ARG B 1 138 ? -1.359 17.969 12.781 1 98.56 138 ARG B N 1
ATOM 2875 C CA . ARG B 1 138 ? -1.146 16.953 13.797 1 98.56 138 ARG B CA 1
ATOM 2876 C C . ARG B 1 138 ? -2.469 16.344 14.25 1 98.56 138 ARG B C 1
ATOM 2878 O O . ARG B 1 138 ? -2.594 15.117 14.344 1 98.56 138 ARG B O 1
ATOM 2885 N N . LYS B 1 139 ? -3.422 17.172 14.477 1 98.69 139 LYS B N 1
ATOM 2886 C CA . LYS B 1 139 ? -4.715 16.703 14.969 1 98.69 139 LYS B CA 1
ATOM 2887 C C . LYS B 1 139 ? -5.488 15.977 13.875 1 98.69 139 LYS B C 1
ATOM 2889 O O . LYS B 1 139 ? -6.227 15.031 14.156 1 98.69 139 LYS B O 1
ATOM 2894 N N . ASN B 1 140 ? -5.336 16.453 12.633 1 98.75 140 ASN B N 1
ATOM 2895 C CA . ASN B 1 140 ? -5.926 15.75 11.5 1 98.75 140 ASN B CA 1
ATOM 2896 C C . ASN B 1 140 ? -5.422 14.312 11.398 1 98.75 140 ASN B C 1
ATOM 2898 O O . ASN B 1 140 ? -6.211 13.383 11.227 1 98.75 140 ASN B O 1
ATOM 2902 N N . HIS B 1 141 ? -4.148 14.18 11.516 1 98.69 141 HIS B N 1
ATOM 2903 C CA . HIS B 1 141 ? -3.535 12.859 11.531 1 98.69 141 HIS B CA 1
ATOM 2904 C C . HIS B 1 141 ? -4.055 12.023 12.695 1 98.69 141 HIS B C 1
ATOM 2906 O O . HIS B 1 141 ? -4.457 10.875 12.516 1 98.69 141 HIS B O 1
ATOM 2912 N N . ASP B 1 142 ? -4.078 12.609 13.891 1 98.75 142 ASP B N 1
ATOM 2913 C CA . ASP B 1 142 ? -4.508 11.891 15.086 1 98.75 142 ASP B CA 1
ATOM 2914 C C . ASP B 1 142 ? -5.957 11.43 14.953 1 98.75 142 ASP B C 1
ATOM 2916 O O . ASP B 1 142 ? -6.285 10.297 15.312 1 98.75 142 ASP B O 1
ATOM 2920 N N . PHE B 1 143 ? -6.801 12.32 14.484 1 98.94 143 PHE B N 1
ATOM 2921 C CA . PHE B 1 143 ? -8.211 11.992 14.328 1 98.94 143 PHE B CA 1
ATOM 2922 C C . PHE B 1 143 ? -8.398 10.859 13.328 1 98.94 143 PHE B C 1
ATOM 2924 O O . PHE B 1 143 ? -9.047 9.859 13.633 1 98.94 143 PHE B O 1
ATOM 2931 N N . LYS B 1 144 ? -7.801 11.016 12.148 1 98.81 144 LYS B N 1
ATOM 2932 C CA . LYS B 1 144 ? -7.996 10.055 11.062 1 98.81 144 LYS B CA 1
ATOM 2933 C C . LYS B 1 144 ? -7.508 8.672 11.469 1 98.81 144 LYS B C 1
ATOM 2935 O O . LYS B 1 144 ? -8.242 7.688 11.336 1 98.81 144 LYS B O 1
ATOM 2940 N N . PHE B 1 145 ? -6.344 8.609 12.047 1 98.75 145 PHE B N 1
ATOM 2941 C CA . PHE B 1 145 ? -5.801 7.309 12.422 1 98.75 145 PHE B CA 1
ATOM 2942 C C . PHE B 1 145 ? -6.438 6.801 13.711 1 98.75 145 PHE B C 1
ATOM 2944 O O . PHE B 1 145 ? -6.441 5.598 13.977 1 98.75 145 PHE B O 1
ATOM 2951 N N . GLY B 1 146 ? -7.031 7.762 14.547 1 98.75 146 GLY B N 1
ATOM 2952 C CA . GLY B 1 146 ? -7.871 7.32 15.648 1 98.75 146 GLY B CA 1
ATOM 2953 C C . GLY B 1 146 ? -9.078 6.52 15.195 1 98.75 146 GLY B C 1
ATOM 2954 O O . GLY B 1 146 ? -9.586 5.68 15.938 1 98.75 146 GLY B O 1
ATOM 2955 N N . VAL B 1 147 ? -9.508 6.773 13.984 1 98.94 147 VAL B N 1
ATOM 2956 C CA . VAL B 1 147 ? -10.625 6.043 13.391 1 98.94 147 VAL B CA 1
ATOM 2957 C C . VAL B 1 147 ? -10.102 4.805 12.664 1 98.94 147 VAL B C 1
ATOM 2959 O O . VAL B 1 147 ? -10.523 3.684 12.953 1 98.94 147 VAL B O 1
ATOM 2962 N N . TYR B 1 148 ? -9.125 4.934 11.758 1 98.88 148 TYR B N 1
ATOM 2963 C CA . TYR B 1 148 ? -8.695 3.9 10.82 1 98.88 148 TYR B CA 1
ATOM 2964 C C . TYR B 1 148 ? -8.172 2.678 11.57 1 98.88 148 TYR B C 1
ATOM 2966 O O . TYR B 1 148 ? -8.344 1.545 11.109 1 98.88 148 TYR B O 1
ATOM 2974 N N . ARG B 1 149 ? -7.512 2.879 12.664 1 98.38 149 ARG B N 1
ATOM 2975 C CA . ARG B 1 149 ? -6.824 1.796 13.367 1 98.38 149 ARG B CA 1
ATOM 2976 C C . ARG B 1 149 ? -7.82 0.787 13.922 1 98.38 149 ARG B C 1
ATOM 2978 O O . ARG B 1 149 ? -7.441 -0.317 14.32 1 98.38 149 ARG B O 1
ATOM 2985 N N . HIS B 1 150 ? -9.094 1.138 13.906 1 98.75 150 HIS B N 1
ATOM 2986 C CA . HIS B 1 150 ? -10.125 0.231 14.391 1 98.75 150 HIS B CA 1
ATOM 2987 C C . HIS B 1 150 ? -10.711 -0.6 13.258 1 98.75 150 HIS B C 1
ATOM 2989 O O . HIS B 1 150 ? -11.672 -1.347 13.461 1 98.75 150 HIS B O 1
ATOM 2995 N N . CYS B 1 151 ? -10.188 -0.553 12.07 1 98.69 151 CYS B N 1
ATOM 2996 C CA . CYS B 1 151 ? -10.789 -1.221 10.922 1 98.69 151 CYS B CA 1
ATOM 2997 C C . CYS B 1 151 ? -10.562 -2.727 10.984 1 98.69 151 CYS B C 1
ATOM 2999 O O . CYS B 1 151 ? -11.188 -3.484 10.242 1 98.69 151 CYS B O 1
ATOM 3001 N N . GLY B 1 152 ? -9.625 -3.234 11.852 1 98.31 152 GLY B N 1
ATOM 3002 C CA . GLY B 1 152 ? -9.398 -4.66 12.023 1 98.31 152 GLY B CA 1
ATOM 3003 C C . GLY B 1 152 ? -8.539 -5.262 10.922 1 98.31 152 GLY B C 1
ATOM 3004 O O . GLY B 1 152 ? -8.602 -6.465 10.672 1 98.31 152 GLY B O 1
ATOM 3005 N N . ASN B 1 153 ? -7.762 -4.48 10.273 1 98.75 153 ASN B N 1
ATOM 3006 C CA . ASN B 1 153 ? -6.906 -4.922 9.18 1 98.75 153 ASN B CA 1
ATOM 3007 C C . ASN B 1 153 ? -5.566 -4.188 9.18 1 98.75 153 ASN B C 1
ATOM 3009 O O . ASN B 1 153 ? -5.453 -3.096 8.625 1 98.75 153 ASN B O 1
ATOM 3013 N N . GLU B 1 154 ? -4.523 -4.793 9.68 1 98.38 154 GLU B N 1
ATOM 3014 C CA . GLU B 1 154 ? -3.211 -4.172 9.844 1 98.38 154 GLU B CA 1
ATOM 3015 C C . GLU B 1 154 ? -2.531 -3.949 8.5 1 98.38 154 GLU B C 1
ATOM 3017 O O . GLU B 1 154 ? -1.736 -3.02 8.344 1 98.38 154 GLU B O 1
ATOM 3022 N N . GLN B 1 155 ? -2.85 -4.809 7.543 1 98.5 155 GLN B N 1
ATOM 3023 C CA . GLN B 1 155 ? -2.295 -4.609 6.211 1 98.5 155 GLN B CA 1
ATOM 3024 C C . GLN B 1 155 ? -2.859 -3.352 5.559 1 98.5 155 GLN B C 1
ATOM 3026 O O . GLN B 1 155 ? -2.137 -2.619 4.879 1 98.5 155 GLN B O 1
ATOM 3031 N N . MET B 1 156 ? -4.148 -3.092 5.766 1 98.81 156 MET B N 1
ATOM 3032 C CA . MET B 1 156 ? -4.777 -1.877 5.258 1 98.81 156 MET B CA 1
ATOM 3033 C C . MET B 1 156 ? -4.168 -0.638 5.906 1 98.81 156 MET B C 1
ATOM 3035 O O . MET B 1 156 ? -3.877 0.345 5.223 1 98.81 156 MET B O 1
ATOM 3039 N N . ILE B 1 157 ? -3.912 -0.708 7.219 1 98.88 157 ILE B N 1
ATOM 3040 C CA . ILE B 1 157 ? -3.322 0.414 7.941 1 98.88 157 ILE B CA 1
ATOM 3041 C C . ILE B 1 157 ? -1.918 0.688 7.41 1 98.88 157 ILE B C 1
ATOM 3043 O O . ILE B 1 157 ? -1.544 1.844 7.195 1 98.88 157 ILE B O 1
ATOM 3047 N N . PHE B 1 158 ? -1.192 -0.386 7.125 1 98.75 158 PHE B N 1
ATOM 3048 C CA . PHE B 1 158 ? 0.154 -0.247 6.586 1 98.75 158 PHE B CA 1
ATOM 3049 C C . PHE B 1 158 ? 0.13 0.499 5.258 1 98.75 158 PHE B C 1
ATOM 3051 O O . PHE B 1 158 ? 0.941 1.398 5.031 1 98.75 158 PHE B O 1
ATOM 3058 N N . LEU B 1 159 ? -0.779 0.205 4.391 1 98.88 159 LEU B N 1
ATOM 3059 C CA . LEU B 1 159 ? -0.862 0.851 3.086 1 98.88 159 LEU B CA 1
ATOM 3060 C C . LEU B 1 159 ? -1.322 2.297 3.223 1 98.88 159 LEU B C 1
ATOM 3062 O O . LEU B 1 159 ? -0.822 3.182 2.523 1 98.88 159 LEU B O 1
ATOM 3066 N N . ILE B 1 160 ? -2.281 2.516 4.125 1 98.94 160 ILE B N 1
ATOM 3067 C CA . ILE B 1 160 ? -2.734 3.881 4.371 1 98.94 160 ILE B CA 1
ATOM 3068 C C . ILE B 1 160 ? -1.566 4.73 4.867 1 98.94 160 ILE B C 1
ATOM 3070 O O . ILE B 1 160 ? -1.365 5.852 4.398 1 98.94 160 ILE B O 1
ATOM 3074 N N . GLU B 1 161 ? -0.768 4.203 5.801 1 98.81 161 GLU B N 1
ATOM 3075 C CA . GLU B 1 161 ? 0.409 4.91 6.293 1 98.81 161 GLU B CA 1
ATOM 3076 C C . GLU B 1 161 ? 1.399 5.188 5.164 1 98.81 161 GLU B C 1
ATOM 3078 O O . GLU B 1 161 ? 1.982 6.27 5.094 1 98.81 161 GLU B O 1
ATOM 3083 N N . THR B 1 162 ? 1.575 4.195 4.309 1 98.75 162 THR B N 1
ATOM 3084 C CA . THR B 1 162 ? 2.48 4.336 3.174 1 98.75 162 THR B CA 1
ATOM 3085 C C . THR B 1 162 ? 2.074 5.52 2.301 1 98.75 162 THR B C 1
ATOM 3087 O O . THR B 1 162 ? 2.922 6.309 1.882 1 98.75 162 THR B O 1
ATOM 3090 N N . VAL B 1 163 ? 0.807 5.723 2.092 1 98.88 163 VAL B N 1
ATOM 3091 C CA . VAL B 1 163 ? 0.295 6.82 1.277 1 98.88 163 VAL B CA 1
ATOM 3092 C C . VAL B 1 163 ? 0.407 8.133 2.047 1 98.88 163 VAL B C 1
ATOM 3094 O O . VAL B 1 163 ? 0.82 9.156 1.491 1 98.88 163 VAL B O 1
ATOM 3097 N N . TRP B 1 164 ? 0.124 8.078 3.352 1 98.88 164 TRP B N 1
ATOM 3098 C CA . TRP B 1 164 ? 0.121 9.281 4.176 1 98.88 164 TRP B CA 1
ATOM 3099 C C . TRP B 1 164 ? 1.53 9.852 4.32 1 98.88 164 TRP B C 1
ATOM 3101 O O . TRP B 1 164 ? 1.712 11.062 4.41 1 98.88 164 TRP B O 1
ATOM 3111 N N . MET B 1 165 ? 2.529 9.008 4.316 1 98.69 165 MET B N 1
ATOM 3112 C CA . MET B 1 165 ? 3.906 9.484 4.418 1 98.69 165 MET B CA 1
ATOM 3113 C C . MET B 1 165 ? 4.293 10.289 3.182 1 98.69 165 MET B C 1
ATOM 3115 O O . MET B 1 165 ? 5.168 11.156 3.248 1 98.69 165 MET B O 1
ATOM 3119 N N . GLN B 1 166 ? 3.615 9.984 2.09 1 98.5 166 GLN B N 1
ATOM 3120 C CA . GLN B 1 166 ? 3.898 10.703 0.85 1 98.5 166 GLN B CA 1
ATOM 3121 C C . GLN B 1 166 ? 3.104 12 0.771 1 98.5 166 GLN B C 1
ATOM 3123 O O . GLN B 1 166 ? 3.639 13.039 0.38 1 98.5 166 GLN B O 1
ATOM 3128 N N . VAL B 1 167 ? 1.857 12 1.241 1 98.38 167 VAL B N 1
ATOM 3129 C CA . VAL B 1 167 ? 0.968 13.125 0.995 1 98.38 167 VAL B CA 1
ATOM 3130 C C . VAL B 1 167 ? 0.993 14.078 2.191 1 98.38 167 VAL B C 1
ATOM 3132 O O . VAL B 1 167 ? 0.669 15.258 2.061 1 98.38 167 VAL B O 1
ATOM 3135 N N . GLY B 1 168 ? 1.362 13.586 3.398 1 98.31 168 GLY B N 1
ATOM 3136 C CA . GLY B 1 168 ? 1.312 14.352 4.633 1 98.31 168 GLY B CA 1
ATOM 3137 C C . GLY B 1 168 ? 1.971 15.719 4.523 1 98.31 168 GLY B C 1
ATOM 3138 O O . GLY B 1 168 ? 1.344 16.734 4.801 1 98.31 168 GLY B O 1
ATOM 3139 N N . PRO B 1 169 ? 3.197 15.742 4.059 1 97.81 169 PRO B N 1
ATOM 3140 C CA . PRO B 1 169 ? 3.889 17.031 3.926 1 97.81 169 PRO B CA 1
ATOM 3141 C C . PRO B 1 169 ? 3.145 18.016 3.02 1 97.81 169 PRO B C 1
ATOM 3143 O O . PRO B 1 169 ? 3.162 19.219 3.266 1 97.81 169 PRO B O 1
ATOM 3146 N N . PHE B 1 170 ? 2.447 17.516 2.096 1 96.81 170 PHE B N 1
ATOM 3147 C CA . PHE B 1 170 ? 1.805 18.344 1.08 1 96.81 170 PHE B CA 1
ATOM 3148 C C . PHE B 1 170 ? 0.497 18.922 1.604 1 96.81 170 PHE B C 1
ATOM 3150 O O . PHE B 1 170 ? -0.015 19.906 1.058 1 96.81 170 PHE B O 1
ATOM 3157 N N . LEU B 1 171 ? -0.075 18.375 2.65 1 97.56 171 LEU B N 1
ATOM 3158 C CA . LEU B 1 171 ? -1.372 18.781 3.178 1 97.56 171 LEU B CA 1
ATOM 3159 C C . LEU B 1 171 ? -1.278 20.141 3.848 1 97.56 171 LEU B C 1
ATOM 3161 O O . LEU B 1 171 ? -2.299 20.797 4.098 1 97.56 171 LEU B O 1
ATOM 3165 N N . ARG B 1 172 ? -0.061 20.641 4.117 1 96.38 172 ARG B N 1
ATOM 3166 C CA . ARG B 1 172 ? 0.105 21.984 4.676 1 96.38 172 ARG B CA 1
ATOM 3167 C C . ARG B 1 172 ? -0.418 23.047 3.719 1 96.38 172 ARG B C 1
ATOM 3169 O O . ARG B 1 172 ? -0.736 24.156 4.133 1 96.38 172 ARG B O 1
ATOM 3176 N N . ASN B 1 173 ? -0.514 22.688 2.469 1 95.81 173 ASN B N 1
ATOM 3177 C CA . ASN B 1 173 ? -1 23.625 1.454 1 95.81 173 ASN B CA 1
ATOM 3178 C C . ASN B 1 173 ? -2.498 23.875 1.598 1 95.81 173 ASN B C 1
ATOM 3180 O O . ASN B 1 173 ? -3.041 24.781 0.96 1 95.81 173 ASN B O 1
ATOM 3184 N N . LEU B 1 174 ? -3.154 23.141 2.453 1 96.81 174 LEU B N 1
ATOM 3185 C CA . LEU B 1 174 ? -4.547 23.422 2.783 1 96.81 174 LEU B CA 1
ATOM 3186 C C . LEU B 1 174 ? -4.711 24.844 3.305 1 96.81 174 LEU B C 1
ATOM 3188 O O . LEU B 1 174 ? -5.789 25.438 3.195 1 96.81 174 LEU B O 1
ATOM 3192 N N . ARG B 1 175 ? -3.672 25.391 3.836 1 96.31 175 ARG B N 1
ATOM 3193 C CA . ARG B 1 175 ? -3.734 26.703 4.457 1 96.31 175 ARG B CA 1
ATOM 3194 C C . ARG B 1 175 ? -3.92 27.797 3.406 1 96.31 175 ARG B C 1
ATOM 3196 O O . ARG B 1 175 ? -4.379 28.906 3.721 1 96.31 175 ARG B O 1
ATOM 3203 N N . ILE B 1 176 ? -3.477 27.469 2.186 1 94.81 176 ILE B N 1
ATOM 3204 C CA . ILE B 1 176 ? -3.527 28.484 1.144 1 94.81 176 ILE B CA 1
ATOM 3205 C C . ILE B 1 176 ? -4.973 28.906 0.904 1 94.81 176 ILE B C 1
ATOM 3207 O O . ILE B 1 176 ? -5.855 28.062 0.743 1 94.81 176 ILE B O 1
ATOM 3211 N N . GLY B 1 177 ? -5.273 30.203 0.924 1 93.62 177 GLY B N 1
ATOM 3212 C CA . GLY B 1 177 ? -6.629 30.734 0.818 1 93.62 177 GLY B CA 1
ATOM 3213 C C . GLY B 1 177 ? -7.277 30.984 2.166 1 93.62 177 GLY B C 1
ATOM 3214 O O . GLY B 1 177 ? -8.297 31.672 2.25 1 93.62 177 GLY B O 1
ATOM 3215 N N . PHE B 1 178 ? -6.586 30.391 3.225 1 95.56 178 PHE B N 1
ATOM 3216 C CA . PHE B 1 178 ? -7.102 30.578 4.574 1 95.56 178 PHE B CA 1
ATOM 3217 C C . PHE B 1 178 ? -6.07 31.266 5.457 1 95.56 178 PHE B C 1
ATOM 3219 O O . PHE B 1 178 ? -6.023 31.031 6.668 1 95.56 178 PHE B O 1
ATOM 3226 N N . GLU B 1 179 ? -5.207 32.031 4.914 1 90.69 179 GLU B N 1
ATOM 3227 C CA . GLU B 1 179 ? -4.078 32.656 5.621 1 90.69 179 GLU B CA 1
ATOM 3228 C C . GLU B 1 179 ? -4.551 33.594 6.715 1 90.69 179 GLU B C 1
ATOM 3230 O O . GLU B 1 179 ? -3.947 33.656 7.785 1 90.69 179 GLU B O 1
ATOM 3235 N N . ASP B 1 180 ? -5.629 34.281 6.465 1 93.5 180 ASP B N 1
ATOM 3236 C CA . ASP B 1 180 ? -6.117 35.25 7.414 1 93.5 180 ASP B CA 1
ATOM 3237 C C . ASP B 1 180 ? -6.957 34.625 8.516 1 93.5 180 ASP B C 1
ATOM 3239 O O . ASP B 1 180 ? -7.016 35.125 9.641 1 93.5 180 ASP B O 1
ATOM 3243 N N . ASP B 1 181 ? -7.637 33.531 8.125 1 96.5 181 ASP B N 1
ATOM 3244 C CA . ASP B 1 181 ? -8.484 32.781 9.062 1 96.5 181 ASP B CA 1
ATOM 3245 C C . ASP B 1 181 ? -8.523 31.312 8.719 1 96.5 181 ASP B C 1
ATOM 3247 O O . ASP B 1 181 ? -9.375 30.859 7.949 1 96.5 181 ASP B O 1
ATOM 3251 N N . LEU B 1 182 ? -7.707 30.531 9.438 1 97.31 182 LEU B N 1
ATOM 3252 C CA . LEU B 1 182 ? -7.582 29.109 9.156 1 97.31 182 LEU B CA 1
ATOM 3253 C C . LEU B 1 182 ? -8.883 28.375 9.453 1 97.31 182 LEU B C 1
ATOM 3255 O O . LEU B 1 182 ? -9.133 27.297 8.914 1 97.31 182 LEU B O 1
ATOM 3259 N N . ALA B 1 183 ? -9.742 28.969 10.266 1 97.44 183 ALA B N 1
ATOM 3260 C CA . ALA B 1 183 ? -11.016 28.328 10.586 1 97.44 183 ALA B CA 1
ATOM 3261 C C . ALA B 1 183 ? -11.852 28.109 9.336 1 97.44 183 ALA B C 1
ATOM 3263 O O . ALA B 1 183 ? -12.766 27.281 9.328 1 97.44 183 ALA B O 1
ATOM 3264 N N . GLY B 1 184 ? -11.539 28.844 8.258 1 97.44 184 GLY B N 1
ATOM 3265 C CA . GLY B 1 184 ? -12.211 28.656 6.984 1 97.44 184 GLY B CA 1
ATOM 3266 C C . GLY B 1 184 ? -12.086 27.234 6.453 1 97.44 184 GLY B C 1
ATOM 3267 O O . GLY B 1 184 ? -12.938 26.781 5.684 1 97.44 184 GLY B O 1
ATOM 3268 N N . ILE B 1 185 ? -11.047 26.5 6.871 1 97.25 185 ILE B N 1
ATOM 3269 C CA . ILE B 1 185 ? -10.812 25.125 6.434 1 97.25 185 ILE B CA 1
ATOM 3270 C C . ILE B 1 185 ? -11.984 24.234 6.855 1 97.25 185 ILE B C 1
ATOM 3272 O O . ILE B 1 185 ? -12.266 23.219 6.215 1 97.25 185 ILE B O 1
ATOM 3276 N N . LEU B 1 186 ? -12.664 24.641 7.91 1 97.5 186 LEU B N 1
ATOM 3277 C CA . LEU B 1 186 ? -13.758 23.844 8.445 1 97.5 186 LEU B CA 1
ATOM 3278 C C . LEU B 1 186 ? -14.914 23.766 7.449 1 97.5 186 LEU B C 1
ATOM 3280 O O . LEU B 1 186 ? -15.797 22.922 7.57 1 97.5 186 LEU B O 1
ATOM 3284 N N . GLY B 1 187 ? -14.875 24.641 6.457 1 97.38 187 GLY B N 1
ATOM 3285 C CA . GLY B 1 187 ? -15.875 24.609 5.398 1 97.38 187 GLY B CA 1
ATOM 3286 C C . GLY B 1 187 ? -15.68 23.453 4.434 1 97.38 187 GLY B C 1
ATOM 3287 O O . GLY B 1 187 ? -16.594 23.109 3.674 1 97.38 187 GLY B O 1
ATOM 3288 N N . ILE B 1 188 ? -14.523 22.875 4.414 1 96.94 188 ILE B N 1
ATOM 3289 C CA . ILE B 1 188 ? -14.234 21.734 3.545 1 96.94 188 ILE B CA 1
ATOM 3290 C C . ILE B 1 188 ? -13.758 20.547 4.379 1 96.94 188 ILE B C 1
ATOM 3292 O O . ILE B 1 188 ? -13.078 19.656 3.867 1 96.94 188 ILE B O 1
ATOM 3296 N N . ASP B 1 189 ? -13.969 20.578 5.625 1 95.12 189 ASP B N 1
ATOM 3297 C CA . ASP B 1 189 ? -13.688 19.547 6.613 1 95.12 189 ASP B CA 1
ATOM 3298 C C . ASP B 1 189 ? -14.945 18.766 6.98 1 95.12 189 ASP B C 1
ATOM 3300 O O . ASP B 1 189 ? -16 19.375 7.227 1 95.12 189 ASP B O 1
ATOM 3304 N N . TYR B 1 190 ? -14.93 17.453 6.965 1 98.5 190 TYR B N 1
ATOM 3305 C CA . TYR B 1 190 ? -16.109 16.641 7.203 1 98.5 190 TYR B CA 1
ATOM 3306 C C . TYR B 1 190 ? -15.891 15.672 8.359 1 98.5 190 TYR B C 1
ATOM 3308 O O . TYR B 1 190 ? -16.453 14.57 8.375 1 98.5 190 TYR B O 1
ATOM 3316 N N . HIS B 1 191 ? -15.016 16 9.266 1 98.69 191 HIS B N 1
ATOM 3317 C CA . HIS B 1 191 ? -14.664 15.141 10.383 1 98.69 191 HIS B CA 1
ATOM 3318 C C . HIS B 1 191 ? -15.852 14.961 11.328 1 98.69 191 HIS B C 1
ATOM 3320 O O . HIS B 1 191 ? -16.078 13.859 11.844 1 98.69 191 HIS B O 1
ATOM 3326 N N . GLU B 1 192 ? -16.625 16 11.531 1 98.62 192 GLU B N 1
ATOM 3327 C CA . GLU B 1 192 ? -17.828 15.883 12.367 1 98.62 192 GLU B CA 1
ATOM 3328 C C . GLU B 1 192 ? -18.844 14.938 11.742 1 98.62 192 GLU B C 1
ATOM 3330 O O . GLU B 1 192 ? -19.531 14.203 12.453 1 98.62 192 GLU B O 1
ATOM 3335 N N . GLU B 1 193 ? -18.969 14.984 10.43 1 98.81 193 GLU B N 1
ATOM 3336 C CA . GLU B 1 193 ? -19.844 14.062 9.727 1 98.81 193 GLU B CA 1
ATOM 3337 C C . GLU B 1 193 ? -19.391 12.617 9.898 1 98.81 193 GLU B C 1
ATOM 3339 O O . GLU B 1 193 ? -20.219 11.703 10 1 98.81 193 GLU B O 1
ATOM 3344 N N . VAL B 1 194 ? -18.094 12.406 9.906 1 98.94 194 VAL B N 1
ATOM 3345 C CA . VAL B 1 194 ? -17.531 11.078 10.148 1 98.94 194 VAL B CA 1
ATOM 3346 C C . VAL B 1 194 ? -17.938 10.602 11.547 1 98.94 194 VAL B C 1
ATOM 3348 O O . VAL B 1 194 ? -18.406 9.477 11.711 1 98.94 194 VAL B O 1
ATOM 3351 N N . VAL B 1 195 ? -17.75 11.477 12.539 1 98.88 195 VAL B N 1
ATOM 3352 C CA . VAL B 1 195 ? -18.078 11.125 13.922 1 98.88 195 VAL B CA 1
ATOM 3353 C C . VAL B 1 195 ? -19.562 10.781 14.031 1 98.88 195 VAL B C 1
ATOM 3355 O O . VAL B 1 195 ? -19.938 9.781 14.648 1 98.88 195 VAL B O 1
ATOM 3358 N N . ALA B 1 196 ? -20.422 11.594 13.406 1 98.88 196 ALA B N 1
ATOM 3359 C CA . ALA B 1 196 ? -21.859 11.367 13.445 1 98.88 196 ALA B CA 1
ATOM 3360 C C . ALA B 1 196 ? -22.219 10.023 12.812 1 98.88 196 ALA B C 1
ATOM 3362 O O . ALA B 1 196 ? -23.094 9.305 13.32 1 98.88 196 ALA B O 1
ATOM 3363 N N . ALA B 1 197 ? -21.578 9.703 11.719 1 98.94 197 ALA B N 1
ATOM 3364 C CA . ALA B 1 197 ? -21.828 8.438 11.039 1 98.94 197 ALA B CA 1
ATOM 3365 C C . ALA B 1 197 ? -21.406 7.254 11.906 1 98.94 197 ALA B C 1
ATOM 3367 O O . ALA B 1 197 ? -22.109 6.25 11.977 1 98.94 197 ALA B O 1
ATOM 3368 N N . ILE B 1 198 ? -20.25 7.367 12.594 1 98.88 198 ILE B N 1
ATOM 3369 C CA . ILE B 1 198 ? -19.766 6.316 13.477 1 98.88 198 ILE B CA 1
ATOM 3370 C C . ILE B 1 198 ? -20.719 6.137 14.648 1 98.88 198 ILE B C 1
ATOM 3372 O O . ILE B 1 198 ? -21.047 5.008 15.023 1 98.88 198 ILE B O 1
ATOM 3376 N N . GLU B 1 199 ? -21.156 7.199 15.188 1 98.62 199 GLU B N 1
ATOM 3377 C CA . GLU B 1 199 ? -22.109 7.156 16.297 1 98.62 199 GLU B CA 1
ATOM 3378 C C . GLU B 1 199 ? -23.391 6.445 15.898 1 98.62 199 GLU B C 1
ATOM 3380 O O . GLU B 1 199 ? -23.969 5.695 16.688 1 98.62 199 GLU B O 1
ATOM 3385 N N . ALA B 1 200 ? -23.812 6.652 14.664 1 98.62 200 ALA B N 1
ATOM 3386 C CA . ALA B 1 200 ? -25.031 6.047 14.141 1 98.62 200 ALA B CA 1
ATOM 3387 C C . ALA B 1 200 ? -24.781 4.625 13.648 1 98.62 200 ALA B C 1
ATOM 3389 O O . ALA B 1 200 ? -25.688 3.963 13.133 1 98.62 200 ALA B O 1
ATOM 3390 N N . ARG B 1 201 ? -23.547 4.191 13.719 1 98.56 201 ARG B N 1
ATOM 3391 C CA . ARG B 1 201 ? -23.125 2.879 13.242 1 98.56 201 ARG B CA 1
ATOM 3392 C C . ARG B 1 201 ? -23.422 2.713 11.758 1 98.56 201 ARG B C 1
ATOM 3394 O O . ARG B 1 201 ? -23.828 1.637 11.32 1 98.56 201 ARG B O 1
ATOM 3401 N N . ASP B 1 202 ? -23.328 3.781 11.07 1 98.81 202 ASP B N 1
ATOM 3402 C CA . ASP B 1 202 ? -23.578 3.793 9.633 1 98.81 202 ASP B CA 1
ATOM 3403 C C . ASP B 1 202 ? -22.25 3.809 8.859 1 98.81 202 ASP B C 1
ATOM 3405 O O . ASP B 1 202 ? -21.75 4.875 8.516 1 98.81 202 ASP B O 1
ATOM 3409 N N . GLY B 1 203 ? -21.781 2.65 8.516 1 98.81 203 GLY B N 1
ATOM 3410 C CA . GLY B 1 203 ? -20.5 2.506 7.859 1 98.81 203 GLY B CA 1
ATOM 3411 C C . GLY B 1 203 ? -20.438 3.158 6.488 1 98.81 203 GLY B C 1
ATOM 3412 O O . GLY B 1 203 ? -19.438 3.754 6.117 1 98.81 203 GLY B O 1
ATOM 3413 N N . GLU B 1 204 ? -21.5 3.049 5.746 1 98.81 204 GLU B N 1
ATOM 3414 C CA . GLU B 1 204 ? -21.547 3.646 4.414 1 98.81 204 GLU B CA 1
ATOM 3415 C C . GLU B 1 204 ? -21.453 5.168 4.488 1 98.81 204 GLU B C 1
ATOM 3417 O O . GLU B 1 204 ? -20.766 5.789 3.68 1 98.81 204 GLU B O 1
ATOM 3422 N N . ARG B 1 205 ? -22.141 5.734 5.418 1 98.88 205 ARG B N 1
ATOM 3423 C CA . ARG B 1 205 ? -22.078 7.184 5.602 1 98.88 205 ARG B CA 1
ATOM 3424 C C . ARG B 1 205 ? -20.703 7.621 6.078 1 98.88 205 ARG B C 1
ATOM 3426 O O . ARG B 1 205 ? -20.219 8.688 5.699 1 98.88 205 ARG B O 1
ATOM 3433 N N . ALA B 1 206 ? -20.016 6.855 6.938 1 98.94 206 ALA B N 1
ATOM 3434 C CA . ALA B 1 206 ? -18.656 7.164 7.383 1 98.94 206 ALA B CA 1
ATOM 3435 C C . ALA B 1 206 ? -17.688 7.16 6.211 1 98.94 206 ALA B C 1
ATOM 3437 O O . ALA B 1 206 ? -16.875 8.07 6.074 1 98.94 206 ALA B O 1
ATOM 3438 N N . ARG B 1 207 ? -17.844 6.168 5.363 1 98.94 207 ARG B N 1
ATOM 3439 C CA . ARG B 1 207 ? -17.031 6.098 4.156 1 98.94 207 ARG B CA 1
ATOM 3440 C C . ARG B 1 207 ? -17.234 7.328 3.281 1 98.94 207 ARG B C 1
ATOM 3442 O O . ARG B 1 207 ? -16.281 7.965 2.852 1 98.94 207 ARG B O 1
ATOM 3449 N N . ALA B 1 208 ? -18.453 7.652 3.074 1 98.94 208 ALA B N 1
ATOM 3450 C CA . ALA B 1 208 ? -18.781 8.781 2.205 1 98.94 208 ALA B CA 1
ATOM 3451 C C . ALA B 1 208 ? -18.219 10.086 2.768 1 98.94 208 ALA B C 1
ATOM 3453 O O . ALA B 1 208 ? -17.719 10.93 2.018 1 98.94 208 ALA B O 1
ATOM 3454 N N . ALA B 1 209 ? -18.266 10.258 4.09 1 98.94 209 ALA B N 1
ATOM 3455 C CA . ALA B 1 209 ? -17.766 11.469 4.73 1 98.94 209 ALA B CA 1
ATOM 3456 C C . ALA B 1 209 ? -16.25 11.57 4.602 1 98.94 209 ALA B C 1
ATOM 3458 O O . ALA B 1 209 ? -15.711 12.641 4.316 1 98.94 209 ALA B O 1
ATOM 3459 N N . ILE B 1 210 ? -15.531 10.461 4.797 1 98.94 210 ILE B N 1
ATOM 3460 C CA . ILE B 1 210 ? -14.078 10.445 4.652 1 98.94 210 ILE B CA 1
ATOM 3461 C C . ILE B 1 210 ? -13.703 10.75 3.203 1 98.94 210 ILE B C 1
ATOM 3463 O O . ILE B 1 210 ? -12.812 11.555 2.947 1 98.94 210 ILE B O 1
ATOM 3467 N N . VAL B 1 211 ? -14.391 10.148 2.277 1 98.94 211 VAL B N 1
ATOM 3468 C CA . VAL B 1 211 ? -14.102 10.336 0.859 1 98.94 211 VAL B CA 1
ATOM 3469 C C . VAL B 1 211 ? -14.32 11.797 0.475 1 98.94 211 VAL B C 1
ATOM 3471 O O . VAL B 1 211 ? -13.492 12.398 -0.217 1 98.94 211 VAL B O 1
ATOM 3474 N N . ARG B 1 212 ? -15.406 12.359 0.939 1 98.88 212 ARG B N 1
ATOM 3475 C CA . ARG B 1 212 ? -15.703 13.758 0.653 1 98.88 212 ARG B CA 1
ATOM 3476 C C . ARG B 1 212 ? -14.648 14.672 1.27 1 98.88 212 ARG B C 1
ATOM 3478 O O . ARG B 1 212 ? -14.203 15.633 0.635 1 98.88 212 ARG B O 1
ATOM 3485 N N . ASP B 1 213 ? -14.266 14.414 2.516 1 98.88 213 ASP B N 1
ATOM 3486 C CA . ASP B 1 213 ? -13.25 15.188 3.219 1 98.88 213 ASP B CA 1
ATOM 3487 C C . ASP B 1 213 ? -11.945 15.22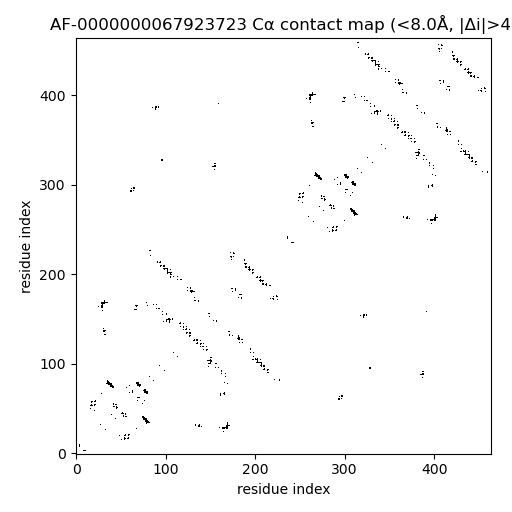7 2.42 1 98.88 213 ASP B C 1
ATOM 3489 O O . ASP B 1 213 ? -11.383 16.297 2.193 1 98.88 213 ASP B O 1
ATOM 3493 N N . ILE B 1 214 ? -11.516 14.07 1.954 1 98.88 214 ILE B N 1
ATOM 3494 C CA . ILE B 1 214 ? -10.273 13.93 1.208 1 98.88 214 ILE B CA 1
ATOM 3495 C C . ILE B 1 214 ? -10.406 14.617 -0.148 1 98.88 214 ILE B C 1
ATOM 3497 O O . ILE B 1 214 ? -9.523 15.383 -0.555 1 98.88 214 ILE B O 1
ATOM 3501 N N . ALA B 1 215 ? -11.508 14.438 -0.82 1 98.75 215 ALA B N 1
ATOM 3502 C CA . ALA B 1 215 ? -11.719 14.945 -2.172 1 98.75 215 ALA B CA 1
ATOM 3503 C C . ALA B 1 215 ? -11.805 16.469 -2.176 1 98.75 215 ALA B C 1
ATOM 3505 O O . ALA B 1 215 ? -11.211 17.125 -3.027 1 98.75 215 ALA B O 1
ATOM 3506 N N . GLU B 1 216 ? -12.562 17.031 -1.266 1 98.5 216 GLU B N 1
ATOM 3507 C CA . GLU B 1 216 ? -12.719 18.484 -1.231 1 98.5 216 GLU B CA 1
ATOM 3508 C C . GLU B 1 216 ? -11.422 19.172 -0.813 1 98.5 216 GLU B C 1
ATOM 3510 O O . GLU B 1 216 ? -11.078 20.234 -1.332 1 98.5 216 GLU B O 1
ATOM 3515 N N . GLY B 1 217 ? -10.727 18.562 0.189 1 98.19 217 GLY B N 1
ATOM 3516 C CA . GLY B 1 217 ? -9.406 19.094 0.508 1 98.19 217 GLY B CA 1
ATOM 3517 C C . GLY B 1 217 ? -8.453 19.078 -0.675 1 98.19 217 GLY B C 1
ATOM 3518 O O . GLY B 1 217 ? -7.742 20.047 -0.918 1 98.19 217 GLY B O 1
ATOM 3519 N N . ALA B 1 218 ? -8.461 17.984 -1.434 1 98.19 218 ALA B N 1
ATOM 3520 C CA . ALA B 1 218 ? -7.598 17.859 -2.602 1 98.19 218 ALA B CA 1
ATOM 3521 C C . ALA B 1 218 ? -7.969 18.875 -3.674 1 98.19 218 ALA B C 1
ATOM 3523 O O . ALA B 1 218 ? -7.094 19.484 -4.289 1 98.19 218 ALA B O 1
ATOM 3524 N N . THR B 1 219 ? -9.25 19.031 -3.895 1 98.06 219 THR B N 1
ATOM 3525 C CA . THR B 1 219 ? -9.719 20.016 -4.863 1 98.06 219 THR B CA 1
ATOM 3526 C C . THR B 1 219 ? -9.234 21.422 -4.488 1 98.06 219 THR B C 1
ATOM 3528 O O . THR B 1 219 ? -8.75 22.156 -5.344 1 98.06 219 THR B O 1
ATOM 3531 N N . HIS B 1 220 ? -9.359 21.766 -3.201 1 97.69 220 HIS B N 1
ATOM 3532 C CA . HIS B 1 220 ? -8.906 23.062 -2.715 1 97.69 220 HIS B CA 1
ATOM 3533 C C . HIS B 1 220 ? -7.426 23.281 -3.01 1 97.69 220 HIS B C 1
ATOM 3535 O O . HIS B 1 220 ? -7.043 24.312 -3.561 1 97.69 220 HIS B O 1
ATOM 3541 N N . ILE B 1 221 ? -6.609 22.281 -2.701 1 97.19 221 ILE B N 1
ATOM 3542 C CA . ILE B 1 221 ? -5.172 22.375 -2.906 1 97.19 221 ILE B CA 1
ATOM 3543 C C . ILE B 1 221 ? -4.867 22.516 -4.395 1 97.19 221 ILE B C 1
ATOM 3545 O O . ILE B 1 221 ? -4.078 23.375 -4.797 1 97.19 221 ILE B O 1
ATOM 3549 N N . LEU B 1 222 ? -5.48 21.734 -5.25 1 96.75 222 LEU B N 1
ATOM 3550 C CA . LEU B 1 222 ? -5.223 21.734 -6.684 1 96.75 222 LEU B CA 1
ATOM 3551 C C . LEU B 1 222 ? -5.598 23.062 -7.309 1 96.75 222 LEU B C 1
ATOM 3553 O O . LEU B 1 222 ? -4.953 23.516 -8.266 1 96.75 222 LEU B O 1
ATOM 3557 N N . GLU B 1 223 ? -6.566 23.734 -6.754 1 95.38 223 GLU B N 1
ATOM 3558 C CA . GLU B 1 223 ? -7.031 25.016 -7.285 1 95.38 223 GLU B CA 1
ATOM 3559 C C . GLU B 1 223 ? -6.129 26.156 -6.84 1 95.38 223 GLU B C 1
ATOM 3561 O O . GLU B 1 223 ? -6.059 27.188 -7.504 1 95.38 223 GLU B O 1
ATOM 3566 N N . GLN B 1 224 ? -5.473 26 -5.746 1 91.12 224 GLN B N 1
ATOM 3567 C CA . GLN B 1 224 ? -4.734 27.109 -5.152 1 91.12 224 GLN B CA 1
ATOM 3568 C C . GLN B 1 224 ? -3.254 27.031 -5.52 1 91.12 224 GLN B C 1
ATOM 3570 O O . GLN B 1 224 ? -2.582 28.062 -5.598 1 91.12 224 GLN B O 1
ATOM 3575 N N . ILE B 1 225 ? -2.729 25.844 -5.684 1 85.06 225 ILE B N 1
ATOM 3576 C CA . ILE B 1 225 ? -1.29 25.688 -5.855 1 85.06 225 ILE B CA 1
ATOM 3577 C C . ILE B 1 225 ? -0.942 25.734 -7.344 1 85.06 225 ILE B C 1
ATOM 3579 O O . ILE B 1 225 ? -1.669 25.172 -8.172 1 85.06 225 ILE B O 1
ATOM 3583 N N . LYS B 1 226 ? 0.076 26.5 -7.605 1 77.44 226 LYS B N 1
ATOM 3584 C CA . LYS B 1 226 ? 0.724 26.406 -8.914 1 77.44 226 LYS B CA 1
ATOM 3585 C C . LYS B 1 226 ? 1.737 25.266 -8.938 1 77.44 226 LYS B C 1
ATOM 3587 O O . LYS B 1 226 ? 2.775 25.328 -8.281 1 77.44 226 LYS B O 1
ATOM 3592 N N . PHE B 1 227 ? 1.337 24.172 -9.445 1 76.06 227 PHE B N 1
ATOM 3593 C CA . PHE B 1 227 ? 2.201 23 -9.516 1 76.06 227 PHE B CA 1
ATOM 3594 C C . PHE B 1 227 ? 3.309 23.203 -10.539 1 76.06 227 PHE B C 1
ATOM 3596 O O . PHE B 1 227 ? 3.121 23.906 -11.531 1 76.06 227 PHE B O 1
ATOM 3603 N N . PRO B 1 228 ? 4.527 22.859 -10.117 1 62.75 228 PRO B N 1
ATOM 3604 C CA . PRO B 1 228 ? 5.605 22.953 -11.109 1 62.75 228 PRO B CA 1
ATOM 3605 C C . PRO B 1 228 ? 5.277 22.219 -12.406 1 62.75 228 PRO B C 1
ATOM 3607 O O . PRO B 1 228 ? 4.547 21.234 -12.398 1 62.75 228 PRO B O 1
ATOM 3610 N N . LYS B 1 229 ? 5.422 22.984 -13.531 1 53.12 229 LYS B N 1
ATOM 3611 C CA . LYS B 1 229 ? 5.23 22.375 -14.852 1 53.12 229 LYS B CA 1
ATOM 3612 C C . LYS B 1 229 ? 6.059 21.109 -15 1 53.12 229 LYS B C 1
ATOM 3614 O O . LYS B 1 229 ? 7.172 21.016 -14.477 1 53.12 229 LYS B O 1
ATOM 3619 N N . GLN B 1 230 ? 5.406 19.953 -15.102 1 48.25 230 GLN B N 1
ATOM 3620 C CA . GLN B 1 230 ? 6.145 18.75 -15.461 1 48.25 230 GLN B CA 1
ATOM 3621 C C . GLN B 1 230 ? 7.207 19.031 -16.516 1 48.25 230 GLN B C 1
ATOM 3623 O O . GLN B 1 230 ? 6.918 19.672 -17.531 1 48.25 230 GLN B O 1
ATOM 3628 N N . ARG B 1 231 ? 8.406 19.297 -16.172 1 36.56 231 ARG B N 1
ATOM 3629 C CA . ARG B 1 231 ? 9.328 19.422 -17.297 1 36.56 231 ARG B CA 1
ATOM 3630 C C . ARG B 1 231 ? 9.109 18.281 -18.312 1 36.56 231 ARG B C 1
ATOM 3632 O O . ARG B 1 231 ? 9.156 17.109 -17.953 1 36.56 231 ARG B O 1
ATOM 3639 N N . HIS B 1 232 ? 8.273 18.438 -19.281 1 32.03 232 HIS B N 1
ATOM 3640 C CA . HIS B 1 232 ? 8.344 17.562 -20.453 1 32.03 232 HIS B CA 1
ATOM 3641 C C . HIS B 1 232 ? 9.773 17.453 -20.969 1 32.03 232 HIS B C 1
ATOM 3643 O O . HIS B 1 232 ? 10.531 18.422 -20.922 1 32.03 232 HIS B O 1
#

Secondary structure (DSSP, 8-state):
-----TTS--------HHHHHHHHHHHHHHTT-S-TT-EE-HHHHHHHHTS-HHHHHHHHHHHHHTTSSEE-GGG-EEPPPPPHHHHHHHHHHHHHHHHHHHHHHHTT--HHHHHHHHHHHHHHHHHHHHT-HHHHHHHHHHHHHHHHTTSS-HHHHHHHHHHHHHHGGGGGGGGTT-SS-GGGGGGG--HHHHHHHHHTT-HHHHHHHHHHHHHHHHHHHHHH--------/-----TTS--------HHHHHHHHHHHHHHTT-S-TT-EE-HHHHHHHHTS-HHHHHHHHHHHHHTTSSEE-GGG-EEPPPPPHHHHHHHHHHHHHHHHHHHHHHHTT--HHHHHHHHHHHHHHHHHHHHT-HHHHHHHHHHHHHHHHTTSS-HHHHHHHHHHHHHHGGGGGGGGTT-SS-GGGGGGG--HHHHHHHHHTT-HHHHHHHHHHHHHHHHHHHHHH--------

Solvent-accessible surface area (backbone atoms only — not comparable to full-atom values): 23748 Å² total; per-residue (Å²): 129,81,83,63,54,89,84,64,53,62,81,70,91,64,72,53,65,40,53,49,50,32,51,51,49,47,50,32,23,37,23,32,72,41,52,58,59,40,72,46,46,38,64,62,50,11,61,74,67,73,52,61,49,64,37,40,47,52,28,50,50,32,34,36,59,53,59,31,32,38,85,42,80,95,74,22,32,25,30,58,74,67,42,65,67,57,48,50,32,49,49,53,46,43,39,57,51,53,14,50,26,32,23,43,8,26,77,58,58,47,74,68,53,49,54,53,40,51,48,33,46,52,51,22,55,50,22,25,63,70,53,36,66,64,54,23,34,41,27,47,41,51,30,52,49,61,43,36,73,44,31,81,38,70,57,52,50,53,52,50,50,42,49,32,28,49,49,16,24,58,56,61,49,60,44,67,95,22,80,91,46,32,44,58,53,59,78,49,51,31,62,66,52,26,52,52,19,38,75,67,55,32,25,70,54,16,16,51,25,47,30,48,26,53,50,45,44,49,49,52,32,63,73,69,53,83,56,67,74,73,81,123,128,82,83,63,53,89,84,65,51,62,81,70,92,63,71,52,66,41,54,50,51,32,52,51,50,47,49,31,22,37,23,32,73,41,51,61,59,39,73,46,46,38,64,61,50,12,60,74,67,72,53,60,47,63,37,38,47,52,27,50,49,34,34,35,60,52,60,33,31,39,86,43,80,96,76,23,33,26,30,58,73,69,42,65,66,56,48,51,32,48,50,54,45,45,37,58,52,52,15,50,26,34,23,43,8,25,76,58,58,47,74,69,54,48,54,54,41,50,49,32,47,51,50,23,54,50,23,25,64,68,54,36,67,62,54,22,35,41,27,48,40,50,31,52,50,60,42,37,73,43,30,80,38,70,57,52,51,52,52,52,50,41,51,32,28,48,46,17,24,58,56,61,49,59,44,65,95,19,79,90,45,34,44,58,52,58,78,47,52,32,62,67,53,26,52,53,18,39,74,68,56,32,26,70,51,17,16,52,25,47,29,48,26,54,50,47,44,49,51,52,34,63,73,68,52,83,56,70,74,73,82,124

pLDDT: mean 91.89, std 16.05, range [24.84, 98.94]

InterPro domains:
  IPR000524 Transcription regulator HTH, GntR [PF00392] (18-74)
  IPR000524 Transcription regulator HTH, GntR [PS50949] (15-82)
  IPR008920 Transcription regulator FadR/GntR, C-terminal [G3DSA:1.20.120.530] (83-226)
  IPR008920 Transcription regulator FadR/GntR, C-terminal [SSF48008] (86-223)
  IPR011711 GntR, C-terminal [PF07729] (90-214)
  IPR011711 GntR, C-terminal [SM00895] (89-216)
  IPR036388 Winged helix-like DNA-binding domain superfamily [G3DSA:1.10.10.10] (13-80)
  IPR036390 Winged helix DNA-binding domain superfamily [SSF46785] (12-83)